Protein AF-A0A3L7Q1Q1-F1 (afdb_monomer)

Solvent-accessible surface area (backbone atoms only — not comparable to full-atom values): 24941 Å² total; per-residue (Å²): 143,81,86,82,85,82,88,80,85,81,85,82,82,83,78,83,79,80,76,73,62,51,64,21,71,55,44,46,87,69,41,47,82,48,50,46,72,39,74,46,51,38,26,38,70,87,41,51,81,38,79,36,55,81,92,52,92,34,47,100,58,86,36,76,40,18,31,36,35,37,31,29,34,34,33,50,22,38,37,40,33,38,38,34,30,62,92,39,50,85,57,56,28,34,39,41,29,36,48,78,35,95,43,60,59,80,53,99,81,56,50,76,69,39,50,21,50,46,66,64,64,50,14,15,48,36,77,33,82,40,49,48,77,41,32,28,30,32,39,42,30,31,49,68,89,52,80,73,51,56,36,36,37,38,34,41,71,74,39,50,65,44,81,70,84,74,86,59,78,72,64,67,84,57,78,72,58,37,35,67,39,58,33,47,66,71,39,100,73,48,52,57,76,68,54,66,45,80,45,63,41,56,84,83,78,35,62,95,93,63,31,50,26,44,35,41,35,47,57,27,68,58,89,74,52,57,61,90,88,69,86,58,80,66,86,61,59,68,50,63,61,88,74,38,17,37,66,37,55,10,28,46,57,12,56,36,32,35,67,72,9,28,40,38,39,20,21,25,24,64,47,90,81,50,44,66,17,59,53,76,49,48,104,87,52,83,38,66,28,28,30,33,36,27,38,21,63,77,63,53,73,41,66,67,49,66,50,69,55,74,89,52,96,70,51,27,39,30,32,28,26,32,29,43,40,61,87,42,41,24,39,36,37,21,24,27,25,50,19,28,38,34,30,28,34,68,86,80,64,50,46,33,37,36,34,74,81,78,46,43,77,50,60,48,83,56,95,62,102,55,73,55,47,72,66,54,68,39,92,83,47,62,99,76,62,75,55,32,58,25,52,68,66,36,17,32,36,51,48,42,78,54,76,55,29,40,34,33,29,32,44,34,48,70,90,83,37,36,45,34,31,34,33,32,34,36,48,84,78,44,46,76,42,70,86,47,66,41,85,74,45,70,44,65,45,90,91,53,88,77,79,86,130

Structure (mmCIF, N/CA/C/O backbone):
data_AF-A0A3L7Q1Q1-F1
#
_entry.id   AF-A0A3L7Q1Q1-F1
#
loop_
_atom_site.group_PDB
_atom_site.id
_atom_site.type_symbol
_atom_site.label_atom_id
_atom_site.label_alt_id
_atom_site.label_comp_id
_atom_site.label_asym_id
_atom_site.label_entity_id
_atom_site.label_seq_id
_atom_site.pdbx_PDB_ins_code
_atom_site.Cartn_x
_atom_site.Cartn_y
_atom_site.Cartn_z
_atom_site.occupancy
_atom_site.B_iso_or_equiv
_atom_site.auth_seq_id
_atom_site.auth_comp_id
_atom_site.auth_asym_id
_atom_site.auth_atom_id
_atom_site.pdbx_PDB_model_num
ATOM 1 N N . MET A 1 1 ? -69.623 38.186 -19.549 1.00 39.56 1 MET A N 1
ATOM 2 C CA . MET A 1 1 ? -68.353 37.533 -19.166 1.00 39.56 1 MET A CA 1
ATOM 3 C C . MET A 1 1 ? -67.718 38.317 -18.015 1.00 39.56 1 MET A C 1
ATOM 5 O O . MET A 1 1 ? -67.060 39.317 -18.254 1.00 39.56 1 MET A O 1
ATOM 9 N N . LYS A 1 2 ? -68.020 37.947 -16.764 1.00 33.16 2 LYS A N 1
ATOM 10 C CA . LYS A 1 2 ? -67.363 38.445 -15.539 1.00 33.16 2 LYS A CA 1
ATOM 11 C C . LYS A 1 2 ? -67.383 37.295 -14.532 1.00 33.16 2 LYS A C 1
ATOM 13 O O . LYS A 1 2 ? -68.422 37.027 -13.938 1.00 33.16 2 LYS A O 1
ATOM 18 N N . ILE A 1 3 ? -66.268 36.582 -14.417 1.00 34.97 3 ILE A N 1
ATOM 19 C CA . ILE A 1 3 ? -66.072 35.515 -13.431 1.00 34.97 3 ILE A CA 1
ATOM 20 C C . ILE A 1 3 ? -65.479 36.179 -12.185 1.00 34.97 3 ILE A C 1
ATOM 22 O O . ILE A 1 3 ? -64.455 36.853 -12.274 1.00 34.97 3 ILE A O 1
ATOM 26 N N . ARG A 1 4 ? -66.164 36.055 -11.043 1.00 38.81 4 ARG A N 1
ATOM 27 C CA . ARG A 1 4 ? -65.667 36.494 -9.732 1.00 38.81 4 ARG A CA 1
ATOM 28 C C . ARG A 1 4 ? -64.785 35.388 -9.155 1.00 38.81 4 ARG A C 1
ATOM 30 O O . ARG A 1 4 ? -65.248 34.264 -9.005 1.00 38.81 4 ARG A O 1
ATOM 37 N N . ALA A 1 5 ? -63.538 35.726 -8.843 1.00 34.50 5 ALA A N 1
ATOM 38 C CA . ALA A 1 5 ? -62.610 34.861 -8.128 1.00 34.50 5 ALA A CA 1
ATOM 39 C C . ALA A 1 5 ? -62.999 34.776 -6.642 1.00 34.50 5 ALA A C 1
ATOM 41 O O . ALA A 1 5 ? -63.241 35.802 -6.006 1.00 34.50 5 ALA A O 1
ATOM 42 N N . ILE A 1 6 ? -63.047 33.558 -6.102 1.00 38.72 6 ILE A N 1
ATOM 43 C CA . ILE A 1 6 ? -63.093 33.285 -4.663 1.00 38.72 6 ILE A CA 1
ATOM 44 C C . ILE A 1 6 ? -61.678 32.860 -4.273 1.00 38.72 6 ILE A C 1
ATOM 46 O O . ILE A 1 6 ? -61.176 31.855 -4.768 1.00 38.72 6 ILE A O 1
ATOM 50 N N . VAL A 1 7 ? -61.031 33.649 -3.418 1.00 36.84 7 VAL A N 1
ATOM 51 C CA . VAL A 1 7 ? -59.750 33.303 -2.795 1.00 36.84 7 VAL A CA 1
ATOM 52 C C . VAL A 1 7 ? -60.065 32.520 -1.524 1.00 36.84 7 VAL A C 1
ATOM 54 O O . VAL A 1 7 ? -60.691 33.057 -0.613 1.00 36.84 7 VAL A O 1
ATOM 57 N N . VAL A 1 8 ? -59.652 31.254 -1.469 1.00 38.53 8 VAL A N 1
ATOM 58 C CA . VAL A 1 8 ? -59.650 30.451 -0.240 1.00 38.53 8 VAL A CA 1
ATOM 59 C C . VAL A 1 8 ? -58.208 30.399 0.254 1.00 38.53 8 VAL A C 1
ATOM 61 O O . VAL A 1 8 ? -57.367 29.748 -0.359 1.00 38.53 8 VAL A O 1
ATOM 64 N N . SER A 1 9 ? -57.912 31.114 1.341 1.00 37.25 9 SER A N 1
ATOM 65 C CA . SER A 1 9 ? -56.642 30.981 2.060 1.00 37.25 9 SER A CA 1
ATOM 66 C C . SER A 1 9 ? -56.656 29.685 2.867 1.00 37.25 9 SER A C 1
ATOM 68 O O . SER A 1 9 ? -57.431 29.557 3.814 1.00 37.25 9 SER A O 1
ATOM 70 N N . ALA A 1 10 ? -55.795 28.734 2.508 1.00 39.19 10 ALA A N 1
ATOM 71 C CA . ALA A 1 10 ? -55.503 27.568 3.332 1.00 39.19 10 ALA A CA 1
ATOM 72 C C . ALA A 1 10 ? -54.377 27.923 4.314 1.00 39.19 10 ALA A C 1
ATOM 74 O O . ALA A 1 10 ? -53.255 28.220 3.908 1.00 39.19 10 ALA A O 1
ATOM 75 N N . LEU A 1 11 ? -54.696 27.929 5.608 1.00 37.31 11 LEU A N 1
ATOM 76 C CA . LEU A 1 11 ? -53.742 28.112 6.696 1.00 37.31 11 LEU A CA 1
ATOM 77 C C . LEU A 1 11 ? -53.143 26.739 7.043 1.00 37.31 11 LEU A C 1
ATOM 79 O O . LEU A 1 11 ? -53.814 25.904 7.645 1.00 37.31 11 LEU A O 1
ATOM 83 N N . SER A 1 12 ? -51.904 26.480 6.626 1.00 40.12 12 SER A N 1
ATOM 84 C CA . SER A 1 12 ? -51.166 25.257 6.957 1.00 40.12 12 SER A CA 1
ATOM 85 C C . SER A 1 12 ? -50.547 25.369 8.354 1.00 40.12 12 SER A C 1
ATOM 87 O O . SER A 1 12 ? -49.629 26.164 8.559 1.00 40.12 12 SER A O 1
ATOM 89 N N . LEU A 1 13 ? -51.032 24.577 9.315 1.00 38.78 13 LEU A N 1
ATOM 90 C CA . LEU A 1 13 ? -50.356 24.379 10.599 1.00 38.78 13 LEU A CA 1
ATOM 91 C C . LEU A 1 13 ? -49.127 23.476 10.400 1.00 38.78 13 LEU A C 1
ATOM 93 O O . LEU A 1 13 ? -49.276 22.313 10.032 1.00 38.78 13 LEU A O 1
ATOM 97 N N . LEU A 1 14 ? -47.925 23.993 10.679 1.00 39.62 14 LEU A N 1
ATOM 98 C CA . LEU A 1 14 ? -46.729 23.174 10.899 1.00 39.62 14 LEU A CA 1
ATOM 99 C C . LEU A 1 14 ? -46.760 22.633 12.335 1.00 39.62 14 LEU A C 1
ATOM 101 O O . LEU A 1 14 ? -46.576 23.384 13.291 1.00 39.62 14 LEU A O 1
ATOM 105 N N . THR A 1 15 ? -46.962 21.330 12.495 1.00 37.28 15 THR A N 1
ATOM 106 C CA . THR A 1 15 ? -46.638 20.612 13.735 1.00 37.28 15 THR A CA 1
ATOM 107 C C . THR A 1 15 ? -45.169 20.201 13.697 1.00 37.28 15 THR A C 1
ATOM 109 O O . THR A 1 15 ? -44.785 19.376 12.870 1.00 37.28 15 THR A O 1
ATOM 112 N N . ALA A 1 16 ? -44.343 20.763 14.582 1.00 40.19 16 ALA A N 1
ATOM 113 C CA . ALA A 1 16 ? -42.993 20.264 14.824 1.00 40.19 16 ALA A CA 1
ATOM 114 C C . ALA A 1 16 ? -43.087 18.905 15.538 1.00 40.19 16 ALA A C 1
ATOM 116 O O . ALA A 1 16 ? -43.579 18.826 16.664 1.00 40.19 16 ALA A O 1
ATOM 117 N N . ALA A 1 17 ? -42.654 17.834 14.873 1.00 41.88 17 ALA A N 1
ATOM 118 C CA . ALA A 1 17 ? -42.507 16.529 15.501 1.00 41.88 17 ALA A CA 1
ATOM 119 C C . ALA A 1 17 ? -41.303 16.576 16.451 1.00 41.88 17 ALA A C 1
ATOM 121 O O . ALA A 1 17 ? -40.157 16.664 16.009 1.00 41.88 17 ALA A O 1
ATOM 122 N N . VAL A 1 18 ? -41.565 16.532 17.757 1.00 39.81 18 VAL A N 1
ATOM 123 C CA . VAL A 1 18 ? -40.531 16.278 18.764 1.00 39.81 18 VAL A CA 1
ATOM 124 C C . VAL A 1 18 ? -40.100 14.823 18.576 1.00 39.81 18 VAL A C 1
ATOM 126 O O . VAL A 1 18 ? -40.835 13.911 18.947 1.00 39.81 18 VAL A O 1
ATOM 129 N N . HIS A 1 19 ? -38.955 14.596 17.929 1.00 46.84 19 HIS A N 1
ATOM 130 C CA . HIS A 1 19 ? -38.360 13.263 17.857 1.00 46.84 19 HIS A CA 1
ATOM 131 C C . HIS A 1 19 ? -37.907 12.875 19.267 1.00 46.84 19 HIS A C 1
ATOM 133 O O . HIS A 1 19 ? -37.036 13.527 19.843 1.00 46.84 19 HIS A O 1
ATOM 139 N N . ALA A 1 20 ? -38.535 11.846 19.838 1.00 58.97 20 ALA A N 1
ATOM 140 C CA . ALA A 1 20 ? -38.068 11.230 21.072 1.00 58.97 20 ALA A CA 1
ATOM 141 C C . ALA A 1 20 ? -36.647 10.680 20.863 1.00 58.97 20 ALA A C 1
ATOM 143 O O . ALA A 1 20 ? -36.316 10.227 19.765 1.00 58.97 20 ALA A O 1
ATOM 144 N N . ALA A 1 21 ? -35.807 10.735 21.900 1.00 62.16 21 ALA A N 1
ATOM 145 C CA . ALA A 1 21 ? -34.488 10.113 21.853 1.00 62.16 21 ALA A CA 1
ATOM 146 C C . ALA A 1 21 ? -34.638 8.609 21.550 1.00 62.16 21 ALA A C 1
ATOM 148 O O . ALA A 1 21 ? -35.543 7.982 22.115 1.00 62.16 21 ALA A O 1
ATOM 149 N N . PRO A 1 22 ? -33.801 8.023 20.673 1.00 68.88 22 PRO A N 1
ATOM 150 C CA . PRO A 1 22 ? -33.803 6.584 20.482 1.00 68.88 22 PRO A CA 1
ATOM 151 C C . PRO A 1 22 ? -33.528 5.901 21.821 1.00 68.88 22 PRO A C 1
ATOM 153 O O . PRO A 1 22 ? -32.642 6.298 22.582 1.00 68.88 22 PRO A O 1
ATOM 156 N N . GLN A 1 23 ? -34.349 4.901 22.114 1.00 75.38 23 GLN A N 1
ATOM 157 C CA . GLN A 1 23 ? -34.153 4.043 23.271 1.00 75.38 23 GLN A CA 1
ATOM 158 C C . GLN A 1 23 ? -33.000 3.093 22.960 1.00 75.38 23 GLN A C 1
ATOM 160 O O . GLN A 1 23 ? -32.920 2.566 21.849 1.00 75.38 23 GLN A O 1
ATOM 165 N N . ALA A 1 24 ? -32.120 2.878 23.929 1.00 79.06 24 ALA A N 1
ATOM 166 C CA . ALA A 1 24 ? -31.167 1.783 23.880 1.00 79.06 24 ALA A CA 1
ATOM 167 C C . ALA A 1 24 ? -31.954 0.462 23.901 1.00 79.06 24 ALA A C 1
ATOM 169 O O . ALA A 1 24 ? -32.628 0.151 24.883 1.00 79.06 24 ALA A O 1
ATOM 170 N N . THR A 1 25 ? -31.954 -0.256 22.776 1.00 77.31 25 THR A N 1
ATOM 171 C CA . THR A 1 25 ? -32.718 -1.502 22.603 1.00 77.31 25 THR A CA 1
ATOM 172 C C . THR A 1 25 ? -31.898 -2.751 22.864 1.00 77.31 25 THR A C 1
ATOM 174 O O . THR A 1 25 ? -32.458 -3.842 22.774 1.00 77.31 25 THR A O 1
ATOM 177 N N . ASP A 1 26 ? -30.598 -2.610 23.141 1.00 83.88 26 ASP A N 1
ATOM 178 C CA . ASP A 1 26 ? -29.710 -3.738 23.429 1.00 83.88 26 ASP A CA 1
ATOM 179 C C . ASP A 1 26 ? -29.617 -4.766 22.287 1.00 83.88 26 ASP A C 1
ATOM 181 O O . ASP A 1 26 ? -29.268 -5.932 22.483 1.00 83.88 26 ASP A O 1
ATOM 185 N N . ASP A 1 27 ? -29.969 -4.332 21.075 1.00 87.69 27 ASP A N 1
ATOM 186 C CA . ASP A 1 27 ? -30.124 -5.176 19.898 1.00 87.69 27 ASP A CA 1
ATOM 187 C C . ASP A 1 27 ? -29.419 -4.540 18.698 1.00 87.69 27 ASP A C 1
ATOM 189 O O . ASP A 1 27 ? -29.894 -3.578 18.089 1.00 87.69 27 ASP A O 1
ATOM 193 N N . CYS A 1 28 ? -28.272 -5.115 18.345 1.00 89.25 28 CYS A N 1
ATOM 194 C CA . CYS A 1 28 ? -27.457 -4.702 17.208 1.00 89.25 28 CYS A CA 1
ATOM 195 C C . CYS A 1 28 ? -28.123 -4.931 15.847 1.00 89.25 28 CYS A C 1
ATOM 197 O O . CYS A 1 28 ? -27.628 -4.408 14.851 1.00 89.25 28 CYS A O 1
ATOM 199 N N . SER A 1 29 ? -29.211 -5.709 15.773 1.00 89.44 29 SER A N 1
ATOM 200 C CA . SER A 1 29 ? -29.920 -5.971 14.515 1.00 89.44 29 SER A CA 1
ATOM 201 C C . SER A 1 29 ? -30.806 -4.802 14.079 1.00 89.44 29 SER A C 1
ATOM 203 O O . SER A 1 29 ? -31.204 -4.723 12.915 1.00 89.44 29 SER A O 1
ATOM 205 N N . VAL A 1 30 ? -31.074 -3.865 14.994 1.00 88.44 30 VAL A N 1
ATOM 206 C CA . VAL A 1 30 ? -31.879 -2.660 14.761 1.00 88.44 30 VAL A CA 1
ATOM 207 C C . VAL A 1 30 ? -31.123 -1.392 15.180 1.00 88.44 30 VAL A C 1
ATOM 209 O O . VAL A 1 30 ? -31.592 -0.632 16.029 1.00 88.44 30 VAL A O 1
ATOM 212 N N . PRO A 1 31 ? -29.942 -1.124 14.592 1.00 92.12 31 PRO A N 1
ATOM 213 C CA . PRO A 1 31 ? -29.118 0.001 14.998 1.00 92.12 31 PRO A CA 1
ATOM 214 C C . PRO A 1 31 ? -29.749 1.335 14.574 1.00 92.12 31 PRO A C 1
ATOM 216 O O . PRO A 1 31 ? -30.338 1.465 13.491 1.00 92.12 31 PRO A O 1
ATOM 219 N N . PHE A 1 32 ? -29.560 2.363 15.398 1.00 93.62 32 PHE A N 1
ATOM 220 C CA . PHE A 1 32 ? -29.915 3.732 15.044 1.00 93.62 32 PHE A CA 1
ATOM 221 C C . PHE A 1 32 ? -29.080 4.208 13.848 1.00 93.62 32 PHE A C 1
ATOM 223 O O . PHE A 1 32 ? -27.886 3.943 13.782 1.00 93.62 32 PHE A O 1
ATOM 230 N N . GLN A 1 33 ? -29.688 4.916 12.899 1.00 93.00 33 GLN A N 1
ATOM 231 C CA . GLN A 1 33 ? -29.003 5.364 11.684 1.00 93.00 33 GLN A CA 1
ATOM 232 C C . GLN A 1 33 ? -28.457 6.783 11.862 1.00 93.00 33 GLN A C 1
ATOM 234 O O . GLN A 1 33 ? -29.213 7.695 12.200 1.00 93.00 33 GLN A O 1
ATOM 239 N N . ALA A 1 34 ? -27.169 6.982 11.595 1.00 93.94 34 ALA A N 1
ATOM 240 C CA . ALA A 1 34 ? -26.519 8.291 11.611 1.00 93.94 34 ALA A CA 1
ATOM 241 C C . ALA A 1 34 ? -25.558 8.442 10.420 1.00 93.94 34 ALA A C 1
ATOM 243 O O . ALA A 1 34 ? -25.060 7.454 9.879 1.00 93.94 34 ALA A O 1
ATOM 244 N N . SER A 1 35 ? -25.285 9.676 10.003 1.00 92.69 35 SER A N 1
ATOM 245 C CA . SER A 1 35 ? -24.278 9.969 8.980 1.00 92.69 35 SER A CA 1
ATOM 246 C C . SER A 1 35 ? -23.615 11.317 9.222 1.00 92.69 35 SER A C 1
ATOM 248 O O . SER A 1 35 ? -24.196 12.179 9.886 1.00 92.69 35 SER A O 1
ATOM 250 N N . GLY A 1 36 ? -22.396 11.469 8.700 1.00 89.44 36 GLY A N 1
ATOM 251 C CA . GLY A 1 36 ? -21.660 12.734 8.702 1.00 89.44 36 GLY A CA 1
ATOM 252 C C . GLY A 1 36 ? -21.560 13.391 10.080 1.00 89.44 36 GLY A C 1
ATOM 253 O O . GLY A 1 36 ? -21.494 12.710 11.110 1.00 89.44 36 GLY A O 1
ATOM 254 N N . ASP A 1 37 ? -21.553 14.721 10.090 1.00 92.12 37 ASP A N 1
ATOM 255 C CA . ASP A 1 37 ? -21.596 15.500 11.325 1.00 92.12 37 ASP A CA 1
ATOM 256 C C . ASP A 1 37 ? -23.001 15.431 11.929 1.00 92.12 37 ASP A C 1
ATOM 258 O O . ASP A 1 37 ? -23.973 15.937 11.362 1.00 92.12 37 ASP A O 1
ATOM 262 N N . SER A 1 38 ? -23.126 14.793 13.090 1.00 94.88 38 SER A N 1
ATOM 263 C CA . SER A 1 38 ? -24.431 14.541 13.703 1.00 94.88 38 SER A CA 1
ATOM 264 C C . SER A 1 38 ? -24.367 14.439 15.223 1.00 94.88 38 SER A C 1
ATOM 266 O O . SER A 1 38 ? -23.321 14.194 15.819 1.00 94.88 38 SER A O 1
ATOM 268 N N . ILE A 1 39 ? -25.517 14.638 15.869 1.00 95.94 39 ILE A N 1
ATOM 269 C CA . ILE A 1 39 ? -25.709 14.376 17.296 1.00 95.94 39 ILE A CA 1
ATOM 270 C C . ILE A 1 39 ? -26.831 13.356 17.432 1.00 95.94 39 ILE A C 1
ATOM 272 O O . ILE A 1 39 ? -27.945 13.579 16.954 1.00 95.94 39 ILE A O 1
ATOM 276 N N . VAL A 1 40 ? -26.541 12.257 18.118 1.00 95.56 40 VAL A N 1
ATOM 277 C CA . VAL A 1 40 ? -27.506 11.209 18.439 1.00 95.56 40 VAL A CA 1
ATOM 278 C C . VAL A 1 40 ? -27.820 11.294 19.925 1.00 95.56 40 VAL A C 1
ATOM 280 O O . VAL A 1 40 ? -26.940 11.150 20.771 1.00 95.56 40 VAL A O 1
ATOM 283 N N . ASN A 1 41 ? -29.084 11.556 20.251 1.00 95.19 41 ASN A N 1
ATOM 284 C CA . ASN A 1 41 ? -29.569 11.426 21.624 1.00 95.19 41 ASN A CA 1
ATOM 285 C C . ASN A 1 41 ? -29.638 9.941 21.983 1.00 95.19 41 ASN A C 1
ATOM 287 O O . ASN A 1 41 ? -29.900 9.131 21.106 1.00 95.19 41 ASN A O 1
ATOM 291 N N . PHE A 1 42 ? -29.475 9.575 23.245 1.00 94.19 42 PHE A N 1
ATOM 292 C CA . PHE A 1 42 ? -29.703 8.209 23.708 1.00 94.19 42 PHE A CA 1
ATOM 293 C C . PHE A 1 42 ? -30.354 8.211 25.086 1.00 94.19 42 PHE A C 1
ATOM 295 O O . PHE A 1 42 ? -30.193 9.159 25.861 1.00 94.19 42 PHE A O 1
ATOM 302 N N . ASP A 1 43 ? -31.075 7.139 25.393 1.00 94.31 43 ASP A N 1
ATOM 303 C CA . ASP A 1 43 ? -31.642 6.886 26.712 1.00 94.31 43 ASP A CA 1
ATOM 304 C C . ASP A 1 43 ? -31.582 5.391 27.031 1.00 94.31 43 ASP A C 1
ATOM 306 O O . ASP A 1 43 ? -32.121 4.570 26.290 1.00 94.31 43 ASP A O 1
ATOM 310 N N . PHE A 1 44 ? -30.910 5.057 28.133 1.00 93.81 44 PHE A N 1
ATOM 311 C CA . PHE A 1 44 ? -30.804 3.696 28.657 1.00 93.81 44 PHE A CA 1
ATOM 312 C C . PHE A 1 44 ? -31.976 3.328 29.580 1.00 93.81 44 PHE A C 1
ATOM 314 O O . PHE A 1 44 ? -31.983 2.270 30.201 1.00 93.81 44 PHE A O 1
ATOM 321 N N . ALA A 1 45 ? -32.993 4.180 29.724 1.00 89.88 45 ALA A N 1
ATOM 322 C CA . ALA A 1 45 ? -34.199 3.804 30.446 1.00 89.88 45 ALA A CA 1
ATOM 323 C C . ALA A 1 45 ? -34.863 2.570 29.803 1.00 89.88 45 ALA A C 1
ATOM 325 O O . ALA A 1 45 ? -35.305 2.599 28.662 1.00 89.88 45 ALA A O 1
ATOM 326 N N . GLY A 1 46 ? -34.964 1.474 30.559 1.00 83.38 46 GLY A N 1
ATOM 327 C CA . GLY A 1 46 ? -35.603 0.238 30.091 1.00 83.38 46 GLY A CA 1
ATOM 328 C C . GLY A 1 46 ? -34.697 -0.710 29.299 1.00 83.38 46 GLY A C 1
ATOM 329 O O . GLY A 1 46 ? -35.160 -1.803 28.958 1.00 83.38 46 GLY A O 1
ATOM 330 N N . SER A 1 47 ? -33.428 -0.345 29.085 1.00 89.38 47 SER A N 1
ATOM 331 C CA . SER A 1 47 ? -32.419 -1.239 28.515 1.00 89.38 47 SER A CA 1
ATOM 332 C C . SER A 1 47 ? -32.208 -2.471 29.407 1.00 89.38 47 SER A C 1
ATOM 334 O O . SER A 1 47 ? -32.311 -2.421 30.637 1.00 89.38 47 SER A O 1
ATOM 336 N N . GLN A 1 48 ? -31.926 -3.608 28.788 1.00 88.38 48 GLN A N 1
ATOM 337 C CA . GLN A 1 48 ? -31.543 -4.867 29.409 1.00 88.38 48 GLN A CA 1
ATOM 338 C C . GLN A 1 48 ? -30.023 -5.040 29.378 1.00 88.38 48 GLN A C 1
ATOM 340 O O . GLN A 1 48 ? -29.308 -4.331 28.684 1.00 88.38 48 GLN A O 1
ATOM 345 N N . ALA A 1 49 ? -29.498 -5.953 30.188 1.00 86.06 49 ALA A N 1
ATOM 346 C CA . ALA A 1 49 ? -28.071 -6.249 30.164 1.00 86.06 49 ALA A CA 1
ATOM 347 C C . ALA A 1 49 ? -27.721 -7.113 28.940 1.00 86.06 49 ALA A C 1
ATOM 349 O O . ALA A 1 49 ? -28.319 -8.174 28.746 1.00 86.06 49 ALA A O 1
ATOM 350 N N . THR A 1 50 ? -26.714 -6.706 28.172 1.00 86.25 50 THR A N 1
ATOM 351 C CA . THR A 1 50 ? -26.109 -7.491 27.086 1.00 86.25 50 THR A CA 1
ATOM 352 C C . THR A 1 50 ? -24.729 -8.004 27.475 1.00 86.25 50 THR A C 1
ATOM 354 O O . THR A 1 50 ? -24.160 -7.619 28.502 1.00 86.25 50 THR A O 1
ATOM 357 N N . GLY A 1 51 ? -24.180 -8.906 26.654 1.00 83.06 51 GLY A N 1
ATOM 358 C CA . GLY A 1 51 ? -22.796 -9.351 26.802 1.00 83.06 51 GLY A CA 1
ATOM 359 C C . GLY A 1 51 ? -21.848 -8.166 26.656 1.00 83.06 51 GLY A C 1
ATOM 360 O O . GLY A 1 51 ? -22.016 -7.354 25.750 1.00 83.06 51 GLY A O 1
ATOM 361 N N . GLY A 1 52 ? -20.884 -8.031 27.561 1.00 77.06 52 GLY A N 1
ATOM 362 C CA . GLY A 1 52 ? -20.015 -6.862 27.577 1.00 77.06 52 GLY A CA 1
ATOM 363 C C . GLY A 1 52 ? -18.967 -6.843 26.460 1.00 77.06 52 GLY A C 1
ATOM 364 O O . GLY A 1 52 ? -19.158 -7.382 25.368 1.00 77.06 52 GLY A O 1
ATOM 365 N N . VAL A 1 53 ? -17.854 -6.168 26.722 1.00 70.94 53 VAL A N 1
ATOM 366 C CA . VAL A 1 53 ? -16.754 -6.027 25.767 1.00 70.94 53 VAL A CA 1
ATOM 367 C C . VAL A 1 53 ? -15.628 -6.956 26.215 1.00 70.94 53 VAL A C 1
ATOM 369 O O . VAL A 1 53 ? -14.837 -6.618 27.095 1.00 70.94 53 VAL A O 1
ATOM 372 N N . LEU A 1 54 ? -15.588 -8.164 25.649 1.00 53.41 54 LEU A N 1
ATOM 373 C CA . LEU A 1 54 ? -14.577 -9.167 25.987 1.00 53.41 54 LEU A CA 1
ATOM 374 C C . LEU A 1 54 ? -13.268 -8.883 25.244 1.00 53.41 54 LEU A C 1
ATOM 376 O O . LEU A 1 54 ? -13.246 -8.834 24.019 1.00 53.41 54 LEU A O 1
ATOM 380 N N . GLY A 1 55 ? -12.171 -8.734 25.991 1.00 51.81 55 GLY A N 1
ATOM 381 C CA . GLY A 1 55 ? -10.813 -8.718 25.434 1.00 51.81 55 GLY A CA 1
ATOM 382 C C . GLY A 1 55 ? -10.442 -7.490 24.598 1.00 51.81 55 GLY A C 1
ATOM 383 O O . GLY A 1 55 ? -9.433 -7.533 23.903 1.00 51.81 55 GLY A O 1
ATOM 384 N N . ALA A 1 56 ? -11.223 -6.410 24.649 1.00 57.03 56 ALA A N 1
ATOM 385 C CA . ALA A 1 56 ? -10.913 -5.204 23.892 1.00 57.03 56 ALA A CA 1
ATOM 386 C C . ALA A 1 56 ? -9.947 -4.274 24.652 1.00 57.03 56 ALA A C 1
ATOM 388 O O . ALA A 1 56 ? -10.089 -4.127 25.869 1.00 57.03 56 ALA A O 1
ATOM 389 N N . PRO A 1 57 ? -9.026 -3.578 23.957 1.00 66.00 57 PRO A N 1
ATOM 390 C CA . PRO A 1 57 ? -8.046 -2.675 24.575 1.00 66.00 57 PRO A CA 1
ATOM 391 C C . PRO A 1 57 ? -8.666 -1.425 25.233 1.00 66.00 57 PRO A C 1
ATOM 393 O O . PRO A 1 57 ? -7.970 -0.674 25.907 1.00 66.00 57 PRO A O 1
ATOM 396 N N . CYS A 1 58 ? -9.972 -1.196 25.060 1.00 69.94 58 CYS A N 1
ATOM 397 C CA . CYS A 1 58 ? -10.694 0.003 25.509 1.00 69.94 58 CYS A CA 1
ATOM 398 C C . CYS A 1 58 ? -10.811 0.145 27.020 1.00 69.94 58 CYS A C 1
ATOM 400 O O . CYS A 1 58 ? -11.017 1.250 27.505 1.00 69.94 58 CYS A O 1
ATOM 402 N N . VAL A 1 59 ? -10.827 -0.978 27.741 1.00 70.75 59 VAL A N 1
ATOM 403 C CA . VAL A 1 59 ? -11.224 -1.034 29.149 1.00 70.75 59 VAL A CA 1
ATOM 404 C C . VAL A 1 59 ? -10.079 -1.603 29.974 1.00 70.75 59 VAL A C 1
ATOM 406 O O . VAL A 1 59 ? -9.552 -2.677 29.697 1.00 70.75 59 VAL A O 1
ATOM 409 N N . THR A 1 60 ? -9.696 -0.898 31.038 1.00 68.06 60 THR A N 1
ATOM 410 C CA . THR A 1 60 ? -8.607 -1.338 31.934 1.00 68.06 60 THR A CA 1
ATOM 411 C C . THR A 1 60 ? -8.987 -2.544 32.793 1.00 68.06 60 THR A C 1
ATOM 413 O O . THR A 1 60 ? -8.124 -3.173 33.406 1.00 68.06 60 THR A O 1
ATOM 416 N N . GLN A 1 61 ? -10.279 -2.864 32.856 1.00 70.06 61 GLN A N 1
ATOM 417 C CA . GLN A 1 61 ? -10.845 -4.029 33.523 1.00 70.06 61 GLN A CA 1
ATOM 418 C C . GLN A 1 61 ? -11.901 -4.650 32.607 1.00 70.06 61 GLN A C 1
ATOM 420 O O . GLN A 1 61 ? -12.701 -3.888 32.053 1.00 70.06 61 GLN A O 1
ATOM 425 N N . PRO A 1 62 ? -11.954 -5.990 32.488 1.00 70.06 62 PRO A N 1
ATOM 426 C CA . PRO A 1 62 ? -12.990 -6.672 31.725 1.00 70.06 62 PRO A CA 1
ATOM 427 C C . PRO A 1 62 ? -14.386 -6.164 32.085 1.00 70.06 62 PRO A C 1
ATOM 429 O O . PRO A 1 62 ? -14.703 -5.937 33.257 1.00 70.06 62 PRO A O 1
ATOM 432 N N . VAL A 1 63 ? -15.213 -5.972 31.061 1.00 77.62 63 VAL A N 1
ATOM 433 C CA . VAL A 1 63 ? -16.617 -5.605 31.226 1.00 77.62 63 VAL A CA 1
ATOM 434 C C . VAL A 1 63 ? -17.444 -6.798 30.792 1.00 77.62 63 VAL A C 1
ATOM 436 O O . VAL A 1 63 ? -17.552 -7.067 29.601 1.00 77.62 63 VAL A O 1
ATOM 439 N N . ASP A 1 64 ? -18.011 -7.514 31.762 1.00 78.62 64 ASP A N 1
ATOM 440 C CA . ASP A 1 64 ? -18.769 -8.744 31.501 1.00 78.62 64 ASP A CA 1
ATOM 441 C C . ASP A 1 64 ? -20.193 -8.462 30.997 1.00 78.62 64 ASP A C 1
ATOM 443 O O . ASP A 1 64 ? -20.768 -9.268 30.267 1.00 78.62 64 ASP A O 1
ATOM 447 N N . SER A 1 65 ? -20.769 -7.310 31.361 1.00 88.06 65 SER A N 1
ATOM 448 C CA . SER A 1 65 ? -22.106 -6.901 30.917 1.00 88.06 65 SER A CA 1
ATOM 449 C C . SER A 1 65 ? -22.262 -5.384 30.821 1.00 88.06 65 SER A C 1
ATOM 451 O O . SER A 1 65 ? -21.698 -4.638 31.629 1.00 88.06 65 SER A O 1
ATOM 453 N N . VAL A 1 66 ? -23.045 -4.939 29.837 1.00 91.94 66 VAL A N 1
ATOM 454 C CA . VAL A 1 66 ? -23.335 -3.521 29.565 1.00 91.94 66 VAL A CA 1
ATOM 455 C C . VAL A 1 66 ? -24.815 -3.303 29.259 1.00 91.94 66 VAL A C 1
ATOM 457 O O . VAL A 1 66 ? -25.549 -4.257 29.023 1.00 91.94 66 VAL A O 1
ATOM 460 N N . HIS A 1 67 ? -25.230 -2.042 29.261 1.00 92.38 67 HIS A N 1
ATOM 461 C CA . HIS A 1 67 ? -26.376 -1.563 28.490 1.00 92.38 67 HIS A CA 1
ATOM 462 C C . HIS A 1 67 ? -25.845 -0.850 27.255 1.00 92.38 67 HIS A C 1
ATOM 464 O O . HIS A 1 67 ? -24.841 -0.136 27.377 1.00 92.38 67 HIS A O 1
ATOM 470 N N . ASP A 1 68 ? -26.473 -1.028 26.093 1.00 92.44 68 ASP A N 1
ATOM 471 C CA . ASP A 1 68 ? -25.926 -0.488 24.852 1.00 92.44 68 ASP A CA 1
ATOM 472 C C . ASP A 1 68 ? -26.936 0.115 23.868 1.00 92.44 68 ASP A C 1
ATOM 474 O O . ASP A 1 68 ? -28.102 -0.259 23.749 1.00 92.44 68 ASP A O 1
ATOM 478 N N . LEU A 1 69 ? -26.435 1.122 23.157 1.00 93.88 69 LEU A N 1
ATOM 479 C CA . LEU A 1 69 ? -27.025 1.656 21.947 1.00 93.88 69 LEU A CA 1
ATOM 480 C C . LEU A 1 69 ? -26.104 1.302 20.784 1.00 93.88 69 LEU A C 1
ATOM 482 O O . LEU A 1 69 ? -24.916 1.638 20.789 1.00 93.88 69 LEU A O 1
ATOM 486 N N . TRP A 1 70 ? -26.687 0.693 19.760 1.00 93.50 70 TRP A N 1
ATOM 487 C CA . TRP A 1 70 ? -26.023 0.435 18.492 1.00 93.50 70 TRP A CA 1
ATOM 488 C C . TRP A 1 70 ? -26.367 1.523 17.484 1.00 93.50 70 TRP A C 1
ATOM 490 O O . TRP A 1 70 ? -27.536 1.862 17.291 1.00 93.50 70 TRP A O 1
ATOM 500 N N . VAL A 1 71 ? -25.343 2.063 16.832 1.00 95.00 71 VAL A N 1
ATOM 501 C CA . VAL A 1 71 ? -25.447 3.081 15.791 1.00 95.00 71 VAL A CA 1
ATOM 502 C C . VAL A 1 71 ? -24.777 2.555 14.529 1.00 95.00 71 VAL A C 1
ATOM 504 O O . VAL A 1 71 ? -23.595 2.220 14.524 1.00 95.00 71 VAL A O 1
ATOM 507 N N . CYS A 1 72 ? -25.542 2.511 13.449 1.00 93.62 72 CYS A N 1
ATOM 508 C CA . CYS A 1 72 ? -25.048 2.336 12.100 1.00 93.62 72 CYS A CA 1
ATOM 509 C C . CYS A 1 72 ? -24.682 3.715 11.564 1.00 93.62 72 CYS A C 1
ATOM 511 O O . CYS A 1 72 ? -25.559 4.543 11.301 1.00 93.62 72 CYS A O 1
ATOM 513 N N . TYR A 1 73 ? -23.385 3.976 11.459 1.00 94.56 73 TYR A N 1
ATOM 514 C CA . TYR A 1 73 ? -22.862 5.275 11.070 1.00 94.56 73 TYR A CA 1
ATOM 515 C C . TYR A 1 73 ? -22.277 5.229 9.662 1.00 94.56 73 TYR A C 1
ATOM 517 O O . TYR A 1 73 ? -21.371 4.441 9.399 1.00 94.56 73 TYR A O 1
ATOM 525 N N . ARG A 1 74 ? -22.758 6.089 8.763 1.00 92.69 74 ARG A N 1
ATOM 526 C CA . ARG A 1 74 ? -22.183 6.284 7.425 1.00 92.69 74 ARG A CA 1
ATOM 527 C C . ARG A 1 74 ? -21.240 7.486 7.430 1.00 92.69 74 ARG A C 1
ATOM 529 O O . ARG A 1 74 ? -21.686 8.612 7.651 1.00 92.69 74 ARG A O 1
ATOM 536 N N . SER A 1 75 ? -19.959 7.262 7.144 1.00 89.06 75 SER A N 1
ATOM 537 C CA . SER A 1 75 ? -18.997 8.364 7.059 1.00 89.06 75 SER A CA 1
ATOM 538 C C . SER A 1 75 ? -19.246 9.217 5.815 1.00 89.06 75 SER A C 1
ATOM 540 O O . SER A 1 75 ? -19.434 8.693 4.717 1.00 89.06 75 SER A O 1
ATOM 542 N N . GLU A 1 76 ? -19.200 10.536 5.983 1.00 88.31 76 GLU A N 1
ATOM 543 C CA . GLU A 1 76 ? -19.255 11.516 4.887 1.00 88.31 76 GLU A CA 1
ATOM 544 C C . GLU A 1 76 ? -17.881 12.157 4.628 1.00 88.31 76 GLU A C 1
ATOM 546 O O . GLU A 1 76 ? -17.778 13.218 4.008 1.00 88.31 76 GLU A O 1
ATOM 551 N N . CYS A 1 77 ? -16.806 11.512 5.091 1.00 81.62 77 CYS A N 1
ATOM 552 C CA . CYS A 1 77 ? -15.442 11.960 4.851 1.00 81.62 77 CYS A CA 1
ATOM 553 C C . CYS A 1 77 ? -14.403 10.835 4.889 1.00 81.62 77 CYS A C 1
ATOM 555 O O . CYS A 1 77 ? -14.652 9.746 5.412 1.00 81.62 77 CYS A O 1
ATOM 557 N N . ASN A 1 78 ? -13.229 11.121 4.322 1.00 81.50 78 ASN A N 1
ATOM 558 C CA . ASN A 1 78 ? -12.021 10.314 4.464 1.00 81.50 78 ASN A CA 1
ATOM 559 C C . ASN A 1 78 ? -11.126 10.925 5.546 1.00 81.50 78 ASN A C 1
ATOM 561 O O . ASN A 1 78 ? -10.690 12.070 5.421 1.00 81.50 78 ASN A O 1
ATOM 565 N N . GLY A 1 79 ? -10.821 10.157 6.588 1.00 78.25 79 GLY A N 1
ATOM 566 C CA . GLY A 1 79 ? -9.925 10.568 7.666 1.00 78.25 79 GLY A CA 1
ATOM 567 C C . GLY A 1 79 ? -10.548 10.367 9.041 1.00 78.25 79 GLY A C 1
ATOM 568 O O . GLY A 1 79 ? -11.332 9.448 9.256 1.00 78.25 79 GLY A O 1
ATOM 569 N N . ILE A 1 80 ? -10.167 11.206 10.002 1.00 84.25 80 ILE A N 1
ATOM 570 C CA . ILE A 1 80 ? -10.569 11.028 11.398 1.00 84.25 80 ILE A CA 1
ATOM 571 C C . ILE A 1 80 ? -11.994 11.537 11.636 1.00 84.25 80 ILE A C 1
ATOM 573 O O . ILE A 1 80 ? -12.286 12.719 11.433 1.00 84.25 80 ILE A O 1
ATOM 577 N N . VAL A 1 81 ? -12.843 10.658 12.166 1.00 91.56 81 VAL A N 1
ATOM 578 C CA . VAL A 1 81 ? -14.119 11.006 12.798 1.00 91.56 81 VAL A CA 1
ATOM 579 C C . VAL A 1 81 ? -13.929 10.979 14.312 1.00 91.56 81 VAL A C 1
ATOM 581 O O . VAL A 1 81 ? -13.494 9.978 14.890 1.00 91.56 81 VAL A O 1
ATOM 584 N N . GLU A 1 82 ? -14.234 12.098 14.961 1.00 94.31 82 GLU A N 1
ATOM 585 C CA . GLU A 1 82 ? -14.296 12.211 16.413 1.00 94.31 82 GLU A CA 1
ATOM 586 C C . GLU A 1 82 ? -15.703 11.851 16.894 1.00 94.31 82 GLU A C 1
ATOM 588 O O . GLU A 1 82 ? -16.687 12.484 16.511 1.00 94.31 82 GLU A O 1
ATOM 593 N N . ILE A 1 83 ? -15.789 10.830 17.742 1.00 97.00 83 ILE A N 1
ATOM 594 C CA . ILE A 1 83 ? -17.025 10.347 18.353 1.00 97.00 83 ILE A CA 1
ATOM 595 C C . ILE A 1 83 ? -16.923 10.619 19.847 1.00 97.00 83 ILE A C 1
ATOM 597 O O . ILE A 1 83 ? -15.990 10.132 20.488 1.00 97.00 83 ILE A O 1
ATOM 601 N N . SER A 1 84 ? -17.845 11.395 20.412 1.00 96.88 84 SER A N 1
ATOM 602 C CA . SER A 1 84 ? -17.687 11.919 21.773 1.00 96.88 84 SER A CA 1
ATOM 603 C C . SER A 1 84 ? -18.992 11.959 22.557 1.00 96.88 84 SER A C 1
ATOM 605 O O . SER A 1 84 ? -20.016 12.417 22.056 1.00 96.88 84 SER A O 1
ATOM 607 N N . THR A 1 85 ? -18.940 11.526 23.816 1.00 97.88 85 THR A N 1
ATOM 608 C CA . THR A 1 85 ? -19.965 11.787 24.844 1.00 97.88 85 THR A CA 1
ATOM 609 C C . THR A 1 85 ? -19.512 12.858 25.848 1.00 97.88 85 THR A C 1
ATOM 611 O O . THR A 1 85 ? -20.243 13.183 26.788 1.00 97.88 85 THR A O 1
ATOM 614 N N . CYS A 1 86 ? -18.317 13.432 25.660 1.00 96.94 86 CYS A N 1
ATOM 615 C CA . CYS A 1 86 ? -17.716 14.406 26.568 1.00 96.94 86 CYS A CA 1
ATOM 616 C C . CYS A 1 86 ? -18.549 15.687 26.675 1.00 96.94 86 CYS A C 1
ATOM 618 O O . CYS A 1 86 ? -18.777 16.378 25.686 1.00 96.94 86 CYS A O 1
ATOM 620 N N . GLY A 1 87 ? -18.974 16.033 27.890 1.00 96.94 87 GLY A N 1
ATOM 621 C CA . GLY A 1 87 ? -19.840 17.182 28.164 1.00 96.94 87 GLY A CA 1
ATOM 622 C C . GLY A 1 87 ? -21.291 17.009 27.697 1.00 96.94 87 GLY A C 1
ATOM 623 O O . GLY A 1 87 ? -22.078 17.941 27.847 1.00 96.94 87 GLY A O 1
ATOM 624 N N . LEU A 1 88 ? -21.654 15.837 27.162 1.00 96.94 88 LEU A N 1
ATOM 625 C CA . LEU A 1 88 ? -22.961 15.558 26.553 1.00 96.94 88 LEU A CA 1
ATOM 626 C C . LEU A 1 88 ? -23.830 14.588 27.369 1.00 96.94 88 LEU A C 1
ATOM 628 O O . LEU A 1 88 ? -24.962 14.277 26.998 1.00 96.94 88 LEU A O 1
ATOM 632 N N . THR A 1 89 ? -23.326 14.101 28.498 1.00 96.25 89 THR A N 1
ATOM 633 C CA . THR A 1 89 ? -24.082 13.276 29.446 1.00 96.25 89 THR A CA 1
ATOM 634 C C . THR A 1 89 ? -23.542 13.476 30.869 1.00 96.25 89 THR A C 1
ATOM 636 O O . THR A 1 89 ? -22.706 14.347 31.105 1.00 96.25 89 THR A O 1
ATOM 639 N N . ALA A 1 90 ? -24.027 12.705 31.838 1.00 94.88 90 ALA A N 1
ATOM 640 C CA . ALA A 1 90 ? -23.406 12.523 33.153 1.00 94.88 90 ALA A CA 1
ATOM 641 C C . ALA A 1 90 ? -23.031 11.051 33.415 1.00 94.88 90 ALA A C 1
ATOM 643 O O . ALA A 1 90 ? -22.495 10.732 34.476 1.00 94.88 90 ALA A O 1
ATOM 644 N N . LEU A 1 91 ? -23.332 10.164 32.460 1.00 95.25 91 LEU A N 1
ATOM 645 C CA . LEU A 1 91 ? -23.093 8.730 32.564 1.00 95.25 91 LEU A CA 1
ATOM 646 C C . LEU A 1 91 ? -21.615 8.377 32.388 1.00 95.25 91 LEU A C 1
ATOM 648 O O . LEU A 1 91 ? -20.855 9.131 31.774 1.00 95.25 91 LEU A O 1
ATOM 652 N N . ASN A 1 92 ? -21.252 7.207 32.916 1.00 93.50 92 ASN A N 1
ATOM 653 C CA . ASN A 1 92 ? -19.960 6.576 32.697 1.00 93.50 92 ASN A CA 1
ATOM 654 C C . ASN A 1 92 ? -20.003 5.734 31.414 1.00 93.50 92 ASN A C 1
ATOM 656 O O . ASN A 1 92 ? -20.604 4.658 31.415 1.00 93.50 92 ASN A O 1
ATOM 660 N N . THR A 1 93 ? -19.475 6.266 30.314 1.00 94.06 93 THR A N 1
ATOM 661 C CA . THR A 1 93 ? -19.711 5.723 28.968 1.00 94.06 93 THR A CA 1
ATOM 662 C C . THR A 1 93 ? -18.478 5.057 28.386 1.00 94.06 93 THR A C 1
ATOM 664 O O . THR A 1 93 ? -17.400 5.636 28.463 1.00 94.06 93 THR A O 1
ATOM 667 N N . ILE A 1 94 ? -18.677 3.973 27.640 1.00 92.88 94 ILE A N 1
ATOM 668 C CA . ILE A 1 94 ? -17.677 3.321 26.784 1.00 92.88 94 ILE A CA 1
ATOM 669 C C . ILE A 1 94 ? -18.118 3.487 25.324 1.00 92.88 94 ILE A C 1
ATOM 671 O O . ILE A 1 94 ? -19.303 3.341 25.017 1.00 92.88 94 ILE A O 1
ATOM 675 N N . ILE A 1 95 ? -17.185 3.758 24.410 1.00 93.44 95 ILE A N 1
ATOM 676 C CA . ILE A 1 95 ? -17.441 3.760 22.959 1.00 93.44 95 ILE A CA 1
ATOM 677 C C . ILE A 1 95 ? -16.575 2.686 22.307 1.00 93.44 95 ILE A C 1
ATOM 679 O O . ILE A 1 95 ? -15.366 2.658 22.527 1.00 93.44 95 ILE A O 1
ATOM 683 N N . ALA A 1 96 ? -17.177 1.843 21.468 1.00 91.25 96 ALA A N 1
ATOM 684 C CA . ALA A 1 96 ? -16.464 0.914 20.595 1.00 91.25 96 ALA A CA 1
ATOM 685 C C . ALA A 1 96 ? -16.927 1.058 19.142 1.00 91.25 96 ALA A C 1
ATOM 687 O O . ALA A 1 96 ? -18.123 1.093 18.858 1.00 91.25 96 ALA A O 1
ATOM 688 N N . VAL A 1 97 ? -15.967 1.131 18.227 1.00 91.31 97 VAL A N 1
ATOM 689 C CA . VAL A 1 97 ? -16.164 1.193 16.778 1.00 91.31 97 VAL A CA 1
ATOM 690 C C . VAL A 1 97 ? -15.670 -0.118 16.193 1.00 91.31 97 VAL A C 1
ATOM 692 O O . VAL A 1 97 ? -14.506 -0.474 16.372 1.00 91.31 97 VAL A O 1
ATOM 695 N N . TYR A 1 98 ? -16.543 -0.829 15.496 1.00 87.12 98 TYR A N 1
ATOM 696 C CA . TYR A 1 98 ? -16.204 -2.056 14.784 1.00 87.12 98 TYR A CA 1
ATOM 697 C C . TYR A 1 98 ? -15.804 -1.731 13.342 1.00 87.12 98 TYR A C 1
ATOM 699 O O . TYR A 1 98 ? -16.164 -0.673 12.817 1.00 87.12 98 TYR A O 1
ATOM 707 N N . GLU A 1 99 ? -15.038 -2.626 12.716 1.00 80.50 99 GLU A N 1
ATOM 708 C CA . GLU A 1 99 ? -14.654 -2.516 11.302 1.00 80.50 99 GLU A CA 1
ATOM 709 C C . GLU A 1 99 ? -15.855 -2.215 10.379 1.00 80.50 99 GLU A C 1
ATOM 711 O O . GLU A 1 99 ? -17.004 -2.527 10.731 1.00 80.50 99 GLU A O 1
ATOM 716 N N . PRO A 1 100 ? -15.616 -1.617 9.190 1.00 72.50 100 PRO A N 1
ATOM 717 C CA . PRO A 1 100 ? -16.667 -1.388 8.222 1.00 72.50 100 PRO A CA 1
ATOM 718 C C . PRO A 1 100 ? -17.454 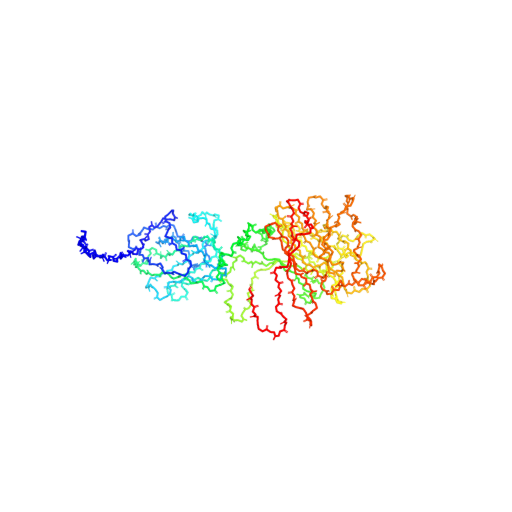-2.665 7.971 1.00 72.50 100 PRO A C 1
ATOM 720 O O . PRO A 1 100 ? -16.911 -3.704 7.600 1.00 72.50 100 PRO A O 1
ATOM 723 N N . SER A 1 101 ? -18.754 -2.567 8.159 1.00 67.19 101 SER A N 1
ATOM 724 C CA . SER A 1 101 ? -19.701 -3.633 7.886 1.00 67.19 101 SER A CA 1
ATOM 725 C C . SER A 1 101 ? -20.922 -2.980 7.273 1.00 67.19 101 SER A C 1
ATOM 727 O O . SER A 1 101 ? -21.154 -1.793 7.480 1.00 67.19 101 SER A O 1
ATOM 729 N N . ALA A 1 102 ? -21.758 -3.742 6.575 1.00 75.06 102 ALA A N 1
ATOM 730 C CA . ALA A 1 102 ? -23.084 -3.273 6.169 1.00 75.06 102 ALA A CA 1
ATOM 731 C C . ALA A 1 102 ? -24.038 -3.109 7.381 1.00 75.06 102 ALA A C 1
ATOM 733 O O . ALA A 1 102 ? -25.218 -3.441 7.299 1.00 75.06 102 ALA A O 1
ATOM 734 N N . CYS A 1 103 ? -23.506 -2.659 8.524 1.00 85.00 103 CYS A N 1
ATOM 735 C CA . CYS A 1 103 ? -24.132 -2.572 9.832 1.00 85.00 103 CYS A CA 1
ATOM 736 C C . CYS A 1 103 ? -24.738 -3.893 10.313 1.00 85.00 103 CYS A C 1
ATOM 738 O O . CYS A 1 103 ? -25.845 -3.928 10.846 1.00 85.00 103 CYS A O 1
ATOM 740 N N . GLY A 1 104 ? -23.986 -4.980 10.136 1.00 83.06 104 GLY A N 1
ATOM 741 C CA . GLY A 1 104 ? -24.301 -6.261 10.760 1.00 83.06 104 GLY A CA 1
ATOM 742 C C . GLY A 1 104 ? -23.922 -6.267 12.241 1.00 83.06 104 GLY A C 1
ATOM 743 O O . GLY A 1 104 ? -22.997 -5.570 12.659 1.00 83.06 104 GLY A O 1
ATOM 744 N N . CYS A 1 105 ? -24.624 -7.080 13.031 1.00 86.75 105 CYS A N 1
ATOM 745 C CA . CYS A 1 105 ? -24.213 -7.392 14.397 1.00 86.75 105 CYS A CA 1
ATOM 746 C C . CYS A 1 105 ? -22.766 -7.911 14.422 1.00 86.75 105 CYS A C 1
ATOM 748 O O . CYS A 1 105 ? -22.464 -8.831 13.657 1.00 86.75 105 CYS A O 1
ATOM 750 N N . PRO A 1 106 ? -21.895 -7.389 15.306 1.00 79.25 106 PRO A N 1
ATOM 751 C CA . PRO A 1 106 ? -20.553 -7.925 15.470 1.00 79.25 106 PRO A CA 1
ATOM 752 C C . PRO A 1 106 ? -20.572 -9.400 15.865 1.00 79.25 106 PRO A C 1
ATOM 754 O O . PRO A 1 106 ? -21.194 -9.773 16.860 1.00 79.25 106 PRO A O 1
ATOM 757 N N . ASP A 1 107 ? -19.884 -10.234 15.093 1.00 72.12 107 ASP A N 1
ATOM 758 C CA . ASP A 1 107 ? -19.544 -11.600 15.474 1.00 72.12 107 ASP A CA 1
ATOM 759 C C . ASP A 1 107 ? -18.085 -11.665 15.955 1.00 72.12 107 ASP A C 1
ATOM 761 O O . ASP A 1 107 ? -17.387 -10.654 16.043 1.00 72.12 107 ASP A O 1
ATOM 765 N N . SER A 1 108 ? -17.596 -12.862 16.278 1.00 61.31 108 SER A N 1
ATOM 766 C CA . SER A 1 108 ? -16.209 -13.054 16.717 1.00 61.31 108 SER A CA 1
ATOM 767 C C . SER A 1 108 ? -15.151 -12.739 15.646 1.00 61.31 108 SER A C 1
ATOM 769 O O . SER A 1 108 ? -13.966 -12.805 15.962 1.00 61.31 108 SER A O 1
ATOM 771 N N . GLN A 1 109 ? -15.538 -12.460 14.394 1.00 55.62 109 GLN A N 1
ATOM 772 C CA . GLN A 1 109 ? -14.626 -12.077 13.310 1.00 55.62 109 GLN A CA 1
ATOM 773 C C . GLN A 1 109 ? -14.537 -10.557 13.119 1.00 55.62 109 GLN A C 1
ATOM 775 O O . GLN A 1 109 ? -13.556 -10.077 12.549 1.00 55.62 109 GLN A O 1
ATOM 780 N N . LEU A 1 110 ? -15.519 -9.787 13.601 1.00 64.56 110 LEU A N 1
ATOM 781 C CA . LEU A 1 110 ? -15.503 -8.328 13.516 1.00 64.56 110 LEU A CA 1
ATOM 782 C C . LEU A 1 110 ? -14.606 -7.723 14.605 1.00 64.56 110 LEU A C 1
ATOM 784 O O . LEU A 1 110 ? -14.978 -7.625 15.775 1.00 64.56 110 LEU A O 1
ATOM 788 N N . ALA A 1 111 ? -13.411 -7.290 14.196 1.00 73.44 111 ALA A N 1
ATOM 789 C CA . ALA A 1 111 ? -12.462 -6.615 15.071 1.00 73.44 111 ALA A CA 1
ATOM 790 C C . ALA A 1 111 ? -12.968 -5.223 15.494 1.00 73.44 111 ALA A C 1
ATOM 792 O O . ALA A 1 111 ? -13.601 -4.494 14.722 1.00 73.44 111 ALA A O 1
ATOM 793 N N . ILE A 1 112 ? -12.665 -4.844 16.736 1.00 81.62 112 ILE A N 1
ATOM 794 C CA . ILE A 1 112 ? -12.836 -3.469 17.209 1.00 81.62 112 ILE A CA 1
ATOM 795 C C . ILE A 1 112 ? -11.696 -2.645 16.618 1.00 81.62 112 ILE A C 1
ATOM 797 O O . ILE A 1 112 ? -10.530 -2.914 16.892 1.00 81.62 112 ILE A O 1
ATOM 801 N N . ARG A 1 113 ? -12.050 -1.642 15.819 1.00 83.31 113 ARG A N 1
ATOM 802 C CA . ARG A 1 113 ? -11.112 -0.738 15.153 1.00 83.31 113 ARG A CA 1
ATOM 803 C C . ARG A 1 113 ? -10.602 0.342 16.103 1.00 83.31 113 ARG A C 1
ATOM 805 O O . ARG A 1 113 ? -9.410 0.614 16.155 1.00 83.31 113 ARG A O 1
ATOM 812 N N . CYS A 1 114 ? -11.510 0.964 16.850 1.00 87.31 114 CYS A N 1
ATOM 813 C CA . CYS A 1 114 ? -11.184 2.014 17.811 1.00 87.31 114 CYS A CA 1
ATOM 814 C C . CYS A 1 114 ? -12.119 1.921 19.009 1.00 87.31 114 CYS A C 1
ATOM 816 O O . CYS A 1 114 ? -13.309 1.655 18.841 1.00 87.31 114 CYS A O 1
ATOM 818 N N . CYS A 1 115 ? -11.632 2.199 20.213 1.00 90.50 115 CYS A N 1
ATOM 819 C CA . CYS A 1 115 ? -12.502 2.270 21.378 1.00 90.50 115 CYS A CA 1
ATOM 820 C C . CYS A 1 115 ? -11.881 3.046 22.541 1.00 90.50 115 CYS A C 1
ATOM 822 O O . CYS A 1 115 ? -10.676 3.291 22.547 1.00 90.50 115 CYS A O 1
ATOM 824 N N . ASN A 1 116 ? -12.713 3.457 23.503 1.00 89.44 116 ASN A N 1
ATOM 825 C CA . ASN A 1 116 ? -12.279 4.135 24.725 1.00 89.44 116 ASN A CA 1
ATOM 826 C C . ASN A 1 116 ? -13.318 4.009 25.863 1.00 89.44 116 ASN A C 1
ATOM 828 O O . ASN A 1 116 ? -14.515 3.917 25.582 1.00 89.44 116 ASN A O 1
ATOM 832 N N . ASP A 1 117 ? -12.841 4.032 27.110 1.00 86.38 117 ASP A N 1
ATOM 833 C CA . ASP A 1 117 ? -13.561 4.094 28.398 1.00 86.38 117 ASP A CA 1
ATOM 834 C C . ASP A 1 117 ? -12.763 5.103 29.248 1.00 86.38 117 ASP A C 1
ATOM 836 O O . ASP A 1 117 ? -11.613 4.818 29.568 1.00 86.38 117 ASP A O 1
ATOM 840 N N . ASP A 1 118 ? -13.306 6.292 29.545 1.00 86.50 118 ASP A N 1
ATOM 841 C CA . ASP A 1 118 ? -12.668 7.369 30.346 1.00 86.50 118 ASP A CA 1
ATOM 842 C C . ASP A 1 118 ? -11.692 8.354 29.642 1.00 86.50 118 ASP A C 1
ATOM 844 O O . ASP A 1 118 ? -10.624 8.699 30.156 1.00 86.50 118 ASP A O 1
ATOM 848 N N . SER A 1 119 ? -12.069 8.930 28.493 1.00 86.25 119 SER A N 1
ATOM 849 C CA . SER A 1 119 ? -11.270 9.998 27.848 1.00 86.25 119 SER A CA 1
ATOM 850 C C . SER A 1 119 ? -11.289 11.341 28.588 1.00 86.25 119 SER A C 1
ATOM 852 O O . SER A 1 119 ? -10.301 12.076 28.600 1.00 86.25 119 SER A O 1
ATOM 854 N N . CYS A 1 120 ? -12.436 11.707 29.161 1.00 90.06 120 CYS A N 1
ATOM 855 C CA . CYS A 1 120 ? -12.707 13.053 29.678 1.00 90.06 120 CYS A CA 1
ATOM 856 C C . CYS A 1 120 ? -13.383 12.990 31.054 1.00 90.06 120 CYS A C 1
ATOM 858 O O . CYS A 1 120 ? -14.441 13.571 31.300 1.00 90.06 120 CYS A O 1
ATOM 860 N N . GLY A 1 121 ? -12.761 12.245 31.969 1.00 90.62 121 GLY A N 1
ATOM 861 C CA . GLY A 1 121 ? -13.369 11.850 33.236 1.00 90.62 121 GLY A CA 1
ATOM 862 C C . GLY A 1 121 ? -14.049 10.503 33.051 1.00 90.62 121 GLY A C 1
ATOM 863 O O . GLY A 1 121 ? -13.376 9.570 32.659 1.00 90.62 121 GLY A O 1
ATOM 864 N N . LYS A 1 122 ? -15.361 10.422 33.291 1.00 91.88 122 LYS A N 1
ATOM 865 C CA . LYS A 1 122 ? -16.145 9.184 33.104 1.00 91.88 122 LYS A CA 1
ATOM 866 C C . LYS A 1 122 ? -16.693 8.998 31.680 1.00 91.88 122 LYS A C 1
ATOM 868 O O . LYS A 1 122 ? -17.481 8.111 31.394 1.00 91.88 122 LYS A O 1
ATOM 873 N N . GLN A 1 123 ? -16.418 9.947 30.796 1.00 95.81 123 GLN A N 1
ATOM 874 C CA . GLN A 1 123 ? -16.998 9.992 29.456 1.00 95.81 123 GLN A CA 1
ATOM 875 C C . GLN A 1 123 ? -15.964 9.620 28.415 1.00 95.81 123 GLN A C 1
ATOM 877 O O . GLN A 1 123 ? -14.760 9.756 28.641 1.00 95.81 123 GLN A O 1
ATOM 882 N N . SER A 1 124 ? -16.449 9.187 27.260 1.00 94.19 124 SER A N 1
ATOM 883 C CA . SER A 1 124 ? -15.617 8.620 26.215 1.00 94.19 124 SER A CA 1
ATOM 884 C C . SER A 1 124 ? -15.533 9.520 24.999 1.00 94.19 124 SER A C 1
ATOM 886 O O . SER A 1 124 ? -16.499 10.152 24.578 1.00 94.19 124 SER A O 1
ATOM 888 N N . LEU A 1 125 ? -14.337 9.539 24.424 1.00 93.44 125 LEU A N 1
ATOM 889 C CA . LEU A 1 125 ? -14.033 10.152 23.145 1.00 93.44 125 LEU A CA 1
ATOM 890 C C . LEU A 1 125 ? -13.121 9.199 22.389 1.00 93.44 125 LEU A C 1
ATOM 892 O O . LEU A 1 125 ? -12.124 8.715 22.929 1.00 93.44 125 LEU A O 1
ATOM 896 N N . VAL A 1 126 ? -13.478 8.939 21.140 1.00 91.12 126 VAL A N 1
ATOM 897 C CA . VAL A 1 126 ? -12.722 8.108 20.211 1.00 91.12 126 VAL A CA 1
ATOM 898 C C . VAL A 1 126 ? -12.446 8.937 18.966 1.00 91.12 126 VAL A C 1
ATOM 900 O O . VAL A 1 126 ? -13.348 9.569 18.423 1.00 91.12 126 VAL A O 1
ATOM 903 N N . ARG A 1 127 ? -11.198 8.926 18.502 1.00 90.50 127 ARG A N 1
ATOM 904 C CA . ARG A 1 127 ? -10.821 9.425 17.177 1.00 90.50 127 ARG A CA 1
ATOM 905 C C . ARG A 1 127 ? -10.524 8.216 16.318 1.00 90.50 127 ARG A C 1
ATOM 907 O O . ARG A 1 127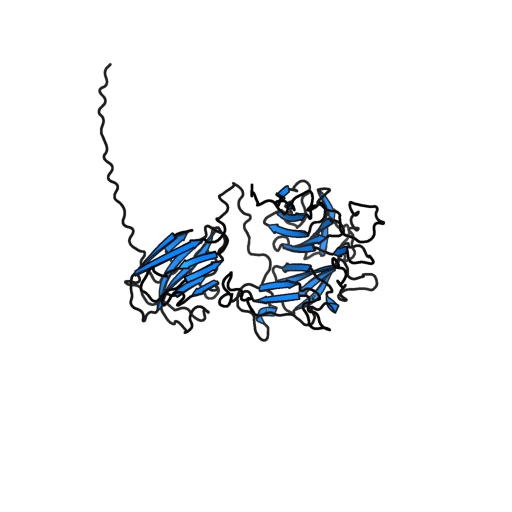 ? -9.567 7.506 16.605 1.00 90.50 127 ARG A O 1
ATOM 914 N N . CYS A 1 128 ? -11.374 7.960 15.332 1.00 86.69 128 CYS A N 1
ATOM 915 C CA . CYS A 1 128 ? -11.277 6.763 14.513 1.00 86.69 128 CYS A CA 1
ATOM 916 C C . CYS A 1 128 ? -11.142 7.120 13.041 1.00 86.69 128 CYS A C 1
ATOM 918 O O . CYS A 1 128 ? -11.878 7.968 12.539 1.00 86.69 128 CYS A O 1
ATOM 920 N N . GLU A 1 129 ? -10.206 6.473 12.352 1.00 86.75 129 GLU A N 1
ATOM 921 C CA . GLU A 1 129 ? -10.064 6.628 10.911 1.00 86.75 129 GLU A CA 1
ATOM 922 C C . GLU A 1 129 ? -11.210 5.917 10.188 1.00 86.75 129 GLU A C 1
ATOM 924 O O . GLU A 1 129 ? -11.430 4.712 10.358 1.00 86.75 129 GLU A O 1
ATOM 929 N N . MET A 1 130 ? -11.938 6.683 9.379 1.00 86.56 130 MET A N 1
ATOM 930 C CA . MET A 1 130 ? -13.071 6.226 8.592 1.00 86.56 130 MET A CA 1
ATOM 931 C C . MET A 1 130 ? -12.910 6.619 7.125 1.00 86.56 130 MET A C 1
ATOM 933 O O . MET A 1 130 ? -12.329 7.651 6.789 1.00 86.56 130 MET A O 1
ATOM 937 N N . SER A 1 131 ? -13.437 5.781 6.238 1.00 85.94 131 SER A N 1
ATOM 938 C CA . SER A 1 131 ? -13.451 6.036 4.801 1.00 85.94 131 SER A CA 1
ATOM 939 C C . SER A 1 131 ? -14.817 6.534 4.361 1.00 85.94 131 SER A C 1
ATOM 941 O O . SER A 1 131 ? -15.848 6.069 4.850 1.00 85.94 131 SER A O 1
ATOM 943 N N . CYS A 1 132 ? -14.803 7.438 3.392 1.00 81.75 132 CYS A N 1
ATOM 944 C CA . CYS A 1 132 ? -15.980 8.005 2.763 1.00 81.75 132 CYS A CA 1
ATOM 945 C C . CYS A 1 132 ? -16.954 6.909 2.311 1.00 81.75 132 CYS A C 1
ATOM 947 O O . CYS A 1 132 ? -16.537 5.878 1.778 1.00 81.75 132 CYS A O 1
ATOM 949 N N . ASP A 1 133 ? -18.247 7.139 2.544 1.00 82.12 133 ASP A N 1
ATOM 950 C CA . ASP A 1 133 ? -19.367 6.285 2.144 1.00 82.12 133 ASP A CA 1
ATOM 951 C C . ASP A 1 133 ? -19.361 4.858 2.716 1.00 82.12 133 ASP A C 1
ATOM 953 O O . ASP A 1 133 ? -20.283 4.080 2.451 1.00 82.12 133 ASP A O 1
ATOM 957 N N . ARG A 1 134 ? -18.390 4.520 3.572 1.00 85.19 134 ARG A N 1
ATOM 958 C CA . ARG A 1 134 ? -18.409 3.281 4.344 1.00 85.19 134 ARG A CA 1
ATOM 959 C C . ARG A 1 134 ? -19.294 3.424 5.572 1.00 85.19 134 ARG A C 1
ATOM 961 O O . ARG A 1 134 ? -19.432 4.497 6.163 1.00 85.19 134 ARG A O 1
ATOM 968 N N . THR A 1 135 ? -19.897 2.303 5.941 1.00 90.31 135 THR A N 1
ATOM 969 C CA . THR A 1 135 ? -20.726 2.174 7.133 1.00 90.31 135 THR A CA 1
ATOM 970 C C . THR A 1 135 ? -19.962 1.443 8.225 1.00 90.31 135 THR A C 1
ATOM 972 O O . THR A 1 135 ? -19.244 0.481 7.961 1.00 90.31 135 THR A O 1
ATOM 975 N N . TYR A 1 136 ? -20.094 1.935 9.450 1.00 91.62 136 TYR A N 1
ATOM 976 C CA . TYR A 1 136 ? -19.434 1.430 10.645 1.00 91.62 136 TYR A CA 1
ATOM 977 C C . TYR A 1 136 ? -20.496 1.098 11.682 1.00 91.62 136 TYR A C 1
ATOM 979 O O . TYR A 1 136 ? -21.452 1.856 11.866 1.00 91.62 136 TYR A O 1
ATOM 987 N N . MET A 1 137 ? -20.307 -0.019 12.379 1.00 92.38 137 MET A N 1
ATOM 988 C CA . MET A 1 137 ? -21.114 -0.333 13.549 1.00 92.38 137 MET A CA 1
ATOM 989 C C . MET A 1 137 ? -20.447 0.281 14.779 1.00 92.38 137 MET A C 1
ATOM 991 O O . MET A 1 137 ? -19.277 0.018 15.057 1.00 92.38 137 MET A O 1
ATOM 995 N N . ILE A 1 138 ? -21.185 1.109 15.510 1.00 93.88 138 ILE A N 1
ATOM 996 C CA . ILE A 1 138 ? -20.689 1.843 16.674 1.00 93.88 138 ILE A CA 1
ATOM 997 C C . ILE A 1 138 ? -21.565 1.492 17.866 1.00 93.88 138 ILE A C 1
ATOM 999 O O . ILE A 1 138 ? -22.788 1.572 17.798 1.00 93.88 138 ILE A O 1
ATOM 1003 N N . ARG A 1 139 ? -20.934 1.103 18.967 1.00 93.31 139 ARG A N 1
ATOM 1004 C CA . ARG A 1 139 ? -21.600 0.710 20.204 1.00 93.31 139 ARG A CA 1
ATOM 1005 C C . ARG A 1 139 ? -21.280 1.726 21.289 1.00 93.31 139 ARG A C 1
ATOM 1007 O O . ARG A 1 139 ? -20.113 1.932 21.626 1.00 93.31 139 ARG A O 1
ATOM 1014 N N . ILE A 1 140 ? -22.318 2.356 21.824 1.00 94.75 140 ILE A N 1
ATOM 1015 C CA . ILE A 1 140 ? -22.244 3.291 22.946 1.00 94.75 140 ILE A CA 1
ATOM 1016 C C . ILE A 1 140 ? -22.797 2.557 24.153 1.00 94.75 140 ILE A C 1
ATOM 1018 O O . ILE A 1 140 ? -23.923 2.069 24.108 1.00 94.75 140 ILE A O 1
ATOM 1022 N N . MET A 1 141 ? -22.007 2.448 25.212 1.00 93.19 141 MET A N 1
ATOM 1023 C CA . MET A 1 141 ? -22.313 1.559 26.326 1.00 93.19 141 MET A CA 1
ATOM 1024 C C . MET A 1 141 ? -22.185 2.261 27.667 1.00 93.19 141 MET A C 1
ATOM 1026 O O . MET A 1 141 ? -21.415 3.209 27.812 1.00 93.19 141 MET A O 1
ATOM 1030 N N . ILE A 1 142 ? -22.869 1.712 28.663 1.00 92.62 142 ILE A N 1
ATOM 1031 C CA . ILE A 1 142 ? -22.597 1.930 30.086 1.00 92.62 142 ILE A CA 1
ATOM 1032 C C . ILE A 1 142 ? -22.501 0.570 30.783 1.00 92.62 142 ILE A C 1
ATOM 1034 O O . ILE A 1 142 ? -23.118 -0.405 30.349 1.00 92.62 142 ILE A O 1
ATOM 1038 N N . ARG A 1 143 ? -21.736 0.472 31.871 1.00 90.31 143 ARG A N 1
ATOM 1039 C CA . ARG A 1 143 ? -21.676 -0.767 32.667 1.00 90.31 143 ARG A CA 1
ATOM 1040 C C . ARG A 1 143 ? -23.019 -1.001 33.371 1.00 90.31 143 ARG A C 1
ATOM 1042 O O . ARG A 1 143 ? -23.672 -0.054 33.794 1.00 90.31 143 ARG A O 1
ATOM 1049 N N . THR A 1 144 ? -23.415 -2.257 33.566 1.00 90.50 144 THR A N 1
ATOM 1050 C CA . THR A 1 144 ? -24.698 -2.606 34.225 1.00 90.50 144 THR A CA 1
ATOM 1051 C C . THR A 1 144 ? -24.787 -2.205 35.700 1.00 90.50 144 THR A C 1
ATOM 1053 O O . THR A 1 144 ? -25.870 -2.196 36.281 1.00 90.50 144 THR A O 1
ATOM 1056 N N . ASN A 1 145 ? -23.658 -1.880 36.334 1.00 88.69 145 ASN A N 1
ATOM 1057 C CA . ASN A 1 145 ? -23.607 -1.354 37.698 1.00 88.69 145 ASN A CA 1
ATOM 1058 C C . ASN A 1 145 ? -23.679 0.182 37.769 1.00 88.69 145 ASN A C 1
ATOM 1060 O O . ASN A 1 145 ? -23.684 0.730 38.873 1.00 88.69 145 ASN A O 1
ATOM 1064 N N . GLU A 1 146 ? -23.718 0.871 36.628 1.00 89.44 146 GLU A N 1
ATOM 1065 C CA . GLU A 1 146 ? -23.870 2.322 36.558 1.00 89.44 146 GLU A CA 1
ATOM 1066 C C . GLU A 1 146 ? -25.358 2.711 36.511 1.00 89.44 146 GLU A C 1
ATOM 1068 O O . GLU A 1 146 ? -26.196 1.939 36.037 1.00 89.44 146 GLU A O 1
ATOM 1073 N N . PRO A 1 147 ? -25.730 3.906 37.002 1.00 90.69 147 PRO A N 1
ATOM 1074 C CA . PRO A 1 147 ? -27.100 4.388 36.889 1.00 90.69 147 PRO A CA 1
ATOM 1075 C C . PRO A 1 147 ? -27.536 4.508 35.424 1.00 90.69 147 PRO A C 1
ATOM 1077 O O . PRO A 1 147 ? -26.822 5.088 34.608 1.00 90.69 147 PRO A O 1
ATOM 1080 N N . LEU A 1 148 ? -28.743 4.032 35.110 1.00 92.81 148 LEU A N 1
ATOM 1081 C CA . LEU A 1 148 ? -29.372 4.284 33.813 1.00 92.81 148 LEU A CA 1
ATOM 1082 C C . LEU A 1 148 ? -29.691 5.774 33.656 1.00 92.81 148 LEU A C 1
ATOM 1084 O O . LEU A 1 148 ? -30.015 6.469 34.625 1.00 92.81 148 LEU A O 1
ATOM 1088 N N . GLY A 1 149 ? -29.662 6.253 32.419 1.00 92.81 149 GLY A N 1
ATOM 1089 C CA . GLY A 1 149 ? -30.066 7.611 32.100 1.00 92.81 149 GLY A CA 1
ATOM 1090 C C . GLY A 1 149 ? -29.883 7.945 30.631 1.00 92.81 149 GLY A C 1
ATOM 1091 O O . GLY A 1 149 ? -29.585 7.084 29.803 1.00 92.81 149 GLY A O 1
ATOM 1092 N N . SER A 1 150 ? -30.036 9.229 30.334 1.00 95.50 150 SER A N 1
ATOM 1093 C CA . SER A 1 150 ? -29.980 9.766 28.982 1.00 95.50 150 SER A CA 1
ATOM 1094 C C . SER A 1 150 ? -28.727 10.602 28.727 1.00 95.50 150 SER A C 1
ATOM 1096 O O . SER A 1 150 ? -28.062 11.093 29.646 1.00 95.50 150 SER A O 1
ATOM 1098 N N . GLY A 1 151 ? -28.432 10.830 27.455 1.00 95.88 151 GLY A N 1
ATOM 1099 C CA . GLY A 1 151 ? -27.326 11.669 27.021 1.00 95.88 151 GLY A CA 1
ATOM 1100 C C . GLY A 1 151 ? -27.337 11.904 25.522 1.00 95.88 151 GLY A C 1
ATOM 1101 O O . GLY A 1 151 ? -28.328 11.634 24.840 1.00 95.88 151 GLY A O 1
ATOM 1102 N N . GLN A 1 152 ? -26.224 12.423 25.018 1.00 97.50 152 GLN A N 1
ATOM 1103 C CA . GLN A 1 152 ? -25.976 12.551 23.590 1.00 97.50 152 GLN A CA 1
ATOM 1104 C C . GLN A 1 152 ? -24.575 12.042 23.249 1.00 97.50 152 GLN A C 1
ATOM 1106 O O . GLN A 1 152 ? -23.666 12.073 24.082 1.00 97.50 152 GLN A O 1
ATOM 1111 N N . VAL A 1 153 ? -24.409 11.599 22.008 1.00 97.81 153 VAL A N 1
ATOM 1112 C CA . VAL A 1 153 ? -23.117 11.332 21.376 1.00 97.81 153 VAL A CA 1
ATOM 1113 C C . VAL A 1 153 ? -23.014 12.182 20.112 1.00 97.81 153 VAL A C 1
ATOM 1115 O O . VAL A 1 153 ? -23.959 12.244 19.324 1.00 97.81 153 VAL A O 1
ATOM 1118 N N . SER A 1 154 ? -21.893 12.875 19.937 1.00 97.81 154 SER A N 1
ATOM 1119 C CA . SER A 1 154 ? -21.595 13.652 18.733 1.00 97.81 154 SER A CA 1
ATOM 1120 C C . SER A 1 154 ? -20.650 12.892 17.814 1.00 97.81 154 SER A C 1
ATOM 1122 O O . SER A 1 154 ? -19.705 12.265 18.294 1.00 97.81 154 SER A O 1
ATOM 1124 N N . PHE A 1 155 ? -20.868 13.032 16.513 1.00 97.06 155 PHE A N 1
ATOM 1125 C CA . PHE A 1 155 ? -19.989 12.605 15.434 1.00 97.06 155 PHE A CA 1
ATOM 1126 C C . PHE A 1 155 ? -19.511 13.860 14.714 1.00 97.06 155 PHE A C 1
ATOM 1128 O O . PHE A 1 155 ? -20.340 14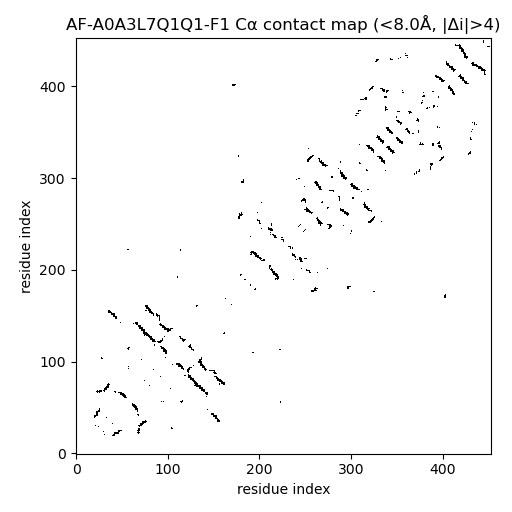.647 14.259 1.00 97.06 15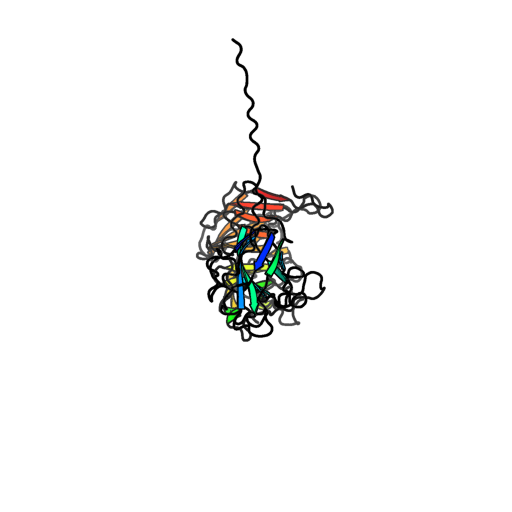5 PHE A O 1
ATOM 1135 N N . THR A 1 156 ? -18.197 14.044 14.629 1.00 94.75 156 THR A N 1
ATOM 1136 C CA . THR A 1 156 ? -17.587 15.194 13.958 1.00 94.75 156 THR A CA 1
ATOM 1137 C C . THR A 1 156 ? -16.491 14.705 13.030 1.00 94.75 156 THR A C 1
ATOM 1139 O O . THR A 1 156 ? -15.485 14.148 13.479 1.00 94.75 156 THR A O 1
ATOM 1142 N N . CYS A 1 157 ? -16.652 14.933 11.736 1.00 86.31 157 CYS A N 1
ATOM 1143 C CA . CYS A 1 157 ? -15.597 14.711 10.777 1.00 86.31 157 CYS A CA 1
ATOM 1144 C C . CYS A 1 157 ? -14.524 15.802 10.891 1.00 86.31 157 CYS A C 1
ATOM 1146 O O . CYS A 1 157 ? -14.794 16.998 10.811 1.00 86.31 157 CYS A O 1
ATOM 1148 N N . THR A 1 158 ? -13.275 15.368 11.025 1.00 82.69 158 THR A N 1
ATOM 1149 C CA . THR A 1 158 ? -12.088 16.239 10.970 1.00 82.69 158 THR A CA 1
ATOM 1150 C C . THR A 1 158 ? -11.188 15.937 9.768 1.00 82.69 158 THR A C 1
ATOM 1152 O O . THR A 1 158 ? -10.152 16.576 9.604 1.00 82.69 158 THR A O 1
ATOM 1155 N N . GLY A 1 159 ? -11.574 14.955 8.946 1.00 73.75 159 GLY A N 1
ATOM 1156 C CA . GLY A 1 159 ? -10.918 14.589 7.693 1.00 73.75 159 GLY A CA 1
ATOM 1157 C C . GLY A 1 159 ? -11.438 15.360 6.477 1.00 73.75 159 GLY A C 1
ATOM 1158 O O . GLY A 1 159 ? -12.214 16.309 6.591 1.00 73.75 159 GLY A O 1
ATOM 1159 N N . GLU A 1 160 ? -11.013 14.924 5.294 1.00 77.56 160 GLU A N 1
ATOM 1160 C CA . GLU A 1 160 ? -11.418 15.526 4.025 1.00 77.56 160 GLU A CA 1
ATOM 1161 C C . GLU A 1 160 ? -12.845 15.095 3.664 1.00 77.56 160 GLU A C 1
ATOM 1163 O O . GLU A 1 160 ? -13.107 13.886 3.603 1.00 77.56 160 GLU A O 1
ATOM 1168 N N . PRO A 1 161 ? -13.773 16.037 3.399 1.00 80.31 161 PRO A N 1
ATOM 1169 C CA . PRO A 1 161 ? -15.129 15.705 2.982 1.00 80.31 161 PRO A CA 1
ATOM 1170 C C . PRO A 1 161 ? -15.128 14.727 1.809 1.00 80.31 161 PRO A C 1
ATOM 1172 O O . PRO A 1 161 ? -14.275 14.808 0.920 1.00 80.31 161 PRO A O 1
ATOM 1175 N N . CYS A 1 162 ? -16.111 13.829 1.780 1.00 73.31 162 CYS A N 1
ATOM 1176 C CA . CYS A 1 162 ? -16.351 12.977 0.625 1.00 73.31 162 CYS A CA 1
ATOM 1177 C C . CYS A 1 162 ? -16.329 13.825 -0.655 1.00 73.31 162 CYS A C 1
ATOM 1179 O O . CYS A 1 162 ? -16.951 14.899 -0.671 1.00 73.31 162 CYS A O 1
ATOM 1181 N N . PRO A 1 163 ? -15.650 13.373 -1.728 1.00 66.75 163 PRO A N 1
ATOM 1182 C CA . PRO A 1 163 ? -15.752 14.029 -3.019 1.00 66.75 163 PRO A CA 1
ATOM 1183 C C . PRO A 1 163 ? -17.234 14.208 -3.350 1.00 66.75 163 PRO A C 1
ATOM 1185 O O . PRO A 1 163 ? -17.973 13.230 -3.460 1.00 66.75 163 PRO A O 1
ATOM 1188 N N . LYS A 1 164 ? -17.697 15.461 -3.446 1.00 56.44 164 LYS A N 1
ATOM 1189 C CA . LYS A 1 164 ? -19.062 15.733 -3.902 1.00 56.44 164 LYS A CA 1
ATOM 1190 C C . LYS A 1 164 ? -19.177 15.132 -5.286 1.00 56.44 164 LYS A C 1
ATOM 1192 O O . LYS A 1 164 ? -18.322 15.419 -6.113 1.00 56.44 164 LYS A O 1
ATOM 1197 N N . ASP A 1 165 ? -20.203 14.320 -5.489 1.00 48.34 165 ASP A N 1
ATOM 1198 C CA . ASP A 1 165 ? -20.478 13.572 -6.710 1.00 48.34 165 ASP A CA 1
ATOM 1199 C C . ASP A 1 165 ? -20.144 14.405 -7.966 1.00 48.34 165 ASP A C 1
ATOM 1201 O O . ASP A 1 165 ? -20.900 15.283 -8.387 1.00 48.34 165 ASP A O 1
ATOM 1205 N N . THR A 1 166 ? -18.942 14.206 -8.518 1.00 47.00 166 THR A N 1
ATOM 1206 C CA . THR A 1 166 ? -18.446 14.944 -9.695 1.00 47.00 166 THR A CA 1
ATOM 1207 C C . THR A 1 166 ? -18.932 14.288 -10.990 1.00 47.00 166 THR A C 1
ATOM 1209 O O . THR A 1 166 ? -18.497 14.660 -12.078 1.00 47.00 166 THR A O 1
ATOM 1212 N N . GLY A 1 167 ? -19.803 13.273 -10.894 1.00 41.34 167 GLY A N 1
ATOM 1213 C CA . GLY A 1 167 ? -20.081 12.341 -11.987 1.00 41.34 167 GLY A CA 1
ATOM 1214 C C . GLY A 1 167 ? -18.921 11.375 -12.261 1.00 41.34 167 GLY A C 1
ATOM 1215 O O . GLY A 1 167 ? -19.010 10.562 -13.178 1.00 41.34 167 GLY A O 1
ATOM 1216 N N . LEU A 1 168 ? -17.845 11.447 -11.472 1.00 41.81 168 LEU A N 1
ATOM 1217 C CA . LEU A 1 168 ? -16.830 10.413 -11.364 1.00 41.81 168 LEU A CA 1
ATOM 1218 C C . LEU A 1 168 ? -17.186 9.603 -10.120 1.00 41.81 168 LEU A C 1
ATOM 1220 O O . LEU A 1 168 ? -17.013 10.082 -9.000 1.00 41.81 168 LEU A O 1
ATOM 1224 N N . THR A 1 169 ? -17.701 8.388 -10.302 1.00 44.72 169 THR A N 1
ATOM 1225 C CA . THR A 1 169 ? -17.697 7.404 -9.218 1.00 44.72 169 THR A CA 1
ATOM 1226 C C . THR A 1 169 ? -16.258 7.295 -8.737 1.00 44.72 169 THR A C 1
ATOM 1228 O O . THR A 1 169 ? -15.382 6.960 -9.541 1.00 44.72 169 THR A O 1
ATOM 1231 N N . ALA A 1 170 ? -16.002 7.624 -7.465 1.00 43.38 170 ALA A N 1
ATOM 1232 C CA . ALA A 1 170 ? -14.728 7.291 -6.843 1.00 43.38 170 ALA A CA 1
ATOM 1233 C C . ALA A 1 170 ? -14.455 5.819 -7.183 1.00 43.38 170 ALA A C 1
ATOM 1235 O O . ALA A 1 170 ? -15.386 5.016 -7.044 1.00 43.38 170 ALA A O 1
ATOM 1236 N N . PRO A 1 171 ? -13.263 5.462 -7.701 1.00 47.19 171 PRO A N 1
ATOM 1237 C CA . PRO A 1 171 ? -12.954 4.061 -7.899 1.00 47.19 171 PRO A CA 1
ATOM 1238 C C . PRO A 1 171 ? -13.225 3.401 -6.556 1.00 47.19 171 PRO A C 1
ATOM 1240 O O . PRO A 1 171 ? -12.700 3.862 -5.540 1.00 47.19 171 PRO A O 1
ATOM 1243 N N . GLU A 1 172 ? -14.120 2.411 -6.525 1.00 45.47 172 GLU A N 1
ATOM 1244 C CA . GLU A 1 172 ? -14.279 1.613 -5.324 1.00 45.47 172 GLU A CA 1
ATOM 1245 C C . GLU A 1 172 ? -12.860 1.174 -4.960 1.00 45.47 172 GLU A C 1
ATOM 1247 O O . GLU A 1 172 ? -12.201 0.489 -5.748 1.00 45.47 172 GLU A O 1
ATOM 1252 N N . CYS A 1 173 ? -12.350 1.615 -3.805 1.00 46.38 173 CYS A N 1
ATOM 1253 C CA . CYS A 1 173 ? -11.220 0.957 -3.167 1.00 46.38 173 CYS A CA 1
ATOM 1254 C C . CYS A 1 173 ? -11.748 -0.414 -2.746 1.00 46.38 173 CYS A C 1
ATOM 1256 O O . CYS A 1 173 ? -12.113 -0.640 -1.586 1.00 46.38 173 CYS A O 1
ATOM 1258 N N . ARG A 1 174 ? -11.899 -1.274 -3.758 1.00 53.41 174 ARG A N 1
ATOM 1259 C CA . ARG A 1 174 ? -12.178 -2.694 -3.679 1.00 53.41 174 ARG A CA 1
ATOM 1260 C C . ARG A 1 174 ? -11.151 -3.271 -2.719 1.00 53.41 174 ARG A C 1
ATOM 1262 O O . ARG A 1 174 ? -10.036 -2.754 -2.651 1.00 53.41 174 ARG A O 1
ATOM 1269 N N . GLU A 1 175 ? -11.601 -4.238 -1.923 1.00 55.50 175 GLU A N 1
ATOM 1270 C CA . GLU A 1 175 ? -10.864 -4.898 -0.840 1.00 55.50 175 GLU A CA 1
ATOM 1271 C C . GLU A 1 175 ? -9.347 -4.786 -1.037 1.00 55.50 175 GLU A C 1
ATOM 1273 O O . GLU A 1 175 ? -8.838 -5.244 -2.059 1.00 55.50 175 GLU A O 1
ATOM 1278 N N . CYS A 1 176 ? -8.669 -4.056 -0.138 1.00 64.75 176 CYS A N 1
ATOM 1279 C CA . CYS A 1 176 ? -7.285 -3.637 -0.339 1.00 64.75 176 CYS A CA 1
ATOM 1280 C C . CYS A 1 176 ? -6.439 -4.833 -0.783 1.00 64.75 176 CYS A C 1
ATOM 1282 O O . CYS A 1 176 ? -6.212 -5.750 0.004 1.00 64.75 176 CYS A O 1
ATOM 1284 N N . CYS A 1 177 ? -5.980 -4.824 -2.037 1.00 77.50 177 CYS A N 1
ATOM 1285 C CA . CYS A 1 177 ? -4.987 -5.790 -2.472 1.00 77.50 177 CYS A CA 1
ATOM 1286 C C . CYS A 1 177 ? -3.732 -5.596 -1.611 1.00 77.50 177 CYS A C 1
ATOM 1288 O O . CYS A 1 177 ? -3.265 -4.466 -1.439 1.00 77.50 177 CYS A O 1
ATOM 1290 N N . GLY A 1 178 ? -3.256 -6.690 -1.018 1.00 85.12 178 GLY A N 1
ATOM 1291 C CA . GLY A 1 178 ? -2.217 -6.682 0.007 1.00 85.12 178 GLY A CA 1
ATOM 1292 C C . GLY A 1 178 ? -2.704 -7.316 1.305 1.00 85.12 178 GLY A C 1
ATOM 1293 O O . GLY A 1 178 ? -3.143 -6.627 2.226 1.00 85.12 178 GLY A O 1
ATOM 1294 N N . ALA A 1 179 ? -2.633 -8.644 1.376 1.00 86.38 179 ALA A N 1
ATOM 1295 C CA . ALA A 1 179 ? -2.981 -9.367 2.588 1.00 86.38 179 ALA A CA 1
ATOM 1296 C C . ALA A 1 179 ? -1.884 -9.225 3.653 1.00 86.38 179 ALA A C 1
ATOM 1298 O O . ALA A 1 179 ? -0.709 -8.992 3.371 1.00 86.38 179 ALA A O 1
ATOM 1299 N N . ARG A 1 180 ? -2.282 -9.392 4.913 1.00 87.38 180 ARG A N 1
ATOM 1300 C CA . ARG A 1 180 ? -1.359 -9.454 6.046 1.00 87.38 180 ARG A CA 1
ATOM 1301 C C . ARG A 1 180 ? -0.444 -10.686 5.909 1.00 87.38 180 ARG A C 1
ATOM 1303 O O . ARG A 1 180 ? -0.976 -11.781 5.738 1.00 87.38 180 ARG A O 1
ATOM 1310 N N . PRO A 1 181 ? 0.891 -10.553 6.036 1.00 94.88 181 PRO A N 1
ATOM 1311 C CA . PRO A 1 181 ? 1.801 -11.700 6.009 1.00 94.88 181 PRO A CA 1
ATOM 1312 C C . PRO A 1 181 ? 1.517 -12.693 7.151 1.00 94.88 181 PRO A C 1
ATOM 1314 O O . PRO A 1 181 ? 1.624 -12.300 8.313 1.00 94.88 181 PRO A O 1
ATOM 1317 N N . PRO A 1 182 ? 1.227 -13.979 6.879 1.00 90.56 182 PRO A N 1
ATOM 1318 C CA . PRO A 1 182 ? 0.960 -14.962 7.935 1.00 90.56 182 PRO A CA 1
ATOM 1319 C C . PRO A 1 182 ? 2.084 -15.123 8.970 1.00 90.56 182 PRO A C 1
ATOM 1321 O O . PRO A 1 182 ? 1.823 -15.472 10.122 1.00 90.56 182 PRO A O 1
ATOM 1324 N N . LEU A 1 183 ? 3.339 -14.851 8.590 1.00 96.25 183 LEU A N 1
ATOM 1325 C CA . LEU A 1 183 ? 4.491 -14.984 9.483 1.00 96.25 183 LEU A CA 1
ATOM 1326 C C . LEU A 1 183 ? 4.361 -14.131 10.750 1.00 96.25 183 LEU A C 1
ATOM 1328 O O . LEU A 1 183 ? 4.869 -14.537 11.795 1.00 96.25 183 LEU A O 1
ATOM 1332 N N . VAL A 1 184 ? 3.688 -12.970 10.684 1.00 93.75 184 VAL A N 1
ATOM 1333 C CA . VAL A 1 184 ? 3.638 -12.037 11.824 1.00 93.75 184 VAL A CA 1
ATOM 1334 C C . VAL A 1 184 ? 2.792 -12.558 12.983 1.00 93.75 184 VAL A C 1
ATOM 1336 O O . VAL A 1 184 ? 3.006 -12.157 14.127 1.00 93.75 184 VAL A O 1
ATOM 1339 N N . ASP A 1 185 ? 1.887 -13.496 12.706 1.00 90.38 185 ASP A N 1
ATOM 1340 C CA . ASP A 1 185 ? 1.039 -14.130 13.714 1.00 90.38 185 ASP A CA 1
ATOM 1341 C C . ASP A 1 185 ? 1.758 -15.317 14.389 1.00 90.38 185 ASP A C 1
ATOM 1343 O O . ASP A 1 185 ? 1.400 -15.729 15.492 1.00 90.38 185 ASP A O 1
ATOM 1347 N N . GLY A 1 186 ? 2.808 -15.849 13.748 1.00 88.12 186 GLY A N 1
ATOM 1348 C CA . GLY A 1 186 ? 3.642 -16.949 14.248 1.00 88.12 186 GLY A CA 1
ATOM 1349 C C . GLY A 1 186 ? 4.916 -16.514 14.982 1.00 88.12 186 GLY A C 1
ATOM 1350 O O . GLY A 1 186 ? 5.713 -17.366 15.380 1.00 88.12 186 GLY A O 1
ATOM 1351 N N . LEU A 1 187 ? 5.144 -15.208 15.148 1.00 91.38 187 LEU A N 1
ATOM 1352 C CA . LEU A 1 187 ? 6.325 -14.678 15.832 1.00 91.38 187 LEU A CA 1
ATOM 1353 C C . LEU A 1 187 ? 6.330 -15.033 17.331 1.00 91.38 187 LEU A C 1
ATOM 1355 O O . LEU A 1 187 ? 5.270 -15.200 17.932 1.00 91.38 187 LEU A O 1
ATOM 1359 N N . PRO A 1 188 ? 7.507 -15.058 17.997 1.00 91.50 188 PRO A N 1
ATOM 1360 C CA . PRO A 1 188 ? 7.579 -15.234 19.453 1.00 91.50 188 PRO A CA 1
ATOM 1361 C C . PRO A 1 188 ? 6.758 -14.200 20.236 1.00 91.50 188 PRO A C 1
ATOM 1363 O O . PRO A 1 188 ? 6.285 -14.483 21.335 1.00 91.50 188 PRO A O 1
ATOM 1366 N N . GLN A 1 189 ? 6.622 -12.999 19.675 1.00 88.75 189 GLN A N 1
ATOM 1367 C CA . GLN A 1 189 ? 5.627 -12.002 20.052 1.00 88.75 189 GLN A CA 1
ATOM 1368 C C . GLN A 1 189 ? 4.806 -11.718 18.791 1.00 88.75 189 GLN A C 1
ATOM 1370 O O . GLN A 1 189 ? 5.323 -11.043 17.901 1.00 88.75 189 GLN A O 1
ATOM 1375 N N . PRO A 1 190 ? 3.598 -12.280 18.648 1.00 89.69 190 PRO A N 1
ATOM 1376 C CA . PRO A 1 190 ? 2.751 -12.012 17.492 1.00 89.69 190 PRO A CA 1
ATOM 1377 C C . PRO A 1 190 ? 2.375 -10.534 17.397 1.00 89.69 190 PRO A C 1
ATOM 1379 O O . PRO A 1 190 ? 2.225 -9.868 18.420 1.00 89.69 190 PRO A O 1
ATOM 1382 N N . PHE A 1 191 ? 2.213 -10.030 16.176 1.00 89.38 191 PHE A N 1
ATOM 1383 C CA . PHE A 1 191 ? 1.639 -8.699 15.962 1.00 89.38 191 PHE A CA 1
ATOM 1384 C C . PHE A 1 191 ? 0.162 -8.698 16.372 1.00 89.38 191 PHE A C 1
ATOM 1386 O O . PHE A 1 191 ? -0.529 -9.712 16.237 1.00 89.38 191 PHE A O 1
ATOM 1393 N N . ALA A 1 192 ? -0.348 -7.550 16.810 1.00 83.62 192 ALA A N 1
ATOM 1394 C CA . ALA A 1 192 ? -1.766 -7.362 17.073 1.00 83.62 192 ALA A CA 1
ATOM 1395 C C . ALA A 1 192 ? -2.600 -7.642 15.814 1.00 83.62 192 ALA A C 1
ATOM 1397 O O . ALA A 1 192 ? -2.135 -7.484 14.678 1.00 83.62 192 ALA A O 1
ATOM 1398 N N . SER A 1 193 ? -3.851 -8.064 16.010 1.00 78.75 193 SER A N 1
ATOM 1399 C CA . SER A 1 193 ? -4.806 -8.206 14.909 1.00 78.75 193 SER A CA 1
ATOM 1400 C C . SER A 1 193 ? -4.973 -6.872 14.185 1.00 78.75 193 SER A C 1
ATOM 1402 O O . SER A 1 193 ? -5.090 -5.838 14.836 1.00 78.75 193 SER A O 1
ATOM 1404 N N . GLY A 1 194 ? -5.039 -6.899 12.856 1.00 76.75 194 GLY A N 1
ATOM 1405 C CA . GLY A 1 194 ? -5.240 -5.701 12.045 1.00 76.75 194 GLY A CA 1
ATOM 1406 C C . GLY A 1 194 ? -4.184 -5.551 10.957 1.00 76.75 194 GLY A C 1
ATOM 1407 O O . GLY A 1 194 ? -3.642 -6.538 10.450 1.00 76.75 194 GLY A O 1
ATOM 1408 N N . GLN A 1 195 ? -3.925 -4.308 10.566 1.00 83.62 195 GLN A N 1
ATOM 1409 C CA . GLN A 1 195 ? -3.036 -3.993 9.453 1.00 83.62 195 GLN A CA 1
ATOM 1410 C C . GLN A 1 195 ? -1.556 -4.173 9.816 1.00 83.62 195 GLN A C 1
ATOM 1412 O O . GLN A 1 195 ? -1.164 -4.191 10.983 1.00 83.62 195 GLN A O 1
ATOM 1417 N N . VAL A 1 196 ? -0.742 -4.342 8.776 1.00 89.88 196 VAL A N 1
ATOM 1418 C CA . VAL A 1 196 ? 0.719 -4.396 8.853 1.00 89.88 196 VAL A CA 1
ATOM 1419 C C . VAL A 1 196 ? 1.265 -3.500 7.761 1.00 89.88 196 VAL A C 1
ATOM 1421 O O . VAL A 1 196 ? 0.789 -3.544 6.627 1.00 89.88 196 VAL A O 1
ATOM 1424 N N . SER A 1 197 ? 2.293 -2.728 8.088 1.00 92.94 197 SER A N 1
ATOM 1425 C CA . SER A 1 197 ? 3.039 -1.950 7.101 1.00 92.94 197 SER A CA 1
ATOM 1426 C C . SER A 1 197 ? 4.386 -2.607 6.824 1.00 92.94 197 SER A C 1
ATOM 1428 O O . SER A 1 197 ? 5.059 -3.060 7.749 1.00 92.94 197 SER A O 1
ATOM 1430 N N . ALA A 1 198 ? 4.808 -2.625 5.562 1.00 95.25 198 ALA A N 1
ATOM 1431 C CA . ALA A 1 198 ? 6.179 -2.939 5.176 1.00 95.25 198 ALA A CA 1
ATOM 1432 C C . ALA A 1 198 ? 6.924 -1.642 4.859 1.00 95.25 198 ALA A C 1
ATOM 1434 O O . ALA A 1 198 ? 6.400 -0.774 4.163 1.00 95.25 198 ALA A O 1
ATOM 1435 N N . VAL A 1 199 ? 8.142 -1.508 5.378 1.00 93.75 199 VAL A N 1
ATOM 1436 C CA . VAL A 1 199 ? 8.984 -0.328 5.173 1.00 93.75 199 VAL A CA 1
ATOM 1437 C C . VAL A 1 199 ? 10.383 -0.746 4.743 1.00 93.75 199 VAL A C 1
ATOM 1439 O O . VAL A 1 199 ? 10.989 -1.645 5.331 1.00 93.75 199 VAL A O 1
ATOM 1442 N N . THR A 1 200 ? 10.901 -0.086 3.713 1.00 92.69 200 THR A N 1
ATOM 1443 C CA . THR A 1 200 ? 12.298 -0.213 3.295 1.00 92.69 200 THR A CA 1
ATOM 1444 C C . THR A 1 200 ? 13.163 0.754 4.093 1.00 92.69 200 THR A C 1
ATOM 1446 O O . THR A 1 200 ? 12.790 1.911 4.289 1.00 92.69 200 THR A O 1
ATOM 1449 N N . MET A 1 201 ? 14.319 0.285 4.543 1.00 86.94 201 MET A N 1
ATOM 1450 C CA . MET A 1 201 ? 15.234 1.025 5.408 1.00 86.94 201 MET A CA 1
ATOM 1451 C C . MET A 1 201 ? 16.481 1.443 4.632 1.00 86.94 201 MET A C 1
ATOM 1453 O O . MET A 1 201 ? 16.980 0.706 3.778 1.00 86.94 201 MET A O 1
ATOM 1457 N N . GLY A 1 202 ? 17.010 2.620 4.956 1.00 75.94 202 GLY A N 1
ATOM 1458 C CA . GLY A 1 202 ? 18.251 3.101 4.378 1.00 75.94 202 GLY A CA 1
ATOM 1459 C C . GLY A 1 202 ? 19.467 2.405 4.985 1.00 75.94 202 GLY A C 1
ATOM 1460 O O . GLY A 1 202 ? 19.451 1.875 6.097 1.00 75.94 202 GLY A O 1
ATOM 1461 N N . ARG A 1 203 ? 20.597 2.484 4.277 1.00 67.81 203 ARG A N 1
ATOM 1462 C CA . ARG A 1 203 ? 21.876 1.909 4.724 1.00 67.81 203 ARG A CA 1
ATOM 1463 C C . ARG A 1 203 ? 22.329 2.393 6.119 1.00 67.81 203 ARG A C 1
ATOM 1465 O O . ARG A 1 203 ? 23.119 1.725 6.780 1.00 67.81 203 ARG A O 1
ATOM 1472 N N . GLN A 1 204 ? 21.909 3.582 6.545 1.00 62.00 204 GLN A N 1
ATOM 1473 C CA . GLN A 1 204 ? 22.381 4.213 7.785 1.00 62.00 204 GLN A CA 1
ATOM 1474 C C . GLN A 1 204 ? 21.617 3.753 9.034 1.00 62.00 204 GLN A C 1
ATOM 1476 O O . GLN A 1 204 ? 22.037 4.068 10.146 1.00 62.00 204 GLN A O 1
ATOM 1481 N N . ASP A 1 205 ? 20.546 2.977 8.864 1.00 61.75 205 ASP A N 1
ATOM 1482 C CA . ASP A 1 205 ? 19.576 2.715 9.930 1.00 61.75 205 ASP A CA 1
ATOM 1483 C C . ASP A 1 205 ? 19.881 1.441 10.748 1.00 61.75 205 ASP A C 1
ATOM 1485 O O . ASP A 1 205 ? 19.114 1.071 11.638 1.00 61.75 205 ASP A O 1
ATOM 1489 N N . GLY A 1 206 ? 21.006 0.761 10.475 1.00 57.44 206 GLY A N 1
ATOM 1490 C CA . GLY A 1 206 ? 21.399 -0.498 11.123 1.00 57.44 206 GLY A CA 1
ATOM 1491 C C . GLY A 1 206 ? 22.789 -0.478 11.782 1.00 57.44 206 GLY A C 1
ATOM 1492 O O . GLY A 1 206 ? 23.665 0.288 11.371 1.00 57.44 206 GLY A O 1
ATOM 1493 N N . PRO A 1 207 ? 23.037 -1.329 12.800 1.00 55.91 207 PRO A N 1
ATOM 1494 C CA . PRO A 1 207 ? 24.365 -1.490 13.388 1.00 55.91 207 PRO A CA 1
ATOM 1495 C C . PRO A 1 207 ? 25.378 -1.975 12.339 1.00 55.91 207 PRO A C 1
ATOM 1497 O O . PRO A 1 207 ? 25.062 -2.779 11.460 1.00 55.91 207 PRO A O 1
ATOM 1500 N N . ALA A 1 208 ? 26.620 -1.492 12.432 1.00 56.12 208 ALA A N 1
ATOM 1501 C CA . ALA A 1 208 ? 27.676 -1.843 11.485 1.00 56.12 208 ALA A CA 1
ATOM 1502 C C . ALA A 1 208 ? 27.872 -3.373 11.412 1.00 56.12 208 ALA A C 1
ATOM 1504 O O . ALA A 1 208 ? 28.265 -3.995 12.396 1.00 56.12 208 ALA A O 1
ATOM 1505 N N . GLY A 1 209 ? 27.609 -3.967 10.241 1.00 56.69 209 GLY A N 1
ATOM 1506 C CA . GLY A 1 209 ? 27.846 -5.390 9.952 1.00 56.69 209 GLY A CA 1
ATOM 1507 C C . GLY A 1 209 ? 26.603 -6.222 9.617 1.00 56.69 209 GLY A C 1
ATOM 1508 O O . GLY A 1 209 ? 26.759 -7.255 8.976 1.00 56.69 209 GLY A O 1
ATOM 1509 N N . ASN A 1 210 ? 25.394 -5.772 9.974 1.00 66.69 210 ASN A N 1
ATOM 1510 C CA . ASN A 1 210 ? 24.134 -6.351 9.490 1.00 66.69 210 ASN A CA 1
ATOM 1511 C C . ASN A 1 210 ? 23.061 -5.254 9.419 1.00 66.69 210 ASN A C 1
ATOM 1513 O O . ASN A 1 210 ? 22.366 -4.962 10.395 1.00 66.69 210 ASN A O 1
ATOM 1517 N N . ILE A 1 211 ? 23.002 -4.589 8.267 1.00 78.38 211 ILE A N 1
ATOM 1518 C CA . ILE A 1 211 ? 22.051 -3.511 8.015 1.00 78.38 211 ILE A CA 1
ATOM 1519 C C . ILE A 1 211 ? 20.804 -4.147 7.404 1.00 78.38 211 ILE A C 1
ATOM 1521 O O . ILE A 1 211 ? 20.823 -4.530 6.234 1.00 78.38 211 ILE A O 1
ATOM 1525 N N . GLY A 1 212 ? 19.749 -4.274 8.209 1.00 88.00 212 GLY A N 1
ATOM 1526 C CA . GLY A 1 212 ? 18.437 -4.711 7.738 1.00 88.00 212 GLY A CA 1
ATOM 1527 C C . GLY A 1 212 ? 17.816 -3.652 6.829 1.00 88.00 212 GLY A C 1
ATOM 1528 O O . GLY A 1 212 ? 17.785 -2.478 7.197 1.00 88.00 212 GLY A O 1
ATOM 1529 N N . VAL A 1 213 ? 17.338 -4.066 5.657 1.00 92.31 213 VAL A N 1
ATOM 1530 C CA . VAL A 1 213 ? 16.809 -3.170 4.611 1.00 92.31 213 VAL A CA 1
ATOM 1531 C C . VAL A 1 213 ? 15.290 -3.246 4.456 1.00 92.31 213 VAL A C 1
ATOM 1533 O O . VAL A 1 213 ? 14.710 -2.396 3.793 1.00 92.31 213 VAL A O 1
ATOM 1536 N N . LEU A 1 214 ? 14.630 -4.214 5.096 1.00 95.12 214 LEU A N 1
ATOM 1537 C CA . LEU A 1 214 ? 13.173 -4.355 5.139 1.00 95.12 214 LEU A CA 1
ATOM 1538 C C . LEU A 1 214 ? 12.718 -4.579 6.581 1.00 95.12 214 LEU A C 1
ATOM 1540 O O . LEU A 1 214 ? 13.377 -5.275 7.357 1.00 95.12 214 LEU A O 1
ATOM 1544 N N . ARG A 1 215 ? 11.571 -4.003 6.936 1.00 94.50 215 ARG A N 1
ATOM 1545 C CA . ARG A 1 215 ? 10.940 -4.179 8.241 1.00 94.50 215 ARG A CA 1
ATOM 1546 C C . ARG A 1 215 ? 9.424 -4.225 8.103 1.00 94.50 215 ARG A C 1
ATOM 1548 O O . ARG A 1 215 ? 8.842 -3.448 7.352 1.00 94.50 215 ARG A O 1
ATOM 1555 N N . LEU A 1 216 ? 8.798 -5.110 8.867 1.00 96.19 216 LEU A N 1
ATOM 1556 C CA . LEU A 1 216 ? 7.363 -5.096 9.117 1.00 96.19 216 LEU A CA 1
ATOM 1557 C C . LEU A 1 216 ? 7.079 -4.302 10.388 1.00 96.19 216 LEU A C 1
ATOM 1559 O O . LEU A 1 216 ? 7.811 -4.410 11.376 1.00 96.19 216 LEU A O 1
ATOM 1563 N N . VAL A 1 217 ? 6.022 -3.505 10.351 1.00 94.00 217 VAL A N 1
ATOM 1564 C CA . VAL A 1 217 ? 5.580 -2.623 11.430 1.00 94.00 217 VAL A CA 1
ATOM 1565 C C . VAL A 1 217 ? 4.150 -2.997 11.786 1.00 94.00 217 VAL A C 1
ATOM 1567 O O . VAL A 1 217 ? 3.287 -3.048 10.908 1.00 94.00 217 VAL A O 1
ATOM 1570 N N . ASP A 1 218 ? 3.917 -3.276 13.063 1.00 91.50 218 ASP A N 1
ATOM 1571 C CA . ASP A 1 218 ? 2.588 -3.564 13.586 1.00 91.50 218 ASP A CA 1
ATOM 1572 C C . ASP A 1 218 ? 1.770 -2.275 13.637 1.00 91.50 218 ASP A C 1
ATOM 1574 O O . ASP A 1 218 ? 2.131 -1.327 14.339 1.00 91.50 218 ASP A O 1
ATOM 1578 N N . THR A 1 219 ? 0.678 -2.228 12.878 1.00 86.88 219 THR A N 1
ATOM 1579 C CA . THR A 1 219 ? -0.254 -1.097 12.880 1.00 86.88 219 THR A CA 1
ATOM 1580 C C . THR A 1 219 ? -1.654 -1.488 13.352 1.00 86.88 219 THR A C 1
ATOM 1582 O O . THR A 1 219 ? -2.583 -0.684 13.239 1.00 86.88 219 THR A O 1
ATOM 1585 N N . GLY A 1 220 ? -1.802 -2.703 13.895 1.00 78.00 220 GLY A N 1
ATOM 1586 C CA . GLY A 1 220 ? -3.073 -3.260 14.347 1.00 78.00 220 GLY A CA 1
ATOM 1587 C C . GLY A 1 220 ? -3.573 -2.645 15.652 1.00 78.00 220 GLY A C 1
ATOM 1588 O O . GLY A 1 220 ? -4.734 -2.253 15.734 1.00 78.00 220 GLY A O 1
ATOM 1589 N N . ASP A 1 221 ? -2.700 -2.495 16.654 1.00 73.88 221 ASP A N 1
ATOM 1590 C CA . ASP A 1 221 ? -3.062 -1.869 17.932 1.00 73.88 221 ASP A CA 1
ATOM 1591 C C . ASP A 1 221 ? -2.673 -0.387 17.979 1.00 73.88 221 ASP A C 1
ATOM 1593 O O . ASP A 1 221 ? -1.585 -0.003 18.413 1.00 73.88 221 ASP A O 1
ATOM 1597 N N . GLN A 1 222 ? -3.603 0.467 17.558 1.00 75.38 222 GLN A N 1
ATOM 1598 C CA . GLN A 1 222 ? -3.424 1.919 17.571 1.00 75.38 222 GLN A CA 1
ATOM 1599 C C . GLN A 1 222 ? -3.746 2.565 18.928 1.00 75.38 222 GLN A C 1
ATOM 1601 O O . GLN A 1 222 ? -3.646 3.785 19.052 1.00 75.38 222 GLN A O 1
ATOM 1606 N N . SER A 1 223 ? -4.099 1.797 19.968 1.00 69.69 223 SER A N 1
ATOM 1607 C CA . SER A 1 223 ? -4.435 2.366 21.287 1.00 69.69 223 SER A CA 1
ATOM 1608 C C . SER A 1 223 ? -3.250 3.087 21.943 1.00 69.69 223 SER A C 1
ATOM 1610 O O . SER A 1 223 ? -3.432 4.023 22.723 1.00 69.69 223 SER A O 1
ATOM 1612 N N . LEU A 1 224 ? -2.028 2.688 21.579 1.00 69.56 224 LEU A N 1
ATOM 1613 C CA . LEU A 1 224 ? -0.776 3.304 22.016 1.00 69.56 224 LEU A CA 1
ATOM 1614 C C . LEU A 1 224 ? -0.239 4.347 21.026 1.00 69.56 224 LEU A C 1
ATOM 1616 O O . LEU A 1 224 ? 0.848 4.894 21.246 1.00 69.56 224 LEU A O 1
ATOM 1620 N N . ALA A 1 225 ? -0.953 4.612 19.927 1.00 77.56 225 ALA A N 1
ATOM 1621 C CA . ALA A 1 225 ? -0.534 5.612 18.961 1.00 77.56 225 ALA A CA 1
ATOM 1622 C C . ALA A 1 225 ? -0.593 7.012 19.608 1.00 77.56 225 ALA A C 1
ATOM 1624 O O . ALA A 1 225 ? -1.627 7.415 20.150 1.00 77.56 225 ALA A O 1
ATOM 1625 N N . PRO A 1 226 ? 0.509 7.779 19.584 1.00 73.88 226 PRO A N 1
ATOM 1626 C CA . PRO A 1 226 ? 0.536 9.119 20.134 1.00 73.88 226 PRO A CA 1
ATOM 1627 C C . PRO A 1 226 ? -0.390 10.034 19.331 1.00 73.88 226 PRO A C 1
ATOM 1629 O O . PRO A 1 226 ? -0.495 9.939 18.108 1.00 73.88 226 PRO A O 1
ATOM 1632 N N . THR A 1 227 ? -1.027 10.981 20.014 1.00 75.81 227 THR A N 1
ATOM 1633 C CA . THR A 1 227 ? -1.833 11.998 19.339 1.00 75.81 227 THR A CA 1
ATOM 1634 C C . THR A 1 227 ? -0.959 12.867 18.437 1.00 75.81 227 THR A C 1
ATOM 1636 O O . THR A 1 227 ? 0.188 13.201 18.769 1.00 75.81 227 THR A O 1
ATOM 1639 N N . VAL A 1 228 ? -1.513 13.254 17.284 1.00 66.12 228 VAL A N 1
ATOM 1640 C CA . VAL A 1 228 ? -0.858 14.167 16.341 1.00 66.12 228 VAL A CA 1
ATOM 1641 C C . VAL A 1 228 ? -0.441 15.444 17.079 1.00 66.12 228 VAL A C 1
ATOM 1643 O O . VAL A 1 228 ? -1.242 16.059 17.781 1.00 66.12 228 VAL A O 1
ATOM 1646 N N . GLY A 1 229 ? 0.830 15.829 16.946 1.00 61.47 229 GLY A N 1
ATOM 1647 C CA . GLY A 1 229 ? 1.388 17.024 17.592 1.00 61.47 229 GLY A CA 1
ATOM 1648 C C . GLY A 1 229 ? 1.916 16.826 19.019 1.00 61.47 229 GLY A C 1
ATOM 1649 O O . GLY A 1 229 ? 2.477 17.763 19.579 1.00 61.47 229 GLY A O 1
ATOM 1650 N N . SER A 1 230 ? 1.824 15.622 19.595 1.00 71.75 230 SER A N 1
ATOM 1651 C CA . SER A 1 230 ? 2.407 15.310 20.916 1.00 71.75 230 SER A CA 1
ATOM 1652 C C . SER A 1 230 ? 3.943 15.321 20.946 1.00 71.75 230 SER A C 1
ATOM 1654 O O . SER A 1 230 ? 4.542 15.280 22.019 1.00 71.75 230 SER A O 1
ATOM 1656 N N . GLY A 1 231 ? 4.594 15.324 19.777 1.00 73.81 231 GLY A N 1
ATOM 1657 C CA . GLY A 1 231 ? 6.051 15.224 19.648 1.00 73.81 231 GLY A CA 1
ATOM 1658 C C . GLY A 1 231 ? 6.626 13.855 20.034 1.00 73.81 231 GLY A C 1
ATOM 1659 O O . GLY A 1 231 ? 7.841 13.681 19.990 1.00 73.81 231 GLY A O 1
ATOM 1660 N N . SER A 1 232 ? 5.777 12.889 20.398 1.00 81.69 232 SER A N 1
ATOM 1661 C CA . SER A 1 232 ? 6.181 11.523 20.732 1.00 81.69 232 SER A CA 1
ATOM 1662 C C . SER A 1 232 ? 6.085 10.630 19.498 1.00 81.69 232 SER A C 1
ATOM 1664 O O . SER A 1 232 ? 5.112 10.705 18.750 1.00 81.69 232 SER A O 1
ATOM 1666 N N . LEU A 1 233 ? 7.096 9.787 19.279 1.00 81.00 233 LEU A N 1
ATOM 1667 C CA . LEU A 1 233 ? 7.084 8.790 18.207 1.00 81.00 233 LEU A CA 1
ATOM 1668 C C . LEU A 1 233 ? 6.290 7.561 18.652 1.00 81.00 233 LEU A C 1
ATOM 1670 O O . LEU A 1 233 ? 6.395 7.135 19.804 1.00 81.00 233 LEU A O 1
ATOM 1674 N N . TRP A 1 234 ? 5.519 6.976 17.737 1.00 83.19 234 TRP A N 1
ATOM 1675 C CA . TRP A 1 234 ? 4.820 5.725 18.005 1.00 83.19 234 TRP A CA 1
ATOM 1676 C C . TRP A 1 234 ? 5.819 4.570 18.024 1.00 83.19 234 TRP A C 1
ATOM 1678 O O . TRP A 1 234 ? 6.335 4.164 16.984 1.00 83.19 234 TRP A O 1
ATOM 1688 N N . ASN A 1 235 ? 6.115 4.051 19.214 1.00 83.44 235 ASN A N 1
ATOM 1689 C CA . ASN A 1 235 ? 7.015 2.914 19.377 1.00 83.44 235 ASN A CA 1
ATOM 1690 C C . ASN A 1 235 ? 6.229 1.597 19.334 1.00 83.44 235 ASN A C 1
ATOM 1692 O O . ASN A 1 235 ? 6.089 0.921 20.353 1.00 83.44 235 ASN A O 1
ATOM 1696 N N . THR A 1 236 ? 5.674 1.283 18.165 1.00 88.06 236 THR A N 1
ATOM 1697 C CA . THR A 1 236 ? 4.966 0.020 17.924 1.00 88.06 236 THR A CA 1
ATOM 1698 C C . THR A 1 236 ? 5.935 -1.139 17.680 1.00 88.06 236 THR A C 1
ATOM 1700 O O . THR A 1 236 ? 7.135 -0.945 17.448 1.00 88.06 236 THR A O 1
ATOM 1703 N N . GLN A 1 237 ? 5.420 -2.364 17.741 1.00 90.31 237 GLN A N 1
ATOM 1704 C CA . GLN A 1 237 ? 6.206 -3.556 17.480 1.00 90.31 237 GLN A CA 1
ATOM 1705 C C . GLN A 1 237 ? 6.683 -3.592 16.022 1.00 90.31 237 GLN A C 1
ATOM 1707 O O . GLN A 1 237 ? 5.983 -3.199 15.090 1.00 90.31 237 GLN A O 1
ATOM 1712 N N . THR A 1 238 ? 7.905 -4.085 15.817 1.00 92.12 238 THR A N 1
ATOM 1713 C CA . THR A 1 238 ? 8.457 -4.292 14.477 1.00 92.12 238 THR A CA 1
ATOM 1714 C C . THR A 1 238 ? 9.151 -5.640 14.371 1.00 92.12 238 THR A C 1
ATOM 1716 O O . THR A 1 238 ? 9.590 -6.202 15.375 1.00 92.12 238 THR A O 1
ATOM 1719 N N . TYR A 1 239 ? 9.263 -6.151 13.149 1.00 93.62 239 TYR A N 1
ATOM 1720 C CA . TYR A 1 239 ? 9.930 -7.409 12.842 1.00 93.62 239 TYR A CA 1
ATOM 1721 C C . TYR A 1 239 ? 10.793 -7.262 11.588 1.00 93.62 239 TYR A C 1
ATOM 1723 O O . TYR A 1 239 ? 10.382 -6.639 10.610 1.00 93.62 239 TYR A O 1
ATOM 1731 N N . ALA A 1 240 ? 11.990 -7.838 11.622 1.00 92.62 240 ALA A N 1
ATOM 1732 C CA . ALA A 1 240 ? 12.861 -7.974 10.465 1.00 92.62 240 ALA A CA 1
ATOM 1733 C C . ALA A 1 240 ? 13.570 -9.325 10.551 1.00 92.62 240 ALA A C 1
ATOM 1735 O O . ALA A 1 240 ? 14.174 -9.640 11.581 1.00 92.62 240 ALA A O 1
ATOM 1736 N N . ASP A 1 241 ? 13.486 -10.113 9.484 1.00 93.69 241 ASP A N 1
ATOM 1737 C CA . ASP A 1 241 ? 14.230 -11.361 9.398 1.00 93.69 241 ASP A CA 1
ATOM 1738 C C . ASP A 1 241 ? 15.730 -11.075 9.170 1.00 93.69 241 ASP A C 1
ATOM 1740 O O . ASP A 1 241 ? 16.066 -10.153 8.419 1.00 93.69 241 ASP A O 1
ATOM 1744 N N . PRO A 1 242 ? 16.659 -11.839 9.775 1.00 91.62 242 PRO A N 1
ATOM 1745 C CA . PRO A 1 242 ? 18.093 -11.683 9.529 1.00 91.62 242 PRO A CA 1
ATOM 1746 C C . PRO A 1 242 ? 18.518 -11.809 8.060 1.00 91.62 242 PRO A C 1
ATOM 1748 O O . PRO A 1 242 ? 19.591 -11.321 7.721 1.00 91.62 242 PRO A O 1
ATOM 1751 N N . GLN A 1 243 ? 17.720 -12.457 7.205 1.00 92.44 243 GLN A N 1
ATOM 1752 C CA . GLN A 1 243 ? 17.969 -12.565 5.764 1.00 92.44 243 GLN A CA 1
ATOM 1753 C C . GLN A 1 243 ? 17.550 -11.311 4.980 1.00 92.44 243 GLN A C 1
ATOM 1755 O O . GLN A 1 243 ? 17.878 -11.185 3.800 1.00 92.44 243 GLN A O 1
ATOM 1760 N N . TRP A 1 244 ? 16.814 -10.381 5.596 1.00 94.06 244 TRP A N 1
ATOM 1761 C CA . TRP A 1 244 ? 16.374 -9.131 4.969 1.00 94.06 244 TRP A CA 1
ATOM 1762 C C . TRP A 1 244 ? 17.438 -8.042 5.095 1.00 94.06 244 TRP A C 1
ATOM 1764 O O . TRP A 1 244 ? 17.178 -6.929 5.561 1.00 94.06 244 TRP A O 1
ATOM 1774 N N . ASP A 1 245 ? 18.662 -8.386 4.709 1.00 90.88 245 ASP A N 1
ATOM 1775 C CA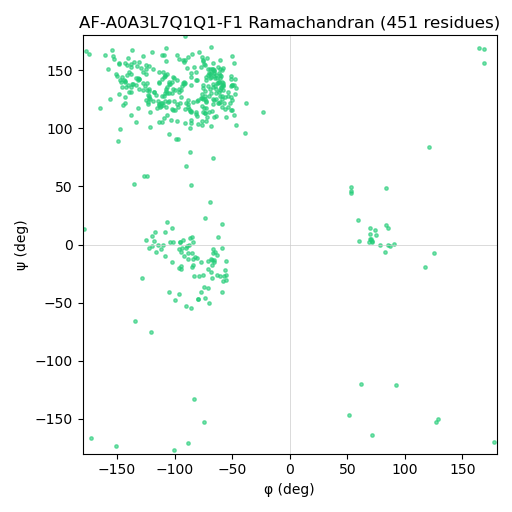 . ASP A 1 245 ? 19.844 -7.561 4.900 1.00 90.88 245 ASP A CA 1
ATOM 1776 C C . ASP A 1 245 ? 20.401 -7.002 3.586 1.00 90.88 245 ASP A C 1
ATOM 1778 O O . ASP A 1 245 ? 20.104 -7.454 2.475 1.00 90.88 245 ASP A O 1
ATOM 1782 N N . LEU A 1 246 ? 21.245 -5.982 3.731 1.00 87.62 246 LEU A N 1
ATOM 1783 C CA . LEU A 1 246 ? 21.918 -5.311 2.624 1.00 87.62 246 LEU A CA 1
ATOM 1784 C C . LEU A 1 246 ? 22.825 -6.258 1.818 1.00 87.62 246 LEU A C 1
ATOM 1786 O O . LEU A 1 246 ? 23.064 -6.015 0.639 1.00 87.62 246 LEU A O 1
ATOM 1790 N N . ALA A 1 247 ? 23.347 -7.328 2.427 1.00 87.44 247 ALA A N 1
ATOM 1791 C CA . ALA A 1 247 ? 24.211 -8.288 1.738 1.00 87.44 247 ALA A CA 1
ATOM 1792 C C . ALA A 1 247 ? 23.414 -9.196 0.787 1.00 87.44 247 ALA A C 1
ATOM 1794 O O . ALA A 1 247 ? 23.894 -9.553 -0.294 1.00 87.44 247 ALA A O 1
ATOM 1795 N N . SER A 1 248 ? 22.198 -9.562 1.178 1.00 89.31 248 SER A N 1
ATOM 1796 C CA . SER A 1 248 ? 21.317 -10.450 0.427 1.00 89.31 248 SER A CA 1
ATOM 1797 C C . SER A 1 248 ? 20.515 -9.668 -0.606 1.00 89.31 248 SER A C 1
ATOM 1799 O O . SER A 1 248 ? 20.586 -9.983 -1.791 1.00 89.31 248 SER A O 1
ATOM 1801 N N . LEU A 1 249 ? 19.802 -8.622 -0.180 1.00 91.44 249 LEU A N 1
ATOM 1802 C CA . LEU A 1 249 ? 18.856 -7.877 -1.019 1.00 91.44 249 LEU A CA 1
ATOM 1803 C C . LEU A 1 249 ? 19.470 -6.633 -1.680 1.00 91.44 249 LEU A C 1
ATOM 1805 O O . LEU A 1 249 ? 18.974 -6.166 -2.705 1.00 91.44 249 LEU A O 1
ATOM 1809 N N . GLY A 1 250 ? 20.572 -6.108 -1.139 1.00 89.88 250 GLY A N 1
ATOM 1810 C CA . GLY A 1 250 ? 21.114 -4.820 -1.568 1.00 89.88 250 GLY A CA 1
ATOM 1811 C C . GLY A 1 250 ? 20.242 -3.653 -1.112 1.00 89.88 250 GLY A C 1
ATOM 1812 O O . GLY A 1 250 ? 19.413 -3.786 -0.212 1.00 89.88 250 GLY A O 1
ATOM 1813 N N . SER A 1 251 ? 20.457 -2.490 -1.718 1.00 88.50 251 SER A N 1
ATOM 1814 C CA . SER A 1 251 ? 19.572 -1.341 -1.542 1.00 88.50 251 SER A CA 1
ATOM 1815 C C . SER A 1 251 ? 18.240 -1.608 -2.242 1.00 88.50 251 SER A C 1
ATOM 1817 O O . SER A 1 251 ? 18.205 -1.961 -3.423 1.00 88.50 251 SER A O 1
ATOM 1819 N N . ILE A 1 252 ? 17.146 -1.441 -1.504 1.00 92.00 252 ILE A N 1
ATOM 1820 C CA . ILE A 1 252 ? 15.780 -1.637 -1.994 1.00 92.00 252 ILE A CA 1
ATOM 1821 C C . ILE A 1 252 ? 14.945 -0.379 -1.759 1.00 92.00 252 ILE A C 1
ATOM 1823 O O . ILE A 1 252 ? 15.205 0.371 -0.817 1.00 92.00 252 ILE A O 1
ATOM 1827 N N . PHE A 1 253 ? 13.950 -0.153 -2.616 1.00 91.06 253 PHE A N 1
ATOM 1828 C CA . PHE A 1 253 ? 13.069 1.014 -2.525 1.00 91.06 253 PHE A CA 1
ATOM 1829 C C . PHE A 1 253 ? 11.591 0.659 -2.696 1.00 91.06 253 PHE A C 1
ATOM 1831 O O . PHE A 1 253 ? 10.815 0.803 -1.755 1.00 91.06 253 PHE A O 1
ATOM 1838 N N . GLY A 1 254 ? 11.185 0.199 -3.882 1.00 94.25 254 GLY A N 1
ATOM 1839 C CA . GLY A 1 254 ? 9.789 -0.153 -4.121 1.00 94.25 254 GLY A CA 1
ATOM 1840 C C . GLY A 1 254 ? 9.351 -1.300 -3.217 1.00 94.25 254 GLY A C 1
ATOM 1841 O O . GLY A 1 254 ? 10.120 -2.240 -3.018 1.00 94.25 254 GLY A O 1
ATOM 1842 N N . VAL A 1 255 ? 8.137 -1.223 -2.670 1.00 96.88 255 VAL A N 1
ATOM 1843 C CA . VAL A 1 255 ? 7.588 -2.233 -1.757 1.00 96.88 255 VAL A CA 1
ATOM 1844 C C . VAL A 1 255 ? 6.082 -2.377 -1.945 1.00 96.88 255 VAL A C 1
ATOM 1846 O O . VAL A 1 255 ? 5.367 -1.383 -2.039 1.00 96.88 255 VAL A O 1
ATOM 1849 N N . THR A 1 256 ? 5.590 -3.613 -1.987 1.00 96.50 256 THR A N 1
ATOM 1850 C CA . THR A 1 256 ? 4.151 -3.906 -2.008 1.00 96.50 256 THR A CA 1
ATOM 1851 C C . THR A 1 256 ? 3.85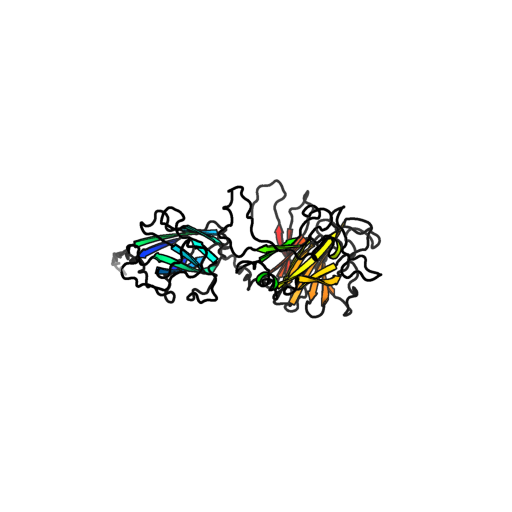4 -5.294 -1.433 1.00 96.50 256 THR A C 1
ATOM 1853 O O . THR A 1 256 ? 4.768 -6.102 -1.245 1.00 96.50 256 THR A O 1
ATOM 1856 N N . PHE A 1 257 ? 2.582 -5.567 -1.153 1.00 95.25 257 PHE A N 1
ATOM 1857 C CA . PHE A 1 257 ? 2.081 -6.882 -0.757 1.00 95.25 257 PHE A CA 1
ATOM 1858 C C . PHE A 1 257 ? 1.223 -7.473 -1.877 1.00 95.25 257 PHE A C 1
ATOM 1860 O O . PHE A 1 257 ? 0.518 -6.732 -2.558 1.00 95.25 257 PHE A O 1
ATOM 1867 N N . ASP A 1 258 ? 1.215 -8.797 -2.023 1.00 93.69 258 ASP A N 1
ATOM 1868 C CA . ASP A 1 258 ? 0.196 -9.480 -2.830 1.00 93.69 258 ASP A CA 1
ATOM 1869 C C . ASP A 1 258 ? -1.030 -9.896 -1.998 1.00 93.69 258 ASP A C 1
ATOM 1871 O O . ASP A 1 258 ? -1.097 -9.705 -0.781 1.00 93.69 258 ASP A O 1
ATOM 1875 N N . GLY A 1 259 ? -2.012 -10.518 -2.654 1.00 89.25 259 GLY A N 1
ATOM 1876 C CA . GLY A 1 259 ? -3.227 -11.026 -2.008 1.00 89.25 259 GLY A CA 1
ATOM 1877 C C . GLY A 1 259 ? -3.017 -12.194 -1.035 1.00 89.25 259 GLY A C 1
ATOM 1878 O O . GLY A 1 259 ? -3.978 -12.625 -0.406 1.00 89.25 259 GLY A O 1
ATOM 1879 N N . GLN A 1 260 ? -1.796 -12.718 -0.898 1.00 89.12 260 GLN A N 1
ATOM 1880 C CA . GLN A 1 260 ? -1.445 -13.816 0.014 1.00 89.12 260 GLN A CA 1
ATOM 1881 C C . GLN A 1 260 ? -0.536 -13.355 1.167 1.00 89.12 260 GLN A C 1
ATOM 1883 O O . GLN A 1 260 ? -0.217 -14.144 2.056 1.00 89.12 260 GLN A O 1
ATOM 1888 N N . GLY A 1 261 ? -0.118 -12.088 1.160 1.00 91.81 261 GLY A N 1
ATOM 1889 C CA . GLY A 1 261 ? 0.763 -11.500 2.161 1.00 91.81 261 GLY A CA 1
ATOM 1890 C C . GLY A 1 261 ? 2.242 -11.766 1.908 1.00 91.81 261 GLY A C 1
ATOM 1891 O O . GLY A 1 261 ? 3.058 -11.587 2.811 1.00 91.81 261 GLY A O 1
ATOM 1892 N N . ASN A 1 262 ? 2.614 -12.168 0.691 1.00 97.25 262 ASN A N 1
ATOM 1893 C CA . ASN A 1 262 ? 4.006 -12.090 0.264 1.00 97.25 262 ASN A CA 1
ATOM 1894 C C . ASN A 1 262 ? 4.396 -10.626 0.071 1.00 97.25 262 ASN A C 1
ATOM 1896 O O . ASN A 1 262 ? 3.577 -9.808 -0.350 1.00 97.25 262 ASN A O 1
ATOM 1900 N N . ILE A 1 263 ? 5.659 -10.311 0.344 1.00 98.12 263 ILE A N 1
ATOM 1901 C CA . ILE A 1 263 ? 6.190 -8.957 0.185 1.00 98.12 263 ILE A CA 1
ATOM 1902 C C . ILE A 1 263 ? 7.056 -8.938 -1.066 1.00 98.12 263 ILE A C 1
ATOM 1904 O O . ILE A 1 263 ? 7.938 -9.783 -1.229 1.00 98.12 263 ILE A O 1
ATOM 1908 N N . PHE A 1 264 ? 6.835 -7.961 -1.933 1.00 97.81 264 PHE A N 1
ATOM 1909 C CA . PHE A 1 264 ? 7.679 -7.713 -3.092 1.00 97.81 264 PHE A CA 1
ATOM 1910 C C . PHE A 1 264 ? 8.492 -6.456 -2.855 1.00 97.81 264 PHE A C 1
ATOM 1912 O O . PHE A 1 264 ? 7.936 -5.439 -2.443 1.00 97.81 264 PHE A O 1
ATOM 1919 N N . VAL A 1 265 ? 9.797 -6.526 -3.120 1.00 97.06 265 VAL A N 1
ATOM 1920 C CA . VAL A 1 265 ? 10.694 -5.371 -3.016 1.00 97.06 265 VAL A CA 1
ATOM 1921 C C . VAL A 1 265 ? 11.570 -5.224 -4.249 1.00 97.06 265 VAL A C 1
ATOM 1923 O O . VAL A 1 265 ? 12.040 -6.215 -4.813 1.00 97.06 265 VAL A O 1
ATOM 1926 N N . ALA A 1 266 ? 11.788 -3.980 -4.664 1.00 93.56 266 ALA A N 1
ATOM 1927 C CA . ALA A 1 266 ? 12.542 -3.646 -5.864 1.00 93.56 266 ALA A CA 1
ATOM 1928 C C . ALA A 1 266 ? 13.957 -3.186 -5.507 1.00 93.56 266 ALA A C 1
ATOM 1930 O O . ALA A 1 266 ? 14.129 -2.291 -4.674 1.00 93.56 266 ALA A O 1
ATOM 1931 N N . HIS A 1 267 ? 14.961 -3.766 -6.163 1.00 90.12 267 HIS A N 1
ATOM 1932 C CA . HIS A 1 267 ? 16.340 -3.292 -6.092 1.00 90.12 267 HIS A CA 1
ATOM 1933 C C . HIS A 1 267 ? 16.478 -1.911 -6.746 1.00 90.12 267 HIS A C 1
ATOM 1935 O O . HIS A 1 267 ? 15.952 -1.665 -7.837 1.00 90.12 267 HIS A O 1
ATOM 1941 N N . SER A 1 268 ? 17.203 -1.010 -6.081 1.00 87.38 268 SER A N 1
ATOM 1942 C CA . SER A 1 268 ? 17.430 0.351 -6.565 1.00 87.38 268 SER A CA 1
ATOM 1943 C C . SER A 1 268 ? 18.802 0.870 -6.123 1.00 87.38 268 SER A C 1
ATOM 1945 O O . SER A 1 268 ? 19.152 0.774 -4.949 1.00 87.38 268 SER A O 1
ATOM 1947 N N . VAL A 1 269 ? 19.594 1.404 -7.061 1.00 80.94 269 VAL A N 1
ATOM 1948 C CA . VAL A 1 269 ? 20.932 1.990 -6.825 1.00 80.94 269 VAL A CA 1
ATOM 1949 C C . VAL A 1 269 ? 20.980 3.427 -7.343 1.00 80.94 269 VAL A C 1
ATOM 1951 O O . VAL A 1 269 ? 21.753 3.801 -8.233 1.00 80.94 269 VAL A O 1
ATOM 1954 N N . VAL A 1 270 ? 20.087 4.232 -6.776 1.00 77.38 270 VAL A N 1
ATOM 1955 C CA . VAL A 1 270 ? 19.872 5.642 -7.113 1.00 77.38 270 VAL A CA 1
ATOM 1956 C C . VAL A 1 270 ? 20.860 6.556 -6.382 1.00 77.38 270 VAL A C 1
ATOM 1958 O O . VAL A 1 270 ? 21.215 7.619 -6.892 1.00 77.38 270 VAL A O 1
ATOM 1961 N N . TYR A 1 271 ? 21.354 6.143 -5.215 1.00 74.50 271 TYR A N 1
ATOM 1962 C CA . TYR A 1 271 ? 22.280 6.914 -4.394 1.00 74.50 271 TYR A CA 1
ATOM 1963 C C . TYR A 1 271 ? 23.706 6.352 -4.450 1.00 74.50 271 TYR A C 1
ATOM 1965 O O . TYR A 1 271 ? 23.935 5.148 -4.532 1.00 74.50 271 TYR A O 1
ATOM 1973 N N . ASN A 1 272 ? 24.701 7.245 -4.360 1.00 66.38 272 ASN A N 1
ATOM 1974 C CA . ASN A 1 272 ? 26.138 6.955 -4.544 1.00 66.38 272 ASN A CA 1
ATOM 1975 C C . ASN A 1 272 ? 26.730 5.847 -3.654 1.00 66.38 272 ASN A C 1
ATOM 1977 O O . ASN A 1 272 ? 27.859 5.414 -3.877 1.00 66.38 272 ASN A O 1
ATOM 1981 N N . ASN A 1 273 ? 26.023 5.430 -2.612 1.00 74.50 273 ASN A N 1
ATOM 1982 C CA . ASN A 1 273 ? 26.469 4.465 -1.616 1.00 74.50 273 ASN A CA 1
ATOM 1983 C C . ASN A 1 273 ? 25.577 3.216 -1.543 1.00 74.50 273 ASN A C 1
ATOM 1985 O O . ASN A 1 273 ? 25.776 2.414 -0.619 1.00 74.50 273 ASN A O 1
ATOM 1989 N N . ASP A 1 274 ? 24.625 3.095 -2.471 1.00 79.88 274 ASP A N 1
ATOM 1990 C CA . ASP A 1 274 ? 23.754 1.940 -2.614 1.00 79.88 274 ASP A CA 1
ATOM 1991 C C . ASP A 1 274 ? 24.528 0.720 -3.101 1.00 79.88 274 ASP A C 1
ATOM 1993 O O . ASP A 1 274 ? 25.546 0.829 -3.792 1.00 79.88 274 ASP A O 1
ATOM 1997 N N . LEU A 1 275 ? 24.049 -0.457 -2.708 1.00 82.56 275 LEU A N 1
ATOM 1998 C CA . LEU A 1 275 ? 24.709 -1.725 -2.992 1.00 82.56 275 LEU A CA 1
ATOM 1999 C C . LEU A 1 275 ? 23.787 -2.663 -3.757 1.00 82.56 275 LEU A C 1
ATOM 2001 O O . LEU A 1 275 ? 22.562 -2.606 -3.644 1.00 82.56 275 LEU A O 1
ATOM 2005 N N . VAL A 1 276 ? 24.400 -3.562 -4.518 1.00 83.50 276 VAL A N 1
ATOM 2006 C CA . VAL A 1 276 ? 23.685 -4.675 -5.129 1.00 83.50 276 VAL A CA 1
ATOM 2007 C C . VAL A 1 276 ? 23.792 -5.898 -4.230 1.00 83.50 276 VAL A C 1
ATOM 2009 O O . VAL A 1 276 ? 24.869 -6.202 -3.713 1.00 83.50 276 VAL A O 1
ATOM 2012 N N . GLY A 1 277 ? 22.652 -6.549 -4.009 1.00 85.12 277 GLY A N 1
ATOM 2013 C CA . GLY A 1 277 ? 22.552 -7.758 -3.204 1.00 85.12 277 GLY A CA 1
ATOM 2014 C C . GLY A 1 277 ? 23.151 -8.971 -3.908 1.00 85.12 277 GLY A C 1
ATOM 2015 O O . GLY A 1 277 ? 23.314 -8.996 -5.126 1.00 85.12 277 GLY A O 1
ATOM 2016 N N . SER A 1 278 ? 23.474 -9.996 -3.126 1.00 86.19 278 SER A N 1
ATOM 2017 C CA . SER A 1 278 ? 23.994 -11.274 -3.627 1.00 86.19 278 SER A CA 1
ATOM 2018 C C . SER A 1 278 ? 22.903 -12.295 -3.972 1.00 86.19 278 SER A C 1
ATOM 2020 O O . SER A 1 278 ? 23.203 -13.356 -4.522 1.00 86.19 278 SER A O 1
ATOM 2022 N N . LEU A 1 279 ? 21.634 -12.023 -3.658 1.00 88.56 279 LEU A N 1
ATOM 2023 C CA . LEU A 1 279 ? 20.549 -12.972 -3.884 1.00 88.56 279 LEU A CA 1
ATOM 2024 C C . LEU A 1 279 ? 20.193 -13.078 -5.373 1.00 88.56 279 LEU A C 1
ATOM 2026 O O . LEU A 1 279 ? 19.848 -12.098 -6.022 1.00 88.56 279 LEU A O 1
ATOM 2030 N N . GLY A 1 280 ? 20.225 -14.301 -5.911 1.00 72.56 280 GLY A N 1
ATOM 2031 C CA . GLY A 1 280 ? 19.812 -14.578 -7.292 1.00 72.56 280 GLY A CA 1
ATOM 2032 C C . GLY A 1 280 ? 20.801 -14.133 -8.374 1.00 72.56 280 GLY A C 1
ATOM 2033 O O . GLY A 1 280 ? 20.488 -14.253 -9.558 1.00 72.56 280 GLY A O 1
ATOM 2034 N N . VAL A 1 281 ? 22.006 -13.685 -8.005 1.00 68.19 281 VAL A N 1
ATOM 2035 C CA . VAL A 1 281 ? 23.065 -13.356 -8.971 1.00 68.19 281 VAL A CA 1
ATOM 2036 C C . VAL A 1 281 ? 23.713 -14.645 -9.512 1.00 68.19 281 VAL A C 1
ATOM 2038 O O . VAL A 1 281 ? 24.436 -15.361 -8.823 1.00 68.19 281 VAL A O 1
ATOM 2041 N N . SER A 1 282 ? 23.394 -14.988 -10.762 1.00 51.09 282 SER A N 1
ATOM 2042 C CA . SER A 1 282 ? 24.040 -16.044 -11.569 1.00 51.09 282 SER A CA 1
ATOM 2043 C C . SER A 1 282 ? 25.172 -15.411 -12.406 1.00 51.09 282 SER A C 1
ATOM 2045 O O . SER A 1 282 ? 25.102 -14.205 -12.628 1.00 51.09 282 SER A O 1
ATOM 2047 N N . PRO A 1 283 ? 26.202 -16.138 -12.905 1.00 41.34 283 PRO A N 1
ATOM 2048 C CA . PRO A 1 283 ? 27.518 -15.583 -13.284 1.00 41.34 283 PRO A CA 1
ATOM 2049 C C . PRO A 1 283 ? 27.568 -14.482 -14.364 1.00 41.34 283 PRO A C 1
ATOM 2051 O O . PRO A 1 283 ? 28.655 -14.002 -14.671 1.00 41.34 283 PRO A O 1
ATOM 2054 N N . ALA A 1 284 ? 26.432 -14.116 -14.964 1.00 39.06 284 ALA A N 1
ATOM 2055 C CA . ALA A 1 284 ? 26.288 -13.081 -15.986 1.00 39.06 284 ALA A CA 1
ATOM 2056 C C . ALA A 1 284 ? 25.411 -11.880 -15.560 1.00 39.06 284 ALA A C 1
ATOM 2058 O O . ALA A 1 284 ? 25.322 -10.923 -16.322 1.00 39.06 284 ALA A O 1
ATOM 2059 N N . GLY A 1 285 ? 24.759 -11.916 -14.390 1.00 54.34 285 GLY A N 1
ATOM 2060 C CA . GLY A 1 285 ? 23.922 -10.822 -13.881 1.00 54.34 285 GLY A CA 1
ATOM 2061 C C . GLY A 1 285 ? 24.606 -10.083 -12.734 1.00 54.34 285 GLY A C 1
ATOM 2062 O O . GLY A 1 285 ? 25.159 -10.720 -11.840 1.00 54.34 285 GLY A O 1
ATOM 2063 N N . ASP A 1 286 ? 24.565 -8.751 -12.743 1.00 66.81 286 ASP A N 1
ATOM 2064 C CA . ASP A 1 286 ? 25.148 -7.920 -11.682 1.00 66.81 286 ASP A CA 1
ATOM 2065 C C . ASP A 1 286 ? 24.173 -7.627 -10.526 1.00 66.81 286 ASP A C 1
ATOM 2067 O O . ASP A 1 286 ? 24.583 -6.996 -9.559 1.00 66.81 286 ASP A O 1
ATOM 2071 N N . GLY A 1 287 ? 22.927 -8.127 -10.614 1.00 74.38 287 GLY A N 1
ATOM 2072 C CA . GLY A 1 287 ? 21.857 -8.025 -9.610 1.00 74.38 287 GLY A CA 1
ATOM 2073 C C . GLY A 1 287 ? 20.939 -6.804 -9.758 1.00 74.38 287 GLY A C 1
ATOM 2074 O O . GLY A 1 287 ? 20.006 -6.645 -8.972 1.00 74.38 287 GLY A O 1
ATOM 2075 N N . ARG A 1 288 ? 21.166 -5.952 -10.764 1.00 80.44 288 ARG A N 1
ATOM 2076 C CA . ARG A 1 288 ? 20.306 -4.797 -11.064 1.00 80.44 288 ARG A CA 1
ATOM 2077 C C . ARG A 1 288 ? 18.979 -5.218 -11.691 1.00 80.44 288 ARG A C 1
ATOM 2079 O O . ARG A 1 288 ? 18.871 -6.280 -12.296 1.00 80.44 288 ARG A O 1
ATOM 2086 N N . GLY A 1 289 ? 17.955 -4.380 -11.516 1.00 83.00 289 GLY A N 1
ATOM 2087 C CA . GLY A 1 289 ? 16.603 -4.647 -12.023 1.00 83.00 289 GLY A CA 1
ATOM 2088 C C . GLY A 1 289 ? 15.891 -5.792 -11.294 1.00 83.00 289 GLY A C 1
ATOM 2089 O O . GLY A 1 289 ? 14.834 -6.237 -11.736 1.00 83.00 289 GLY A O 1
ATOM 2090 N N . ALA A 1 290 ? 16.466 -6.295 -10.198 1.00 89.56 290 ALA A N 1
ATOM 2091 C CA . ALA A 1 290 ? 15.892 -7.380 -9.423 1.00 89.56 290 ALA A CA 1
ATOM 2092 C C . ALA A 1 290 ? 14.624 -6.934 -8.683 1.00 89.56 290 ALA A C 1
ATOM 2094 O O . ALA A 1 290 ? 14.595 -5.906 -8.006 1.00 89.56 290 ALA A O 1
ATOM 2095 N N . ILE A 1 291 ? 13.595 -7.768 -8.766 1.00 93.88 291 ILE A N 1
ATOM 2096 C CA . ILE A 1 291 ? 12.432 -7.765 -7.888 1.00 93.88 291 ILE A CA 1
ATOM 2097 C C . ILE A 1 291 ? 12.512 -9.046 -7.067 1.00 93.88 291 ILE A C 1
ATOM 2099 O O . ILE A 1 291 ? 12.552 -10.155 -7.613 1.00 93.88 291 ILE A O 1
ATOM 2103 N N . TYR A 1 292 ? 12.548 -8.892 -5.751 1.00 95.69 292 TYR A N 1
ATOM 2104 C CA . TYR A 1 292 ? 12.579 -10.001 -4.811 1.00 95.69 292 TYR A CA 1
ATOM 2105 C C . TYR A 1 292 ? 11.176 -10.274 -4.276 1.00 95.69 292 TYR A C 1
ATOM 2107 O O . TYR A 1 292 ? 10.437 -9.337 -3.979 1.00 95.69 292 TYR A O 1
ATOM 2115 N N . ARG A 1 293 ? 10.839 -11.555 -4.107 1.00 96.56 293 ARG A N 1
ATOM 2116 C CA . ARG A 1 293 ? 9.666 -12.010 -3.352 1.00 96.56 293 ARG A CA 1
ATOM 2117 C C . ARG A 1 293 ? 10.136 -12.551 -2.010 1.00 96.56 293 ARG A C 1
ATOM 2119 O O . ARG A 1 293 ? 10.943 -13.482 -1.965 1.00 96.56 293 ARG A O 1
ATOM 2126 N N . ILE A 1 294 ? 9.607 -11.991 -0.936 1.00 98.38 294 ILE A N 1
ATOM 2127 C CA . ILE A 1 294 ? 9.707 -12.515 0.419 1.00 98.38 294 ILE A CA 1
ATOM 2128 C C . ILE A 1 294 ? 8.440 -13.321 0.674 1.00 98.38 294 ILE A C 1
ATOM 2130 O O . ILE A 1 294 ? 7.330 -12.796 0.563 1.00 98.38 294 ILE A O 1
ATOM 2134 N N . ASP A 1 295 ? 8.607 -14.601 0.994 1.00 97.88 295 ASP A N 1
ATOM 2135 C CA . ASP A 1 295 ? 7.476 -15.469 1.303 1.00 97.88 295 ASP A CA 1
ATOM 2136 C C . ASP A 1 295 ? 6.755 -14.992 2.573 1.00 97.88 295 ASP A C 1
ATOM 2138 O O . ASP A 1 295 ? 7.369 -14.832 3.628 1.00 97.88 295 ASP A O 1
ATOM 2142 N N . GLY A 1 296 ? 5.446 -14.765 2.474 1.00 95.75 296 GLY A N 1
ATOM 2143 C CA . GLY A 1 296 ? 4.637 -14.219 3.562 1.00 95.75 296 GLY A CA 1
ATOM 2144 C C . GLY A 1 296 ? 4.491 -15.154 4.761 1.00 95.75 296 GLY A C 1
ATOM 2145 O O . GLY A 1 296 ? 4.140 -14.694 5.846 1.00 95.75 296 GLY A O 1
ATOM 2146 N N . THR A 1 297 ? 4.765 -16.451 4.592 1.00 95.94 297 THR A N 1
ATOM 2147 C CA . THR A 1 297 ? 4.675 -17.458 5.660 1.00 95.94 297 THR A CA 1
ATOM 2148 C C . THR A 1 297 ? 6.028 -17.708 6.310 1.00 95.94 297 THR A C 1
ATOM 2150 O O . THR A 1 297 ? 6.106 -17.825 7.532 1.00 95.94 297 THR A O 1
ATOM 2153 N N . THR A 1 298 ? 7.097 -17.810 5.517 1.00 96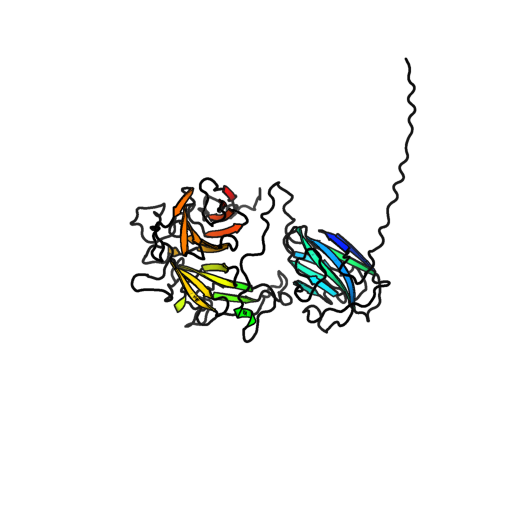.81 298 THR A N 1
ATOM 2154 C CA . THR A 1 298 ? 8.427 -18.181 6.033 1.00 96.81 298 THR A CA 1
ATOM 2155 C C . THR A 1 298 ? 9.386 -17.008 6.191 1.00 96.81 298 THR A C 1
ATOM 2157 O O . THR A 1 298 ? 10.433 -17.174 6.809 1.00 96.81 298 THR A O 1
ATOM 2160 N N . GLY A 1 299 ? 9.088 -15.854 5.593 1.00 97.19 299 GLY A N 1
ATOM 2161 C CA . GLY A 1 299 ? 10.007 -14.721 5.508 1.00 97.19 299 GLY A CA 1
ATOM 2162 C C . GLY A 1 299 ? 11.200 -14.954 4.576 1.00 97.19 299 GLY A C 1
ATOM 2163 O O . GLY A 1 299 ? 12.078 -14.102 4.487 1.00 97.19 299 GLY A O 1
ATOM 2164 N N . THR A 1 300 ? 11.270 -16.076 3.855 1.00 97.69 300 THR A N 1
ATOM 2165 C CA . THR A 1 300 ? 12.427 -16.389 3.004 1.00 97.69 300 THR A CA 1
ATOM 2166 C C . THR A 1 300 ? 12.442 -15.505 1.750 1.00 97.69 300 THR A C 1
ATOM 2168 O O . THR A 1 300 ? 11.478 -15.546 0.979 1.00 97.69 300 THR A O 1
ATOM 2171 N N . PRO A 1 301 ? 13.520 -14.740 1.490 1.00 96.75 301 PRO A N 1
ATOM 2172 C CA . PRO A 1 301 ? 13.643 -13.958 0.268 1.00 96.75 301 PRO A CA 1
ATOM 2173 C C . PRO A 1 301 ? 14.098 -14.826 -0.914 1.00 96.75 301 PRO A C 1
ATOM 2175 O O . PRO A 1 301 ? 14.977 -15.681 -0.792 1.00 96.75 301 PRO A O 1
ATOM 2178 N N . THR A 1 302 ? 13.538 -14.564 -2.093 1.00 94.38 302 THR A N 1
ATOM 2179 C CA . THR A 1 302 ? 13.923 -15.182 -3.369 1.00 94.38 302 THR A CA 1
ATOM 2180 C C . THR A 1 302 ? 13.962 -14.133 -4.477 1.00 94.38 302 THR A C 1
ATOM 2182 O O . THR A 1 302 ? 13.166 -13.195 -4.472 1.00 94.38 302 THR A O 1
ATOM 2185 N N . LEU A 1 303 ? 14.874 -14.277 -5.444 1.00 92.25 303 LEU A N 1
ATOM 2186 C CA . LEU A 1 303 ? 14.781 -13.510 -6.689 1.00 92.25 303 LEU A CA 1
ATOM 2187 C C . LEU A 1 303 ? 13.537 -13.976 -7.447 1.00 92.25 303 LEU A C 1
ATOM 2189 O O . LEU A 1 303 ? 13.426 -15.157 -7.775 1.00 92.25 303 LEU A O 1
ATOM 2193 N N . TRP A 1 304 ? 12.623 -13.049 -7.718 1.00 91.62 304 TRP A N 1
ATOM 2194 C CA . TRP A 1 304 ? 11.366 -13.348 -8.392 1.00 91.62 304 TRP A CA 1
ATOM 2195 C C . TRP A 1 304 ? 11.418 -12.998 -9.876 1.00 91.62 304 TRP A C 1
ATOM 2197 O O . TRP A 1 304 ? 11.086 -13.829 -10.722 1.00 91.62 304 TRP A O 1
ATOM 2207 N N . ARG A 1 305 ? 11.901 -11.795 -10.203 1.00 88.56 305 ARG A N 1
ATOM 2208 C CA . ARG A 1 305 ? 12.078 -11.348 -11.587 1.00 88.56 305 ARG A CA 1
ATOM 2209 C C . ARG A 1 305 ? 13.265 -10.402 -11.705 1.00 88.56 305 ARG A C 1
ATOM 2211 O O . ARG A 1 305 ? 13.627 -9.732 -10.744 1.00 88.56 305 ARG A O 1
ATOM 2218 N N . THR A 1 306 ? 13.840 -10.332 -12.897 1.00 86.88 306 THR A N 1
ATOM 2219 C CA . THR A 1 306 ? 14.804 -9.298 -13.280 1.00 86.88 306 THR A CA 1
ATOM 2220 C C . THR A 1 306 ? 14.216 -8.535 -14.456 1.00 86.88 306 THR A C 1
ATOM 2222 O O . THR A 1 306 ? 13.838 -9.157 -15.448 1.00 86.88 306 THR A O 1
ATOM 2225 N N . LEU A 1 307 ? 14.090 -7.218 -14.320 1.00 85.44 307 LEU A N 1
ATOM 2226 C CA . LEU A 1 307 ? 13.646 -6.318 -15.383 1.00 85.44 307 LEU A CA 1
ATOM 2227 C C . LEU A 1 307 ? 14.842 -5.792 -16.195 1.00 85.44 307 LEU A C 1
ATOM 2229 O O . LEU A 1 307 ? 15.968 -5.826 -15.689 1.00 85.44 307 LEU A O 1
ATOM 2233 N N . PRO A 1 308 ? 14.633 -5.325 -17.442 1.00 80.31 308 PRO A N 1
ATOM 2234 C CA . PRO A 1 308 ? 15.658 -4.623 -18.221 1.00 80.31 308 PRO A CA 1
ATOM 2235 C C . PRO A 1 308 ? 16.275 -3.478 -17.422 1.00 80.31 308 PRO A C 1
ATOM 2237 O O . PRO A 1 308 ? 15.550 -2.673 -16.840 1.00 80.31 308 PRO A O 1
ATOM 2240 N N . GLN A 1 309 ? 17.606 -3.467 -17.323 1.00 76.94 309 GLN A N 1
ATOM 2241 C CA . GLN A 1 309 ? 18.328 -2.503 -16.506 1.00 76.94 309 GLN A CA 1
ATOM 2242 C C . GLN A 1 309 ? 19.814 -2.481 -16.872 1.00 76.94 309 GLN A C 1
ATOM 2244 O O . GLN A 1 309 ? 20.519 -3.477 -16.663 1.00 76.94 309 GLN A O 1
ATOM 2249 N N . ALA A 1 310 ? 20.296 -1.331 -17.350 1.00 68.62 310 ALA A N 1
ATOM 2250 C CA . ALA A 1 310 ? 21.640 -1.226 -17.897 1.00 68.62 310 ALA A CA 1
ATOM 2251 C C . ALA A 1 310 ? 22.716 -1.549 -16.847 1.00 68.62 310 ALA A C 1
ATOM 2253 O O . ALA A 1 310 ? 22.749 -0.996 -15.739 1.00 68.62 310 ALA A O 1
ATOM 2254 N N . ALA A 1 311 ? 23.666 -2.409 -17.221 1.00 61.50 311 ALA A N 1
ATOM 2255 C CA . ALA A 1 311 ? 24.863 -2.652 -16.425 1.00 61.50 311 ALA A CA 1
ATOM 2256 C C . ALA A 1 311 ? 25.811 -1.446 -16.549 1.00 61.50 311 ALA A C 1
ATOM 2258 O O . ALA A 1 311 ? 26.367 -1.183 -17.616 1.00 61.50 311 ALA A O 1
ATOM 2259 N N . GLY A 1 312 ? 26.026 -0.707 -15.457 1.00 57.03 312 GLY A N 1
ATOM 2260 C CA . GLY A 1 312 ? 26.887 0.478 -15.467 1.00 57.03 312 GLY A CA 1
ATOM 2261 C C . GLY A 1 312 ? 27.720 0.680 -14.208 1.00 57.03 312 GLY A C 1
ATOM 2262 O O . GLY A 1 312 ? 27.397 0.209 -13.119 1.00 57.03 312 GLY A O 1
ATOM 2263 N N . SER A 1 313 ? 28.823 1.415 -14.356 1.00 47.62 313 SER A N 1
ATOM 2264 C CA . SER A 1 313 ? 29.718 1.790 -13.259 1.00 47.62 313 SER A CA 1
ATOM 2265 C C . SER A 1 313 ? 29.243 3.084 -12.584 1.00 47.62 313 SER A C 1
ATOM 2267 O O . SER A 1 313 ? 29.767 4.158 -12.872 1.00 47.62 313 SER A O 1
ATOM 2269 N N . GLY A 1 314 ? 28.246 3.009 -11.701 1.00 50.97 314 GLY A N 1
ATOM 2270 C CA . GLY A 1 314 ? 27.802 4.172 -10.924 1.00 50.97 314 GLY A CA 1
ATOM 2271 C C . GLY A 1 314 ? 26.433 4.016 -10.261 1.00 50.97 314 GLY A C 1
ATOM 2272 O O . GLY A 1 314 ? 25.704 3.060 -10.539 1.00 50.97 314 GLY A O 1
ATOM 2273 N N . ALA A 1 315 ? 26.116 4.965 -9.375 1.00 56.12 315 ALA A N 1
ATOM 2274 C CA . ALA A 1 315 ? 24.765 5.195 -8.880 1.00 56.12 315 ALA A CA 1
ATOM 2275 C C . ALA A 1 315 ? 24.041 6.114 -9.854 1.00 56.12 315 ALA A C 1
ATOM 2277 O O . ALA A 1 315 ? 24.476 7.250 -10.035 1.00 56.12 315 ALA A O 1
ATOM 2278 N N . ALA A 1 316 ? 23.003 5.587 -10.498 1.00 56.28 316 ALA A N 1
ATOM 2279 C CA . ALA A 1 316 ? 22.084 6.335 -11.355 1.00 56.28 316 ALA A CA 1
ATOM 2280 C C . ALA A 1 316 ? 20.966 5.446 -11.946 1.00 56.28 316 ALA A C 1
ATOM 2282 O O . ALA A 1 316 ? 20.309 5.877 -12.886 1.00 56.28 316 ALA A O 1
ATOM 2283 N N . VAL A 1 317 ? 20.752 4.216 -11.454 1.00 68.12 317 VAL A N 1
ATOM 2284 C CA . VAL A 1 317 ? 19.782 3.278 -12.050 1.00 68.12 317 VAL A CA 1
ATOM 2285 C C . VAL A 1 317 ? 19.039 2.506 -10.974 1.00 68.12 317 VAL A C 1
ATOM 2287 O O . VAL A 1 317 ? 19.596 2.186 -9.925 1.00 68.12 317 VAL A O 1
ATOM 2290 N N . GLY A 1 318 ? 17.775 2.192 -11.210 1.00 78.31 318 GLY A N 1
ATOM 2291 C CA . GLY A 1 318 ? 16.989 1.469 -10.228 1.00 78.31 318 GLY A CA 1
ATOM 2292 C C . GLY A 1 318 ? 15.516 1.450 -10.564 1.00 78.31 318 GLY A C 1
ATOM 2293 O O . GLY A 1 318 ? 14.999 2.316 -11.272 1.00 78.31 318 GLY A O 1
ATOM 2294 N N . LEU A 1 319 ? 14.840 0.445 -10.026 1.00 89.12 319 LEU A N 1
ATOM 2295 C CA . LEU A 1 319 ? 13.391 0.413 -10.050 1.00 89.12 319 LEU A CA 1
ATOM 2296 C C . LEU A 1 319 ? 12.856 1.453 -9.058 1.00 89.12 319 LEU A C 1
ATOM 2298 O O . LEU A 1 319 ? 13.464 1.706 -8.008 1.00 89.12 319 LEU A O 1
ATOM 2302 N N . GLY A 1 320 ? 11.744 2.083 -9.424 1.00 90.88 320 GLY A N 1
ATOM 2303 C CA . GLY A 1 320 ? 10.991 2.971 -8.553 1.00 90.88 320 GLY A CA 1
ATOM 2304 C C . GLY A 1 320 ? 10.052 2.168 -7.657 1.00 90.88 320 GLY A C 1
ATOM 2305 O O . GLY A 1 320 ? 10.467 1.196 -7.022 1.00 90.88 320 GLY A O 1
ATOM 2306 N N . ASN A 1 321 ? 8.793 2.593 -7.554 1.00 94.50 321 ASN A N 1
ATOM 2307 C CA . ASN A 1 321 ? 7.829 1.927 -6.685 1.00 94.50 321 ASN A CA 1
ATOM 2308 C C . ASN A 1 321 ? 7.148 0.722 -7.356 1.00 94.50 321 ASN A C 1
ATOM 2310 O O . ASN A 1 321 ? 7.184 0.570 -8.581 1.00 94.50 321 ASN A O 1
ATOM 2314 N N . LEU A 1 322 ? 6.521 -0.117 -6.531 1.00 97.19 322 LEU A N 1
ATOM 2315 C CA . LEU A 1 322 ? 5.785 -1.309 -6.942 1.00 97.19 322 LEU A CA 1
ATOM 2316 C C . LEU A 1 322 ? 4.311 -1.202 -6.548 1.00 97.19 322 LEU A C 1
ATOM 2318 O O . LEU A 1 322 ? 3.985 -0.619 -5.516 1.00 97.19 322 LEU A O 1
ATOM 2322 N N . ASP A 1 323 ? 3.434 -1.844 -7.312 1.00 96.56 323 ASP A N 1
ATOM 2323 C CA . ASP A 1 323 ? 2.060 -2.120 -6.887 1.00 96.56 323 ASP A CA 1
ATOM 2324 C C . ASP A 1 323 ? 1.614 -3.489 -7.397 1.00 96.56 323 ASP A C 1
ATOM 2326 O O . ASP A 1 323 ? 1.957 -3.870 -8.513 1.00 96.56 323 ASP A O 1
ATOM 2330 N N . PHE A 1 324 ? 0.872 -4.238 -6.587 1.00 95.50 324 PHE A N 1
ATOM 2331 C CA . PHE A 1 324 ? 0.312 -5.523 -6.993 1.00 95.50 324 PHE A CA 1
ATOM 2332 C C . PHE A 1 324 ? -1.194 -5.371 -7.190 1.00 95.50 324 PHE A C 1
ATOM 2334 O O . PHE A 1 324 ? -1.881 -4.805 -6.341 1.00 95.50 324 PHE A O 1
ATOM 2341 N N . ASP A 1 325 ? -1.711 -5.905 -8.292 1.00 93.56 325 ASP A N 1
ATOM 2342 C CA . ASP A 1 325 ? -3.141 -5.997 -8.553 1.00 93.56 325 ASP A CA 1
ATOM 2343 C C . ASP A 1 325 ? -3.606 -7.450 -8.456 1.00 93.56 325 ASP A C 1
ATOM 2345 O O . ASP A 1 325 ? -3.320 -8.285 -9.314 1.00 93.56 325 ASP A O 1
ATOM 2349 N N . CYS A 1 326 ? -4.357 -7.731 -7.397 1.00 88.88 326 CYS A N 1
ATOM 2350 C CA . CYS A 1 326 ? -4.895 -9.045 -7.080 1.00 88.88 326 CYS A CA 1
ATOM 2351 C C . CYS A 1 326 ? -5.978 -9.493 -8.071 1.00 88.88 326 CYS A C 1
ATOM 2353 O O . CYS A 1 326 ? -6.221 -10.690 -8.195 1.00 88.88 326 CYS A O 1
ATOM 2355 N N . GLU A 1 327 ? -6.652 -8.561 -8.756 1.00 87.56 327 GLU A N 1
ATOM 2356 C CA . GLU A 1 327 ? -7.700 -8.904 -9.724 1.00 87.56 327 GLU A CA 1
ATOM 2357 C C . GLU A 1 327 ? -7.104 -9.408 -11.039 1.00 87.56 327 GLU A C 1
ATOM 2359 O O . GLU A 1 327 ? -7.594 -10.379 -11.616 1.00 87.56 327 GLU A O 1
ATOM 2364 N N . ARG A 1 328 ? -6.029 -8.760 -11.493 1.00 89.44 328 ARG A N 1
ATOM 2365 C CA . ARG A 1 328 ? -5.325 -9.103 -12.737 1.00 89.44 328 ARG A CA 1
ATOM 2366 C C . ARG A 1 328 ? -4.184 -10.095 -12.530 1.00 89.44 328 ARG A C 1
ATOM 2368 O O . ARG A 1 328 ? -3.652 -10.604 -13.511 1.00 89.44 328 ARG A O 1
ATOM 2375 N N . ASP A 1 329 ? -3.829 -10.362 -11.273 1.00 91.31 329 ASP A N 1
ATOM 2376 C CA . ASP A 1 329 ? -2.668 -11.158 -10.873 1.00 91.31 329 ASP A CA 1
ATOM 2377 C C . ASP A 1 329 ? -1.377 -10.631 -11.520 1.00 91.31 329 ASP A C 1
ATOM 2379 O O . ASP A 1 329 ? -0.615 -11.368 -12.148 1.00 91.31 329 ASP A O 1
ATOM 2383 N N . CYS A 1 330 ? -1.158 -9.318 -11.408 1.00 93.88 330 CYS A N 1
ATOM 2384 C CA . CYS A 1 330 ? -0.008 -8.635 -11.994 1.00 93.88 330 CYS A CA 1
ATOM 2385 C C . CYS A 1 330 ? 0.691 -7.730 -10.982 1.00 93.88 330 CYS A C 1
ATOM 2387 O O . CYS A 1 330 ? 0.050 -7.026 -10.204 1.00 93.88 330 CYS A O 1
ATOM 2389 N N . LEU A 1 331 ? 2.019 -7.693 -11.060 1.00 97.00 331 LEU A N 1
ATOM 2390 C CA . LEU A 1 331 ? 2.846 -6.705 -10.383 1.00 97.00 331 LEU A CA 1
ATOM 2391 C C . LEU A 1 331 ? 3.237 -5.609 -11.375 1.00 97.00 331 LEU A C 1
ATOM 2393 O O . LEU A 1 331 ? 3.702 -5.902 -12.473 1.00 97.00 331 LEU A O 1
ATOM 2397 N N . PHE A 1 332 ? 3.089 -4.354 -10.972 1.00 97.62 332 PHE A N 1
ATOM 2398 C CA . PHE A 1 332 ? 3.534 -3.187 -11.716 1.00 97.62 332 PHE A CA 1
ATOM 2399 C C . PHE A 1 332 ? 4.792 -2.602 -11.085 1.00 97.62 332 PHE A C 1
ATOM 2401 O O . PHE A 1 332 ? 4.883 -2.499 -9.862 1.00 97.62 332 PHE A O 1
ATOM 2408 N N . ALA A 1 333 ? 5.755 -2.206 -11.912 1.00 96.75 333 ALA A N 1
ATOM 2409 C CA . ALA A 1 333 ? 7.022 -1.635 -11.470 1.00 96.75 333 ALA A CA 1
ATOM 2410 C C . ALA A 1 333 ? 7.425 -0.466 -12.368 1.00 96.75 333 ALA A C 1
ATOM 2412 O O . ALA A 1 333 ? 7.432 -0.595 -13.591 1.00 96.75 333 ALA A O 1
ATOM 2413 N N . THR A 1 334 ? 7.792 0.669 -11.782 1.00 95.25 334 THR A N 1
ATOM 2414 C CA . THR A 1 334 ? 8.398 1.771 -12.541 1.00 95.25 334 THR A CA 1
ATOM 2415 C C . THR A 1 334 ? 9.903 1.563 -12.665 1.00 95.25 334 THR A C 1
ATOM 2417 O O . THR A 1 334 ? 10.543 1.019 -11.761 1.00 95.25 334 THR A O 1
ATOM 2420 N N . ASN A 1 335 ? 10.487 2.000 -13.776 1.00 89.94 335 ASN A N 1
ATOM 2421 C CA . ASN A 1 335 ? 11.928 1.979 -13.982 1.00 89.94 335 ASN A CA 1
ATOM 2422 C C . ASN A 1 335 ? 12.430 3.394 -14.281 1.00 89.94 335 ASN A C 1
ATOM 2424 O O . ASN A 1 335 ? 11.988 4.054 -15.221 1.00 89.94 335 ASN A O 1
ATOM 2428 N N . LEU A 1 336 ? 13.343 3.869 -13.435 1.00 85.25 336 LEU A N 1
ATOM 2429 C CA . LEU A 1 336 ? 13.865 5.231 -13.498 1.00 85.25 336 LEU A CA 1
ATOM 2430 C C . LEU A 1 336 ? 14.979 5.387 -14.537 1.00 85.25 336 LEU A C 1
ATOM 2432 O O . LEU A 1 336 ? 15.377 6.513 -14.817 1.00 85.25 336 LEU A O 1
ATOM 2436 N N . GLU A 1 337 ? 15.490 4.286 -15.083 1.00 81.50 337 GLU A N 1
ATOM 2437 C CA . GLU A 1 337 ? 16.572 4.281 -16.071 1.00 81.50 337 GLU A CA 1
ATOM 2438 C C . GLU A 1 337 ? 16.037 4.358 -17.505 1.00 81.50 337 GLU A C 1
ATOM 2440 O O . GLU A 1 337 ? 16.397 5.276 -18.237 1.00 81.50 337 GLU A O 1
ATOM 2445 N N . ASP A 1 338 ? 15.112 3.469 -17.877 1.00 81.00 338 ASP A N 1
ATOM 2446 C CA . ASP A 1 338 ? 14.538 3.424 -19.229 1.00 81.00 338 ASP A CA 1
ATOM 2447 C C . ASP A 1 338 ? 13.215 4.201 -19.370 1.00 81.00 338 ASP A C 1
ATOM 2449 O O . ASP A 1 338 ? 12.685 4.335 -20.473 1.00 81.00 338 ASP A O 1
ATOM 2453 N N . GLY A 1 339 ? 12.669 4.714 -18.262 1.00 85.88 339 GLY A N 1
ATOM 2454 C CA . GLY A 1 339 ? 11.435 5.501 -18.237 1.00 85.88 339 GLY A CA 1
ATOM 2455 C C . GLY A 1 339 ? 10.146 4.714 -18.441 1.00 85.88 339 GLY A C 1
ATOM 2456 O O . GLY A 1 339 ? 9.087 5.309 -18.666 1.00 85.88 339 GLY A O 1
ATOM 2457 N N . ARG A 1 340 ? 10.204 3.383 -18.368 1.00 90.44 340 ARG A N 1
ATOM 2458 C CA . ARG A 1 340 ? 9.052 2.515 -18.613 1.00 90.44 340 ARG A CA 1
ATOM 2459 C C . ARG A 1 340 ? 8.348 2.109 -17.327 1.00 90.44 340 ARG A C 1
ATOM 2461 O O . ARG A 1 340 ? 8.898 2.129 -16.223 1.00 90.44 340 ARG A O 1
ATOM 2468 N N . ILE A 1 341 ? 7.099 1.696 -17.496 1.00 96.00 341 ILE A N 1
ATOM 2469 C CA . ILE A 1 341 ? 6.308 1.029 -16.468 1.00 96.00 341 ILE A CA 1
ATOM 2470 C C . ILE A 1 341 ? 6.092 -0.409 -16.913 1.00 96.00 341 ILE A C 1
ATOM 2472 O O . ILE A 1 341 ? 5.508 -0.664 -17.963 1.00 96.00 341 ILE A O 1
ATOM 2476 N N . TYR A 1 342 ? 6.566 -1.351 -16.116 1.00 94.75 342 TYR A N 1
ATOM 2477 C CA . TYR A 1 342 ? 6.443 -2.773 -16.376 1.00 94.75 342 TYR A CA 1
ATOM 2478 C C . TYR A 1 342 ? 5.180 -3.321 -15.723 1.00 94.75 342 TYR A C 1
ATOM 2480 O O . TYR A 1 342 ? 4.878 -2.975 -14.587 1.00 94.75 342 TYR A O 1
ATOM 2488 N N . SER A 1 343 ? 4.472 -4.189 -16.437 1.00 95.44 343 SER A N 1
ATOM 2489 C CA . SER A 1 343 ? 3.461 -5.109 -15.918 1.00 95.44 343 SER A CA 1
ATOM 2490 C C . SER A 1 343 ? 4.045 -6.514 -15.992 1.00 95.44 343 SER A C 1
ATOM 2492 O O . SER A 1 343 ? 4.545 -6.913 -17.045 1.00 95.44 343 SER A O 1
ATOM 2494 N N . ILE A 1 344 ? 4.024 -7.243 -14.881 1.00 94.25 344 ILE A N 1
ATOM 2495 C CA . ILE A 1 344 ? 4.539 -8.606 -14.759 1.00 94.25 344 ILE A CA 1
ATOM 2496 C C . ILE A 1 344 ? 3.395 -9.502 -14.306 1.00 94.25 344 ILE A C 1
ATOM 2498 O O . ILE A 1 344 ? 2.925 -9.372 -13.177 1.00 94.25 344 ILE A O 1
ATOM 2502 N N . ASN A 1 345 ? 2.972 -10.438 -15.154 1.00 91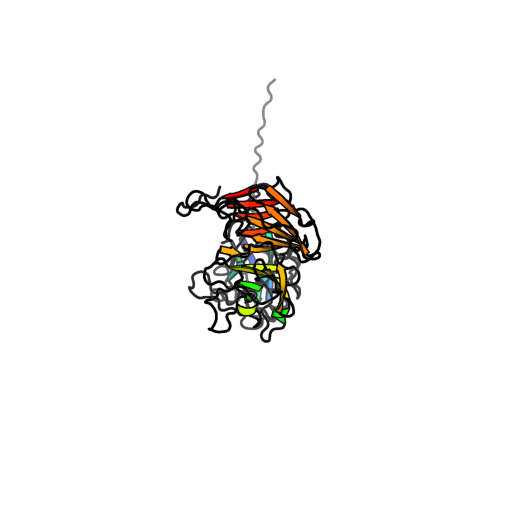.94 345 ASN A N 1
ATOM 2503 C CA . ASN A 1 345 ? 1.980 -11.435 -14.762 1.00 91.94 345 ASN A CA 1
ATOM 2504 C C . ASN A 1 345 ? 2.570 -12.354 -13.686 1.00 91.94 345 ASN A C 1
ATOM 2506 O O . ASN A 1 345 ? 3.626 -12.958 -13.894 1.00 91.94 345 ASN A O 1
ATOM 2510 N N . ALA A 1 346 ? 1.904 -12.469 -12.543 1.00 90.06 346 ALA A N 1
ATOM 2511 C CA . ALA A 1 346 ? 2.475 -13.133 -11.386 1.00 90.06 346 ALA A CA 1
ATOM 2512 C C . ALA A 1 346 ? 2.489 -14.662 -11.508 1.00 90.06 346 ALA A C 1
ATOM 2514 O O . ALA A 1 346 ? 3.376 -15.319 -10.957 1.00 90.06 346 ALA A O 1
ATOM 2515 N N . THR A 1 347 ? 1.565 -15.220 -12.291 1.00 85.31 347 THR A N 1
ATOM 2516 C CA . THR A 1 347 ? 1.499 -16.654 -12.586 1.00 85.31 347 THR A CA 1
ATOM 2517 C C . THR A 1 347 ? 2.502 -17.074 -13.665 1.00 85.31 347 THR A C 1
ATOM 2519 O O . THR A 1 347 ? 3.195 -18.081 -13.514 1.00 85.31 347 THR A O 1
ATOM 2522 N N . THR A 1 348 ? 2.582 -16.342 -14.780 1.00 85.12 348 THR A N 1
ATOM 2523 C CA . THR A 1 348 ? 3.400 -16.742 -15.941 1.00 85.12 348 THR A CA 1
ATOM 2524 C C . THR A 1 348 ? 4.793 -16.120 -15.945 1.00 85.12 348 THR A C 1
ATOM 2526 O O . THR A 1 348 ? 5.671 -16.595 -16.668 1.00 85.12 348 THR A O 1
ATOM 2529 N N . GLY A 1 349 ? 5.000 -15.046 -15.181 1.00 84.00 349 GLY A N 1
ATOM 2530 C CA . GLY A 1 349 ? 6.207 -14.223 -15.209 1.00 84.00 349 GLY A CA 1
ATOM 2531 C C . GLY A 1 349 ? 6.360 -13.380 -16.478 1.00 84.00 349 GLY A C 1
ATOM 2532 O O . GLY A 1 349 ? 7.395 -12.745 -16.647 1.00 84.00 349 GLY A O 1
ATOM 2533 N N . SER A 1 350 ? 5.380 -13.380 -17.388 1.00 84.56 350 SER A N 1
ATOM 2534 C CA . SER A 1 350 ? 5.440 -12.599 -18.630 1.00 84.56 350 SER A CA 1
ATOM 2535 C C . SER A 1 350 ? 5.462 -11.105 -18.326 1.00 84.56 350 SER A C 1
ATOM 2537 O O . SER A 1 350 ? 4.646 -10.643 -17.529 1.00 84.56 350 SER A O 1
ATOM 2539 N N . ILE A 1 351 ? 6.353 -10.356 -18.983 1.00 86.75 351 ILE A N 1
ATOM 2540 C CA . ILE A 1 351 ? 6.432 -8.898 -18.822 1.00 86.75 351 ILE A CA 1
ATOM 2541 C C . ILE A 1 351 ? 5.930 -8.151 -20.066 1.00 86.75 351 ILE A C 1
ATOM 2543 O O . ILE A 1 351 ? 6.116 -8.578 -21.211 1.00 86.75 351 ILE A O 1
ATOM 2547 N N . SER A 1 352 ? 5.318 -6.998 -19.823 1.00 89.50 352 SER A N 1
ATOM 2548 C CA . SER A 1 352 ? 4.995 -5.970 -20.808 1.00 89.50 352 SER A CA 1
ATOM 2549 C C . SER A 1 352 ? 5.476 -4.626 -20.268 1.00 89.50 352 SER A C 1
ATOM 2551 O O . SER A 1 352 ? 5.389 -4.385 -19.068 1.00 89.50 352 SER A O 1
ATOM 2553 N N . ALA A 1 353 ? 5.995 -3.760 -21.130 1.00 91.12 353 ALA A N 1
ATOM 2554 C CA . ALA A 1 353 ? 6.501 -2.446 -20.775 1.00 91.12 353 ALA A CA 1
ATOM 2555 C C . ALA A 1 353 ? 5.680 -1.369 -21.481 1.00 91.12 353 ALA A C 1
ATOM 2557 O O . ALA A 1 353 ? 5.462 -1.446 -22.688 1.00 91.12 353 ALA A O 1
ATOM 2558 N N . TYR A 1 354 ? 5.245 -0.368 -20.729 1.00 94.56 354 TYR A N 1
ATOM 2559 C CA . TYR A 1 354 ? 4.562 0.813 -21.230 1.00 94.56 354 TYR A CA 1
ATOM 2560 C C . TYR A 1 354 ? 5.494 2.020 -21.171 1.00 94.56 354 TYR A C 1
ATOM 2562 O O . TYR A 1 354 ? 6.097 2.303 -20.133 1.00 94.56 354 TYR A O 1
ATOM 2570 N N . ASP A 1 355 ? 5.593 2.738 -22.284 1.00 92.06 355 ASP A N 1
ATOM 2571 C CA . ASP A 1 355 ? 6.345 3.982 -22.395 1.00 92.06 355 ASP A CA 1
ATOM 2572 C C . ASP A 1 355 ? 5.385 5.173 -22.301 1.00 92.06 355 ASP A C 1
ATOM 2574 O O . ASP A 1 355 ? 4.531 5.396 -23.167 1.00 92.06 355 ASP A O 1
ATOM 2578 N N . HIS A 1 356 ? 5.556 5.963 -21.238 1.00 91.81 356 HIS A N 1
ATOM 2579 C CA . HIS A 1 356 ? 4.763 7.159 -20.992 1.00 91.81 356 HIS A CA 1
ATOM 2580 C C . HIS A 1 356 ? 4.869 8.181 -22.127 1.00 91.81 356 HIS A C 1
ATOM 2582 O O . HIS A 1 356 ? 3.854 8.782 -22.480 1.00 91.81 356 HIS A O 1
ATOM 2588 N N . GLN A 1 357 ? 6.060 8.391 -22.688 1.00 87.19 357 GLN A N 1
ATOM 2589 C CA . GLN A 1 357 ? 6.330 9.439 -23.666 1.00 87.19 357 GLN A CA 1
ATOM 2590 C C . GLN A 1 357 ? 5.655 9.122 -24.999 1.00 87.19 357 GLN A C 1
ATOM 2592 O O . GLN A 1 357 ? 4.921 9.954 -25.552 1.00 87.19 357 GLN A O 1
ATOM 2597 N N . SER A 1 358 ? 5.875 7.905 -25.494 1.00 89.00 358 SER A N 1
ATOM 2598 C CA . SER A 1 358 ? 5.344 7.461 -26.782 1.00 89.00 358 SER A CA 1
ATOM 2599 C C . SER A 1 358 ? 3.909 6.930 -26.715 1.00 89.00 358 SER A C 1
ATOM 2601 O O . SER A 1 358 ? 3.289 6.804 -27.769 1.00 89.00 358 SER A O 1
ATOM 2603 N N . ASP A 1 359 ? 3.369 6.679 -25.512 1.00 90.69 359 ASP A N 1
ATOM 2604 C CA . ASP A 1 359 ? 2.070 6.013 -25.307 1.00 90.69 359 ASP A CA 1
ATOM 2605 C C . ASP A 1 359 ? 2.020 4.675 -26.060 1.00 90.69 359 ASP A C 1
ATOM 2607 O O . ASP A 1 359 ? 1.094 4.377 -26.817 1.00 90.69 359 ASP A O 1
ATOM 2611 N N . SER A 1 360 ? 3.096 3.898 -25.920 1.00 90.50 360 SER A N 1
ATOM 2612 C CA . SER A 1 360 ? 3.293 2.640 -26.633 1.00 90.50 360 SER A CA 1
ATOM 2613 C C . SER A 1 360 ? 3.616 1.496 -25.681 1.00 90.50 360 SER A C 1
ATOM 2615 O O . SER A 1 360 ? 3.962 1.705 -24.516 1.00 90.50 360 SER A O 1
ATOM 2617 N N . ILE A 1 361 ? 3.441 0.273 -26.181 1.00 89.75 361 ILE A N 1
ATOM 2618 C CA . ILE A 1 361 ? 3.643 -0.954 -25.419 1.00 89.75 361 ILE A CA 1
ATOM 2619 C C . ILE A 1 361 ? 4.619 -1.853 -26.153 1.00 89.75 361 ILE A C 1
ATOM 2621 O O . ILE A 1 361 ? 4.482 -2.098 -27.354 1.00 89.75 361 ILE A O 1
ATOM 2625 N N . GLU A 1 362 ? 5.531 -2.424 -25.384 1.00 86.31 362 GLU A N 1
ATOM 2626 C CA . GLU A 1 362 ? 6.367 -3.544 -25.778 1.00 86.31 362 GLU A CA 1
ATOM 2627 C C . GLU A 1 362 ? 5.988 -4.761 -24.925 1.00 86.31 362 GLU A C 1
ATOM 2629 O O . GLU A 1 362 ? 5.717 -4.650 -23.731 1.00 86.31 362 GLU A O 1
ATOM 2634 N N . ALA A 1 363 ? 5.919 -5.939 -25.533 1.00 77.81 363 ALA A N 1
ATOM 2635 C CA . ALA A 1 363 ? 5.620 -7.187 -24.835 1.00 77.81 363 ALA A CA 1
ATOM 2636 C C . ALA A 1 363 ? 6.733 -8.197 -25.103 1.00 77.81 363 ALA A C 1
ATOM 2638 O O . ALA A 1 363 ? 7.307 -8.209 -26.198 1.00 77.81 363 ALA A O 1
ATOM 2639 N N . GLU A 1 364 ? 7.036 -9.057 -24.127 1.00 70.56 364 GLU A N 1
ATOM 2640 C CA . GLU A 1 364 ? 7.982 -10.148 -24.358 1.00 70.56 364 GLU A CA 1
ATOM 2641 C C . GLU A 1 364 ? 7.523 -11.047 -25.506 1.00 70.56 364 GLU A C 1
ATOM 2643 O O . GLU A 1 364 ? 6.371 -11.472 -25.589 1.00 70.56 364 GLU A O 1
ATOM 2648 N N . THR A 1 365 ? 8.471 -11.400 -26.371 1.00 56.56 365 THR A N 1
ATOM 2649 C CA . THR A 1 365 ? 8.247 -12.352 -27.466 1.00 56.56 365 THR A CA 1
ATOM 2650 C C . THR A 1 365 ? 8.616 -13.794 -27.091 1.00 56.56 365 THR A C 1
ATOM 2652 O O . THR A 1 365 ? 8.387 -14.704 -27.888 1.00 56.56 365 THR A O 1
ATOM 2655 N N . SER A 1 366 ? 9.148 -14.042 -25.883 1.00 49.34 366 SER A N 1
ATOM 2656 C CA . SER A 1 366 ? 9.496 -15.388 -25.403 1.00 49.34 366 SER A CA 1
ATOM 2657 C C . SER A 1 366 ? 9.318 -15.564 -23.894 1.00 49.34 366 SER A C 1
ATOM 2659 O O . SER A 1 366 ? 9.685 -14.691 -23.120 1.00 49.34 366 SER A O 1
ATOM 2661 N N . THR A 1 367 ? 8.830 -16.735 -23.480 1.00 45.84 367 THR A N 1
ATOM 2662 C CA . THR A 1 367 ? 8.639 -17.132 -22.078 1.00 45.84 367 THR A CA 1
ATOM 2663 C C . THR A 1 367 ? 9.950 -17.622 -21.445 1.00 45.84 367 THR A C 1
ATOM 2665 O O . THR A 1 367 ? 10.465 -18.671 -21.838 1.00 45.84 367 THR A O 1
ATOM 2668 N N . GLY A 1 368 ? 10.483 -16.906 -20.452 1.00 48.81 368 GLY A N 1
ATOM 2669 C CA . GLY A 1 368 ? 11.644 -17.318 -19.646 1.00 48.81 368 GLY A CA 1
ATOM 2670 C C . GLY A 1 368 ? 12.188 -16.177 -18.778 1.00 48.81 368 GLY A C 1
ATOM 2671 O O . GLY A 1 368 ? 11.811 -15.030 -18.976 1.00 48.81 368 GLY A O 1
ATOM 2672 N N . ASN A 1 369 ? 13.085 -16.463 -17.825 1.00 46.69 369 ASN A N 1
ATOM 2673 C CA . ASN A 1 369 ? 13.794 -15.446 -17.014 1.00 46.69 369 ASN A CA 1
ATOM 2674 C C . ASN A 1 369 ? 14.894 -14.696 -17.805 1.00 46.69 369 ASN A C 1
ATOM 2676 O O . ASN A 1 369 ? 15.861 -14.211 -17.223 1.00 46.69 369 ASN A O 1
ATOM 2680 N N . GLY A 1 370 ? 14.795 -14.658 -19.134 1.00 49.31 370 GLY A N 1
ATOM 2681 C CA . GLY A 1 370 ? 15.695 -13.908 -20.002 1.00 49.31 370 GLY A CA 1
ATOM 2682 C C . GLY A 1 370 ? 14.912 -12.778 -20.645 1.00 49.31 370 GLY A C 1
ATOM 2683 O O . GLY A 1 370 ? 13.957 -13.063 -21.360 1.00 49.31 370 GLY A O 1
ATOM 2684 N N . ASN A 1 371 ? 15.318 -11.534 -20.376 1.00 51.88 371 ASN A N 1
ATOM 2685 C CA . ASN A 1 371 ? 14.726 -10.314 -20.929 1.00 51.88 371 ASN A CA 1
ATOM 2686 C C . ASN A 1 371 ? 14.513 -10.432 -22.443 1.00 51.88 371 ASN A C 1
ATOM 2688 O O . ASN A 1 371 ? 15.465 -10.300 -23.214 1.00 51.88 371 ASN A O 1
ATOM 2692 N N . ALA A 1 372 ? 13.271 -10.669 -22.873 1.00 52.28 372 ALA A N 1
ATOM 2693 C CA . ALA A 1 372 ? 12.919 -10.600 -24.293 1.00 52.28 372 ALA A CA 1
ATOM 2694 C C . ALA A 1 372 ? 12.508 -9.177 -24.712 1.00 52.28 372 ALA A C 1
ATOM 2696 O O . ALA A 1 372 ? 12.428 -8.893 -25.907 1.00 52.28 372 ALA A O 1
ATOM 2697 N N . ILE A 1 373 ? 12.276 -8.287 -23.739 1.00 59.69 373 ILE A N 1
ATOM 2698 C CA . ILE A 1 373 ? 12.212 -6.840 -23.950 1.00 59.69 373 ILE A CA 1
ATOM 2699 C C . ILE A 1 373 ? 13.636 -6.301 -23.801 1.00 59.69 373 ILE A C 1
ATOM 2701 O O . ILE A 1 373 ? 14.265 -6.466 -22.756 1.00 59.69 373 ILE A O 1
ATOM 2705 N N . ALA A 1 374 ? 14.161 -5.705 -24.871 1.00 58.44 374 ALA A N 1
ATOM 2706 C CA . ALA A 1 374 ? 15.425 -4.986 -24.807 1.00 58.44 374 ALA A CA 1
ATOM 2707 C C . ALA A 1 374 ? 15.261 -3.738 -23.931 1.00 58.44 374 ALA A C 1
ATOM 2709 O O . ALA A 1 374 ? 14.171 -3.161 -23.864 1.00 58.44 374 ALA A O 1
ATOM 2710 N N . GLU A 1 375 ? 16.346 -3.308 -23.293 1.00 60.53 375 GLU A N 1
ATOM 2711 C CA . GLU A 1 375 ? 16.381 -2.006 -22.625 1.00 60.53 375 GLU A CA 1
ATOM 2712 C C . GLU A 1 375 ? 15.892 -0.912 -23.570 1.00 60.53 375 GLU A C 1
ATOM 2714 O O . GLU A 1 375 ? 16.193 -0.920 -24.771 1.00 60.53 375 GLU A O 1
ATOM 2719 N N . GLY A 1 376 ? 15.073 -0.013 -23.029 1.00 53.16 376 GLY A N 1
ATOM 2720 C CA . GLY A 1 376 ? 14.535 1.082 -23.813 1.00 53.16 376 GLY A CA 1
ATOM 2721 C C . GLY A 1 376 ? 15.638 2.032 -24.258 1.00 53.16 376 GLY A C 1
ATOM 2722 O O . GLY A 1 376 ? 16.644 2.181 -23.566 1.00 53.16 376 GLY A O 1
ATOM 2723 N N . PRO A 1 377 ? 15.486 2.697 -25.413 1.00 50.94 377 PRO A N 1
ATOM 2724 C CA . PRO A 1 377 ? 16.376 3.792 -25.750 1.00 50.94 377 PRO A CA 1
ATOM 2725 C C . PRO A 1 377 ? 16.207 4.880 -24.687 1.00 50.94 377 PRO A C 1
ATOM 2727 O O . PRO A 1 377 ? 15.106 5.397 -24.510 1.00 50.94 377 PRO A O 1
ATOM 2730 N N . ASN A 1 378 ? 17.287 5.247 -23.996 1.00 50.69 378 ASN A N 1
ATOM 2731 C CA . ASN A 1 378 ? 17.253 6.387 -23.091 1.00 50.69 378 ASN A CA 1
ATOM 2732 C C . ASN A 1 378 ? 16.818 7.629 -23.913 1.00 50.69 378 ASN A C 1
ATOM 2734 O O . ASN A 1 378 ? 17.494 7.956 -24.897 1.00 50.69 378 ASN A O 1
ATOM 2738 N N . PRO A 1 379 ? 15.716 8.336 -23.580 1.00 42.19 379 PRO A N 1
ATOM 2739 C CA . PRO A 1 379 ? 15.155 9.437 -24.378 1.00 42.19 379 PRO A CA 1
ATOM 2740 C C . PRO A 1 379 ? 16.073 10.663 -24.563 1.00 42.19 379 PRO A C 1
ATOM 2742 O O . PRO A 1 379 ? 15.644 11.679 -25.110 1.00 42.19 379 PRO A O 1
ATOM 2745 N N . GLY A 1 380 ? 17.330 10.594 -24.114 1.00 42.22 380 GLY A N 1
ATOM 2746 C CA . GLY A 1 380 ? 18.346 11.639 -24.231 1.00 42.22 380 GLY A CA 1
ATOM 2747 C C . GLY A 1 380 ? 19.638 11.253 -24.960 1.00 42.22 380 GLY A C 1
ATOM 2748 O O . GLY A 1 380 ? 20.469 12.138 -25.159 1.00 42.22 380 GLY A O 1
ATOM 2749 N N . GLY A 1 381 ? 19.837 10.011 -25.407 1.00 32.94 381 GLY A N 1
ATOM 2750 C CA . GLY A 1 381 ? 21.045 9.683 -26.163 1.00 32.94 381 GLY A CA 1
ATOM 2751 C C . GLY A 1 381 ? 21.068 8.269 -26.718 1.00 32.94 381 GLY A C 1
ATOM 2752 O O . GLY A 1 381 ? 20.257 7.417 -26.375 1.00 32.94 381 GLY A O 1
ATOM 2753 N N . ALA A 1 382 ? 21.973 8.055 -27.668 1.00 32.88 382 ALA A N 1
ATOM 2754 C CA . ALA A 1 382 ? 22.155 6.792 -28.366 1.00 32.88 382 ALA A CA 1
ATOM 2755 C C . ALA A 1 382 ? 22.266 5.608 -27.386 1.00 32.88 382 ALA A C 1
ATOM 2757 O O . ALA A 1 382 ? 22.632 5.788 -26.231 1.00 32.88 382 ALA A O 1
ATOM 2758 N N . SER A 1 383 ? 22.067 4.379 -27.866 1.00 43.69 383 SER A N 1
ATOM 2759 C CA . SER A 1 383 ? 22.268 3.113 -27.130 1.00 43.69 383 SER A CA 1
ATOM 2760 C C . SER A 1 383 ? 23.703 2.883 -26.589 1.00 43.69 383 SER A C 1
ATOM 2762 O O . SER A 1 383 ? 24.108 1.751 -26.344 1.00 43.69 383 SER A O 1
ATOM 2764 N N . SER A 1 384 ? 24.508 3.943 -26.502 1.00 39.16 384 SER A N 1
ATOM 2765 C CA . SER A 1 384 ? 25.840 4.049 -25.924 1.00 39.16 384 SER A CA 1
ATOM 2766 C C . SER A 1 384 ? 25.909 5.032 -24.744 1.00 39.16 384 SER A C 1
ATOM 2768 O O . SER A 1 384 ? 27.014 5.279 -24.262 1.00 39.16 384 SER A O 1
ATOM 2770 N N . GLU A 1 385 ? 24.798 5.645 -24.315 1.00 38.06 385 GLU A N 1
ATOM 2771 C CA . GLU A 1 385 ? 24.799 6.461 -23.096 1.00 38.06 385 GLU A CA 1
ATOM 2772 C C . GLU A 1 385 ? 25.090 5.577 -21.870 1.00 38.06 385 GLU A C 1
ATOM 2774 O O . GLU A 1 385 ? 24.579 4.459 -21.777 1.00 38.06 385 GLU A O 1
ATOM 2779 N N . PRO A 1 386 ? 25.945 6.030 -20.937 1.00 44.25 386 PRO A N 1
ATOM 2780 C CA . PRO A 1 386 ? 26.208 5.292 -19.712 1.00 44.25 386 PRO A CA 1
ATOM 2781 C C . PRO A 1 386 ? 24.936 5.196 -18.859 1.00 44.25 386 PRO A C 1
ATOM 2783 O O . PRO A 1 386 ? 24.154 6.140 -18.816 1.00 44.25 386 PRO A O 1
ATOM 2786 N N . ALA A 1 387 ? 24.776 4.072 -18.153 1.00 57.44 387 ALA A N 1
ATOM 2787 C CA . ALA A 1 387 ? 23.684 3.805 -17.213 1.00 57.44 387 ALA A CA 1
ATOM 2788 C C . ALA A 1 387 ? 23.296 5.051 -16.393 1.00 57.44 387 ALA A C 1
ATOM 2790 O O . ALA A 1 387 ? 24.144 5.619 -15.692 1.00 57.44 387 ALA A O 1
ATOM 2791 N N . GLY A 1 388 ? 22.030 5.470 -16.474 1.00 64.62 388 GLY A N 1
ATOM 2792 C CA . GLY A 1 388 ? 21.563 6.653 -15.767 1.00 64.62 388 GLY A CA 1
ATOM 2793 C C . GLY A 1 388 ? 20.077 6.950 -15.904 1.00 64.62 388 GLY A C 1
ATOM 2794 O O . GLY A 1 388 ? 19.405 6.410 -16.772 1.00 64.62 388 GLY A O 1
ATOM 2795 N N . PHE A 1 389 ? 19.580 7.844 -15.048 1.00 75.12 389 PHE A N 1
ATOM 2796 C CA . PHE A 1 389 ? 18.184 8.270 -15.047 1.00 75.12 389 PHE A CA 1
ATOM 2797 C C . PHE A 1 389 ? 17.700 8.708 -16.429 1.00 75.12 389 PHE A C 1
ATOM 2799 O O . PHE A 1 389 ? 18.345 9.521 -17.099 1.00 75.12 389 PHE A O 1
ATOM 2806 N N . VAL A 1 390 ? 16.500 8.264 -16.780 1.00 78.94 390 VAL A N 1
ATOM 2807 C CA . VAL A 1 390 ? 15.714 8.853 -17.856 1.00 78.94 390 VAL A CA 1
ATOM 2808 C C . VAL A 1 390 ? 15.467 10.339 -17.538 1.00 78.94 390 VAL A C 1
ATOM 2810 O O . VAL A 1 390 ? 15.239 10.730 -16.388 1.00 78.94 390 VAL A O 1
ATOM 2813 N N . GLY A 1 391 ? 15.550 11.205 -18.549 1.00 77.31 391 GLY A N 1
ATOM 2814 C CA . GLY A 1 391 ? 15.400 12.651 -18.359 1.00 77.31 391 GLY A CA 1
ATOM 2815 C C . GLY A 1 391 ? 14.031 13.068 -17.793 1.00 77.31 391 GLY A C 1
ATOM 2816 O O . GLY A 1 391 ? 13.035 12.357 -17.947 1.00 77.31 391 GLY A O 1
ATOM 2817 N N . PHE A 1 392 ? 13.971 14.263 -17.187 1.00 84.00 392 PHE A N 1
ATOM 2818 C CA . PHE A 1 392 ? 12.728 14.855 -16.669 1.00 84.00 392 PHE A CA 1
ATOM 2819 C C . PHE A 1 392 ? 11.571 14.785 -17.678 1.00 84.00 392 PHE A C 1
ATOM 2821 O O . PHE A 1 392 ? 11.772 14.986 -18.877 1.00 84.00 392 PHE A O 1
ATOM 2828 N N . GLY A 1 393 ? 10.363 14.538 -17.172 1.00 85.00 393 GLY A N 1
ATOM 2829 C CA . GLY A 1 393 ? 9.151 14.336 -17.973 1.00 85.00 393 GLY A CA 1
ATOM 2830 C C . GLY A 1 393 ? 8.993 12.911 -18.514 1.00 85.00 393 GLY A C 1
ATOM 2831 O O . GLY A 1 393 ? 7.948 12.588 -19.066 1.00 85.00 393 GLY A O 1
ATOM 2832 N N . ASN A 1 394 ? 9.996 12.044 -18.330 1.00 85.38 394 ASN A N 1
ATOM 2833 C CA . ASN A 1 394 ? 9.952 10.643 -18.765 1.00 85.38 394 ASN A CA 1
ATOM 2834 C C . ASN A 1 394 ? 10.236 9.651 -17.627 1.00 85.38 394 ASN A C 1
ATOM 2836 O O . ASN A 1 394 ? 10.317 8.459 -17.879 1.00 85.38 394 ASN A O 1
ATOM 2840 N N . ALA A 1 395 ? 10.414 10.126 -16.390 1.00 87.50 395 ALA A N 1
ATOM 2841 C CA . ALA A 1 395 ? 10.788 9.312 -15.234 1.00 87.50 395 ALA A CA 1
ATOM 2842 C C . ALA A 1 395 ? 9.560 8.962 -14.378 1.00 87.50 395 ALA A C 1
ATOM 2844 O O . ALA A 1 395 ? 9.216 9.739 -13.480 1.00 87.50 395 ALA A O 1
ATOM 2845 N N . PRO A 1 396 ? 8.869 7.832 -14.624 1.00 92.50 396 PRO A N 1
ATOM 2846 C CA . PRO A 1 396 ? 7.814 7.374 -13.738 1.00 92.50 396 PRO A CA 1
ATOM 2847 C C . PRO A 1 396 ? 8.411 6.968 -12.385 1.00 92.50 396 PRO A C 1
ATOM 2849 O O . PRO A 1 396 ? 9.452 6.320 -12.326 1.00 92.50 396 PRO A O 1
ATOM 2852 N N . TYR A 1 397 ? 7.748 7.337 -11.290 1.00 88.75 397 TYR A N 1
ATOM 2853 C CA . TYR A 1 397 ? 8.253 7.098 -9.934 1.00 88.75 397 TYR A CA 1
ATOM 2854 C C . TYR A 1 397 ? 7.297 6.244 -9.096 1.00 88.75 397 TYR A C 1
ATOM 2856 O O . TYR A 1 397 ? 7.555 5.060 -8.883 1.00 88.75 397 TYR A O 1
ATOM 2864 N N . ALA A 1 398 ? 6.185 6.816 -8.627 1.00 92.56 398 ALA A N 1
ATOM 2865 C CA . ALA A 1 398 ? 5.140 6.083 -7.921 1.00 92.56 398 ALA A CA 1
ATOM 2866 C C . ALA A 1 398 ? 4.180 5.416 -8.911 1.00 92.56 398 ALA A C 1
ATOM 2868 O O . ALA A 1 398 ? 3.980 5.924 -10.014 1.00 92.56 398 ALA A O 1
ATOM 2869 N N . VAL A 1 399 ? 3.561 4.315 -8.488 1.00 95.94 399 VAL A N 1
ATOM 2870 C CA . VAL A 1 399 ? 2.575 3.563 -9.264 1.00 95.94 399 VAL A CA 1
ATOM 2871 C C . VAL A 1 399 ? 1.488 3.012 -8.340 1.00 95.94 399 VAL A C 1
ATOM 2873 O O . VAL A 1 399 ? 1.786 2.633 -7.208 1.00 95.94 399 VAL A O 1
ATOM 2876 N N . LYS A 1 400 ? 0.232 3.015 -8.797 1.00 94.44 400 LYS A N 1
ATOM 2877 C CA . LYS A 1 400 ? -0.921 2.448 -8.088 1.00 94.44 400 LYS A CA 1
ATOM 2878 C C . LYS A 1 400 ? -2.044 2.079 -9.059 1.00 94.44 400 LYS A C 1
ATOM 2880 O O . LYS A 1 400 ? -2.523 2.941 -9.793 1.00 94.44 400 LYS A O 1
ATOM 2885 N N . MET A 1 401 ? -2.515 0.839 -9.034 1.00 92.06 401 MET A N 1
ATOM 2886 C CA . MET A 1 401 ? -3.757 0.435 -9.689 1.00 92.06 401 MET A CA 1
ATOM 2887 C C . MET A 1 401 ? -4.968 0.906 -8.887 1.00 92.06 401 MET A C 1
ATOM 2889 O O . MET A 1 401 ? -5.036 0.741 -7.667 1.00 92.06 401 MET A O 1
ATOM 2893 N N . ALA A 1 402 ? -5.954 1.461 -9.589 1.00 88.38 402 ALA A N 1
ATOM 2894 C CA . ALA A 1 402 ? -7.283 1.714 -9.052 1.00 88.38 402 ALA A CA 1
ATOM 2895 C C . ALA A 1 402 ? -8.337 1.503 -10.149 1.00 88.38 402 ALA A C 1
ATOM 2897 O O . ALA A 1 402 ? -8.319 2.156 -11.194 1.00 88.38 402 ALA A O 1
ATOM 2898 N N . GLY A 1 403 ? -9.261 0.569 -9.907 1.00 84.81 403 GLY A N 1
ATOM 2899 C CA . GLY A 1 403 ? -10.254 0.156 -10.897 1.00 84.81 403 GLY A CA 1
ATOM 2900 C C . GLY A 1 403 ? -9.602 -0.449 -12.143 1.00 84.81 403 GLY A C 1
ATOM 2901 O O . GLY A 1 403 ? -8.897 -1.456 -12.071 1.00 84.81 403 GLY A O 1
ATOM 2902 N N . ASP A 1 404 ? -9.846 0.160 -13.300 1.00 89.81 404 ASP A N 1
ATOM 2903 C CA . ASP A 1 404 ? -9.267 -0.241 -14.581 1.00 89.81 404 ASP A CA 1
ATOM 2904 C C . ASP A 1 404 ? -8.104 0.637 -15.041 1.00 89.81 404 ASP A C 1
ATOM 2906 O O . ASP A 1 404 ? -7.702 0.558 -16.201 1.00 89.81 404 ASP A O 1
ATOM 2910 N N . ARG A 1 405 ? -7.541 1.468 -14.156 1.00 94.44 405 ARG A N 1
ATOM 2911 C CA . ARG A 1 405 ? -6.454 2.383 -14.508 1.00 94.44 405 ARG A CA 1
ATOM 2912 C C . ARG A 1 405 ? -5.262 2.241 -13.576 1.00 94.44 405 ARG A C 1
ATOM 2914 O O . ARG A 1 405 ? -5.409 2.160 -12.357 1.00 94.44 405 ARG A O 1
ATOM 2921 N N . LEU A 1 406 ? -4.075 2.290 -14.172 1.00 95.88 406 LEU A N 1
ATOM 2922 C CA . LEU A 1 406 ? -2.814 2.436 -13.463 1.00 95.88 406 LEU A CA 1
ATOM 2923 C C . LEU A 1 406 ? -2.488 3.918 -13.355 1.00 95.88 406 LEU A C 1
ATOM 2925 O O . LEU A 1 406 ? -2.275 4.571 -14.376 1.00 95.88 406 LEU A O 1
ATOM 2929 N N . TYR A 1 407 ? -2.438 4.434 -12.136 1.00 96.56 407 TYR A N 1
ATOM 2930 C CA . TYR A 1 407 ? -2.007 5.787 -11.817 1.00 96.56 407 TYR A CA 1
ATOM 2931 C C . TYR A 1 407 ? -0.5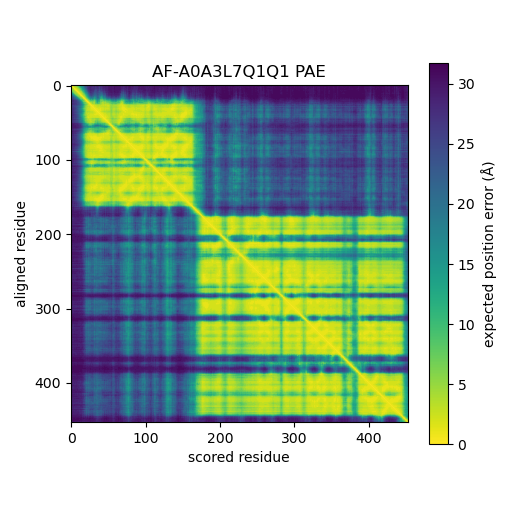12 5.790 -11.532 1.00 96.56 407 TYR A C 1
ATOM 2933 O O . TYR A 1 407 ? -0.001 4.897 -10.860 1.00 96.56 407 TYR A O 1
ATOM 2941 N N . TYR A 1 408 ? 0.198 6.797 -12.022 1.00 97.06 408 TYR A N 1
ATOM 2942 C CA . TYR A 1 408 ? 1.633 6.922 -11.811 1.00 97.06 408 TYR A CA 1
ATOM 2943 C C . TYR A 1 408 ? 2.073 8.381 -11.818 1.00 97.06 408 TYR A C 1
ATOM 2945 O O . TYR A 1 408 ? 1.508 9.218 -12.523 1.00 97.06 408 TYR A O 1
ATOM 2953 N N . SER A 1 409 ? 3.089 8.699 -11.020 1.00 95.38 409 SER A N 1
ATOM 2954 C CA . SER A 1 409 ? 3.687 10.035 -11.001 1.00 95.38 409 SER A CA 1
ATOM 2955 C C . SER A 1 409 ? 4.852 10.109 -11.976 1.00 95.38 409 SER A C 1
ATOM 2957 O O . SER A 1 409 ? 5.674 9.193 -11.993 1.00 95.38 409 SER A O 1
ATOM 2959 N N . VAL A 1 410 ? 4.988 11.215 -12.699 1.00 92.81 410 VAL A N 1
ATOM 2960 C CA . VAL A 1 410 ? 6.141 11.486 -13.564 1.00 92.81 410 VAL A CA 1
ATOM 2961 C C . VAL A 1 410 ? 6.994 12.581 -12.933 1.00 92.81 410 VAL A C 1
ATOM 2963 O O . VAL A 1 410 ? 6.482 13.624 -12.520 1.00 92.81 410 VAL A O 1
ATOM 2966 N N . TRP A 1 411 ? 8.302 12.330 -12.837 1.00 88.25 411 TRP A N 1
ATOM 2967 C CA . TRP A 1 411 ? 9.260 13.300 -12.329 1.00 88.25 411 TRP A CA 1
ATOM 2968 C C . TRP A 1 411 ? 9.545 14.365 -13.387 1.00 88.25 411 TRP A C 1
ATOM 2970 O O . TRP A 1 411 ? 10.282 14.160 -14.353 1.00 88.25 411 TRP A O 1
ATOM 2980 N N . GLU A 1 412 ? 8.935 15.524 -13.186 1.00 88.50 412 GLU A N 1
ATOM 2981 C CA . GLU A 1 412 ? 9.042 16.695 -14.049 1.00 88.50 412 GLU A CA 1
ATOM 2982 C C . GLU A 1 412 ? 10.220 17.581 -13.646 1.00 88.50 412 GLU A C 1
ATOM 2984 O O . GLU A 1 412 ? 10.683 17.530 -12.503 1.00 88.50 412 GLU A O 1
ATOM 2989 N N . ASN A 1 413 ? 10.664 18.461 -14.550 1.00 84.75 413 ASN A N 1
ATOM 2990 C CA . ASN A 1 413 ? 11.677 19.457 -14.211 1.00 84.75 413 ASN A CA 1
ATOM 2991 C C . ASN A 1 413 ? 11.094 20.445 -13.184 1.00 84.75 413 ASN A C 1
ATOM 2993 O O . ASN A 1 413 ? 10.276 21.294 -13.554 1.00 84.75 413 ASN A O 1
ATOM 2997 N N . PRO A 1 414 ? 11.555 20.414 -11.919 1.00 79.69 414 PRO A N 1
ATOM 2998 C CA . PRO A 1 414 ? 10.936 21.179 -10.841 1.00 79.69 414 PRO A CA 1
ATOM 2999 C C . PRO A 1 414 ? 11.125 22.695 -10.991 1.00 79.69 414 PRO A C 1
ATOM 3001 O O . PRO A 1 414 ? 10.471 23.463 -10.293 1.00 79.69 414 PRO A O 1
ATOM 3004 N N . SER A 1 415 ? 12.015 23.141 -11.887 1.00 82.44 415 SER A N 1
ATOM 3005 C CA . SER A 1 415 ? 12.248 24.567 -12.154 1.00 82.44 415 SER A CA 1
ATOM 3006 C C . SER A 1 415 ? 11.258 25.163 -13.155 1.00 82.44 415 SER A C 1
ATOM 3008 O O . SER A 1 415 ? 11.163 26.385 -13.256 1.00 82.44 415 SER A O 1
ATOM 3010 N N . THR A 1 416 ? 10.561 24.331 -13.931 1.00 82.38 416 THR A N 1
ATOM 3011 C CA . THR A 1 416 ? 9.706 24.789 -15.041 1.00 82.38 416 THR A CA 1
ATOM 3012 C C . THR A 1 416 ? 8.297 24.227 -14.985 1.00 82.38 416 THR A C 1
ATOM 3014 O O . THR A 1 416 ? 7.371 24.886 -15.453 1.00 82.38 416 THR A O 1
ATOM 3017 N N . THR A 1 417 ? 8.128 23.035 -14.415 1.00 80.00 417 THR A N 1
ATOM 3018 C CA . THR A 1 417 ? 6.873 22.289 -14.451 1.00 80.00 417 THR A CA 1
ATOM 3019 C C . THR A 1 417 ? 6.594 21.673 -13.084 1.00 80.00 417 THR A C 1
ATOM 3021 O O . THR A 1 417 ? 7.481 21.135 -12.421 1.00 80.00 417 THR A O 1
ATOM 3024 N N . GLY A 1 418 ? 5.344 21.786 -12.643 1.00 84.00 418 GLY A N 1
ATOM 3025 C CA . GLY A 1 418 ? 4.867 21.080 -11.463 1.00 84.00 418 GLY A CA 1
ATOM 3026 C C . GLY A 1 418 ? 4.872 19.571 -11.689 1.00 84.00 418 GLY A C 1
ATOM 3027 O O . GLY A 1 418 ? 4.657 19.128 -12.810 1.00 84.00 418 GLY A O 1
ATOM 3028 N N . GLN A 1 419 ? 5.116 18.781 -10.645 1.00 87.44 419 GLN A N 1
ATOM 3029 C CA . GLN A 1 419 ? 5.129 17.317 -10.752 1.00 87.44 419 GLN A CA 1
ATOM 3030 C C . GLN A 1 419 ? 3.757 16.794 -11.193 1.00 87.44 419 GLN A C 1
ATOM 3032 O O . GLN A 1 419 ? 2.734 17.307 -10.736 1.00 87.44 419 GLN A O 1
ATOM 3037 N N . THR A 1 420 ? 3.712 15.794 -12.070 1.00 90.75 420 THR A N 1
ATOM 3038 C CA . THR A 1 420 ? 2.453 15.334 -12.674 1.00 90.75 420 THR A CA 1
ATOM 3039 C C . THR A 1 420 ? 2.077 13.924 -12.229 1.00 90.75 420 THR A C 1
ATOM 3041 O O . THR A 1 420 ? 2.932 13.083 -11.957 1.00 90.75 420 THR A O 1
ATOM 3044 N N . VAL A 1 421 ? 0.772 13.662 -12.153 1.00 94.69 421 VAL A N 1
ATOM 3045 C CA . VAL A 1 421 ? 0.197 12.321 -12.015 1.00 94.69 421 VAL A CA 1
ATOM 3046 C C . VAL A 1 421 ? -0.621 12.038 -13.257 1.00 94.69 421 VAL A C 1
ATOM 3048 O O . VAL A 1 421 ? -1.482 12.830 -13.646 1.00 94.69 421 VAL A O 1
ATOM 3051 N N . TRP A 1 422 ? -0.353 10.894 -13.861 1.00 95.75 422 TRP A N 1
ATOM 3052 C CA . TRP A 1 422 ? -1.020 10.398 -15.047 1.00 95.75 422 TRP A CA 1
ATOM 3053 C C . TRP A 1 422 ? -1.695 9.073 -14.739 1.00 95.75 422 TRP A C 1
ATOM 3055 O O . TRP A 1 422 ? -1.415 8.431 -13.727 1.00 95.75 422 TRP A O 1
ATOM 3065 N N . SER A 1 423 ? -2.573 8.648 -15.634 1.00 96.62 423 SER A N 1
ATOM 3066 C CA . SER A 1 423 ? -3.127 7.308 -15.617 1.00 96.62 423 SER A CA 1
ATOM 3067 C C . SER A 1 423 ? -3.203 6.722 -17.019 1.00 96.62 423 SER A C 1
ATOM 3069 O O . SER A 1 423 ? -3.343 7.457 -17.996 1.00 96.62 423 SER A O 1
ATOM 3071 N N . VAL A 1 424 ? -3.150 5.400 -17.130 1.00 96.88 424 VAL A N 1
ATOM 3072 C CA . VAL A 1 424 ? -3.400 4.644 -18.368 1.00 96.88 424 VAL A CA 1
ATOM 3073 C C . VAL A 1 424 ? -4.328 3.478 -18.045 1.00 96.88 424 VAL A C 1
ATOM 3075 O O . VAL A 1 424 ? -4.257 2.923 -16.950 1.00 96.88 424 VAL A O 1
ATOM 3078 N N . GLN A 1 425 ? -5.241 3.132 -18.952 1.00 95.38 425 GLN A N 1
ATOM 3079 C CA . GLN A 1 425 ? -6.124 1.989 -18.739 1.00 95.38 425 GLN A CA 1
ATOM 3080 C C . GLN A 1 425 ? -5.324 0.682 -18.818 1.00 95.38 425 GLN A C 1
ATOM 3082 O O . GLN A 1 425 ? -4.402 0.556 -19.627 1.00 95.38 425 GLN A O 1
ATOM 3087 N N . VAL A 1 426 ? -5.698 -0.284 -17.985 1.00 94.56 426 VAL A N 1
ATOM 3088 C CA . VAL A 1 426 ? -5.165 -1.645 -17.976 1.00 94.56 426 VAL A CA 1
ATOM 3089 C C . VAL A 1 426 ? -6.329 -2.619 -18.114 1.00 94.56 426 VAL A C 1
ATOM 3091 O O . VAL A 1 426 ? -7.293 -2.595 -17.338 1.00 94.56 426 VAL A O 1
ATOM 3094 N N . ASP A 1 427 ? -6.243 -3.477 -19.122 1.00 90.81 427 ASP A N 1
ATOM 3095 C CA . ASP A 1 427 ? -7.272 -4.459 -19.427 1.00 90.81 427 ASP A CA 1
ATOM 3096 C C . ASP A 1 427 ? -7.369 -5.555 -18.340 1.00 90.81 427 ASP A C 1
ATOM 3098 O O . ASP A 1 427 ? -6.527 -5.625 -17.440 1.00 90.81 427 ASP A O 1
ATOM 3102 N N . PRO A 1 428 ? -8.395 -6.422 -18.372 1.00 90.12 428 PRO A N 1
ATOM 3103 C CA . PRO A 1 428 ? -8.586 -7.450 -17.346 1.00 90.12 428 PRO A CA 1
ATOM 3104 C C . PRO A 1 428 ? -7.475 -8.506 -17.237 1.00 90.12 428 PRO A C 1
ATOM 3106 O O . PRO A 1 428 ? -7.513 -9.299 -16.303 1.00 90.12 428 PRO A O 1
ATOM 3109 N N . ILE A 1 429 ? -6.519 -8.557 -18.171 1.00 86.69 429 ILE A N 1
ATOM 3110 C CA . ILE A 1 429 ? -5.386 -9.494 -18.133 1.00 86.69 429 ILE A CA 1
ATOM 3111 C C . ILE A 1 429 ? -4.058 -8.795 -17.805 1.00 86.69 429 ILE A C 1
ATOM 3113 O O . ILE A 1 429 ? -2.997 -9.407 -17.923 1.00 86.69 429 ILE A O 1
ATOM 3117 N N . GLY A 1 430 ? -4.099 -7.526 -17.383 1.00 90.19 430 GLY A N 1
ATOM 3118 C CA . GLY A 1 430 ? -2.910 -6.792 -16.948 1.00 90.19 430 GLY A CA 1
ATOM 3119 C C . GLY A 1 430 ? -2.124 -6.123 -18.070 1.00 90.19 430 GLY A C 1
ATOM 3120 O O . GLY A 1 430 ? -0.984 -5.716 -17.837 1.00 90.19 430 GLY A O 1
ATOM 3121 N N . VAL A 1 431 ? -2.696 -5.996 -19.269 1.00 90.75 431 VAL A N 1
ATOM 3122 C CA . VAL A 1 431 ? -2.048 -5.339 -20.410 1.00 90.75 431 VAL A CA 1
ATOM 3123 C C . VAL A 1 431 ? -2.512 -3.888 -20.501 1.00 90.75 431 VAL A C 1
ATOM 3125 O O . VAL A 1 431 ? -3.698 -3.576 -20.393 1.00 90.75 431 VAL A O 1
ATOM 3128 N N . PHE A 1 432 ? -1.561 -2.975 -20.687 1.00 94.88 432 PHE A N 1
ATOM 3129 C CA . PHE A 1 432 ? -1.848 -1.556 -20.884 1.00 94.88 432 PHE A CA 1
ATOM 3130 C C . PHE A 1 432 ? -2.683 -1.327 -22.157 1.00 94.88 432 PHE A C 1
ATOM 3132 O O . PHE A 1 432 ? -2.594 -2.086 -23.121 1.00 94.88 432 PHE A O 1
ATOM 3139 N N . VAL A 1 433 ? -3.472 -0.254 -22.202 1.00 94.31 433 VAL A N 1
ATOM 3140 C CA . VAL A 1 433 ? -4.264 0.117 -23.386 1.00 94.31 433 VAL A CA 1
ATOM 3141 C C . VAL A 1 433 ? -3.737 1.441 -23.962 1.00 94.31 433 VAL A C 1
ATOM 3143 O O . VAL A 1 433 ? -4.010 2.498 -23.384 1.00 94.31 433 VAL A O 1
ATOM 3146 N N . PRO A 1 434 ? -3.000 1.431 -25.093 1.00 90.81 434 PRO A N 1
ATOM 3147 C CA . PRO A 1 434 ? -2.453 2.645 -25.704 1.00 90.81 434 PRO A CA 1
ATOM 3148 C C . PRO A 1 434 ? -3.547 3.635 -26.104 1.00 90.81 434 PRO A C 1
ATOM 3150 O O . PRO A 1 434 ? -4.663 3.238 -26.450 1.00 90.81 434 PRO A O 1
ATOM 3153 N N . GLY A 1 435 ? -3.238 4.929 -26.096 1.00 90.31 435 GLY A N 1
ATOM 3154 C CA . GLY A 1 435 ? -4.192 5.982 -26.457 1.00 90.31 435 GLY A CA 1
ATOM 3155 C C . GLY A 1 435 ? -5.192 6.313 -25.349 1.00 90.31 435 GLY A C 1
ATOM 3156 O O . GLY A 1 435 ? -6.037 7.191 -25.525 1.00 90.31 435 GLY A O 1
ATOM 3157 N N . THR A 1 436 ? -5.106 5.633 -24.203 1.00 94.00 436 THR A N 1
ATOM 3158 C CA . THR A 1 436 ? -5.955 5.896 -23.034 1.00 94.00 436 THR A CA 1
ATOM 3159 C C . THR A 1 436 ? -5.242 6.706 -21.959 1.00 94.00 436 THR A C 1
ATOM 3161 O O . THR A 1 436 ? -5.843 6.957 -20.908 1.00 94.00 436 THR A O 1
ATOM 3164 N N . ARG A 1 437 ? -3.982 7.119 -22.180 1.00 94.19 437 ARG A N 1
ATOM 3165 C CA . ARG A 1 437 ? -3.242 7.904 -21.190 1.00 94.19 437 ARG A CA 1
ATOM 3166 C C . ARG A 1 437 ? -3.951 9.229 -20.914 1.00 94.19 437 ARG A C 1
ATOM 3168 O O . ARG A 1 437 ? -4.430 9.906 -21.824 1.00 94.19 437 ARG A O 1
ATOM 3175 N N . ARG A 1 438 ? -3.977 9.630 -19.651 1.00 91.69 438 ARG A N 1
ATOM 3176 C CA . ARG A 1 438 ? -4.658 10.834 -19.180 1.00 91.69 438 ARG A CA 1
ATOM 3177 C C . ARG A 1 438 ? -3.821 11.524 -18.114 1.00 91.69 438 ARG A C 1
ATOM 3179 O O . ARG A 1 438 ? -3.292 10.857 -17.234 1.00 91.69 438 ARG A O 1
ATOM 3186 N N . LEU A 1 439 ? -3.731 12.849 -18.182 1.00 90.00 439 LEU A N 1
ATOM 3187 C CA . LEU A 1 439 ? -3.222 13.664 -17.081 1.00 90.00 439 LEU A CA 1
ATOM 3188 C C . LEU A 1 439 ? -4.317 13.784 -16.015 1.00 90.00 439 LEU A C 1
ATOM 3190 O O . LEU A 1 439 ? -5.435 14.191 -16.335 1.00 90.00 439 LEU A O 1
ATOM 3194 N N . GLU A 1 440 ? -3.996 13.435 -14.773 1.00 89.75 440 GLU A N 1
ATOM 3195 C CA . GLU A 1 440 ? -4.938 13.447 -13.646 1.00 89.75 440 GLU A CA 1
ATOM 3196 C C . GLU A 1 440 ? -4.691 14.624 -12.708 1.00 89.75 440 GLU A C 1
ATOM 3198 O O . GLU A 1 440 ? -5.636 15.262 -12.249 1.00 89.75 440 GLU A O 1
ATOM 3203 N N . LEU A 1 441 ? -3.422 14.934 -12.439 1.00 87.88 441 LEU A N 1
ATOM 3204 C CA . LEU A 1 441 ? -3.041 16.001 -11.523 1.00 87.88 441 LEU A CA 1
ATOM 3205 C C . LEU A 1 441 ? -1.745 16.664 -11.982 1.00 87.88 441 LEU A C 1
ATOM 3207 O O . LEU A 1 441 ? -0.790 15.992 -12.363 1.00 87.88 441 LEU A O 1
ATOM 3211 N N . THR A 1 442 ? -1.685 17.985 -11.860 1.00 86.00 442 THR A N 1
ATOM 3212 C CA . THR A 1 442 ? -0.429 18.737 -11.858 1.00 86.00 442 THR A CA 1
ATOM 3213 C C . THR A 1 442 ? -0.284 19.384 -10.491 1.00 86.00 442 THR A C 1
ATOM 3215 O O . THR A 1 442 ? -1.107 20.209 -10.096 1.00 86.00 442 THR A O 1
ATOM 3218 N N . LEU A 1 443 ? 0.756 19.002 -9.755 1.00 81.75 443 LEU A N 1
ATOM 3219 C CA . LEU A 1 443 ? 1.090 19.619 -8.481 1.00 81.75 443 LEU A CA 1
ATOM 3220 C C . LEU A 1 443 ? 1.593 21.052 -8.713 1.00 81.75 443 LEU A C 1
ATOM 3222 O O . LEU A 1 443 ? 2.255 21.311 -9.717 1.00 81.75 443 LEU A O 1
ATOM 3226 N N . PRO A 1 444 ? 1.328 22.000 -7.801 1.00 77.06 444 PRO A N 1
ATOM 3227 C CA . PRO A 1 444 ? 1.889 23.341 -7.902 1.00 77.06 444 PRO A CA 1
ATOM 3228 C C . PRO A 1 444 ? 3.422 23.313 -7.909 1.00 77.06 444 PRO A C 1
ATOM 3230 O O . PRO A 1 444 ? 4.044 22.467 -7.264 1.00 77.06 444 PRO A O 1
ATOM 3233 N N . LEU A 1 445 ? 4.040 24.287 -8.580 1.00 75.25 445 LEU A N 1
ATOM 3234 C CA . LEU A 1 445 ? 5.473 24.534 -8.429 1.00 75.25 445 LEU A CA 1
ATOM 3235 C C . LEU A 1 445 ? 5.783 24.847 -6.959 1.00 75.25 445 LEU A C 1
ATOM 3237 O O . LEU A 1 445 ? 5.056 25.602 -6.299 1.00 75.25 445 LEU A O 1
ATOM 3241 N N . SER A 1 446 ? 6.870 24.274 -6.449 1.00 57.47 446 SER A N 1
ATOM 3242 C CA . SER A 1 446 ? 7.368 24.521 -5.099 1.00 57.47 446 SER A CA 1
ATOM 3243 C C . SER A 1 446 ? 7.594 26.027 -4.893 1.00 57.47 446 SER A C 1
ATOM 3245 O O . SER A 1 446 ? 8.492 26.617 -5.486 1.00 57.47 446 SER A O 1
ATOM 3247 N N . GLY A 1 447 ? 6.755 26.662 -4.062 1.00 51.09 447 GLY A N 1
ATOM 3248 C CA . GLY A 1 447 ? 6.814 28.102 -3.758 1.00 51.09 447 GLY A CA 1
ATOM 3249 C C . GLY A 1 447 ? 5.522 28.893 -4.004 1.00 51.09 447 GLY A C 1
ATOM 3250 O O . GLY A 1 447 ? 5.439 30.048 -3.590 1.00 51.09 447 GLY A O 1
ATOM 3251 N N . THR A 1 448 ? 4.496 28.288 -4.608 1.00 43.00 448 THR A N 1
ATOM 3252 C CA . THR A 1 448 ? 3.158 28.892 -4.759 1.00 43.00 448 THR A CA 1
ATOM 3253 C C . THR A 1 448 ? 2.141 28.169 -3.868 1.00 43.00 448 THR A C 1
ATOM 3255 O O . THR A 1 448 ? 1.954 26.967 -4.054 1.00 43.00 448 THR A O 1
ATOM 3258 N N . PRO A 1 449 ? 1.478 28.845 -2.903 1.00 36.38 449 PRO A N 1
ATOM 3259 C CA . PRO A 1 449 ? 0.382 28.251 -2.138 1.00 36.38 449 PRO A CA 1
ATOM 3260 C C . PRO A 1 449 ? -0.705 27.743 -3.090 1.00 36.38 449 PRO A C 1
ATOM 3262 O O . PRO A 1 449 ? -1.147 28.478 -3.973 1.00 36.38 449 PRO A O 1
ATOM 3265 N N . GLY A 1 450 ? -1.070 26.469 -2.937 1.00 37.44 450 GLY A N 1
ATOM 3266 C CA . GLY A 1 450 ? -1.866 25.720 -3.902 1.00 37.44 450 GLY A CA 1
ATOM 3267 C C . GLY A 1 450 ? -3.246 26.315 -4.176 1.00 37.44 450 GLY A C 1
ATOM 3268 O O . GLY A 1 450 ? -3.991 26.655 -3.260 1.00 37.44 450 GLY A O 1
ATOM 3269 N N . GLN A 1 451 ? -3.603 26.367 -5.457 1.00 28.27 451 GLN A N 1
ATOM 3270 C CA . GLN A 1 451 ? -4.988 26.222 -5.885 1.00 28.27 451 GLN A CA 1
ATOM 3271 C C . GLN A 1 451 ? -5.140 24.794 -6.405 1.00 28.27 451 GLN A C 1
ATOM 3273 O O . GLN A 1 451 ? -4.483 24.412 -7.370 1.00 28.27 451 GLN A O 1
ATOM 3278 N N . VAL A 1 452 ? -5.972 24.011 -5.727 1.00 32.44 452 VAL A N 1
ATOM 3279 C CA . VAL A 1 452 ? -6.570 22.803 -6.298 1.00 32.44 452 VAL A CA 1
ATOM 3280 C C . VAL A 1 452 ? -7.657 23.300 -7.255 1.00 32.44 452 VAL A C 1
ATOM 3282 O O . VAL A 1 452 ? -8.468 24.137 -6.848 1.00 32.44 452 VAL A O 1
ATOM 3285 N N . VAL A 1 453 ? -7.611 22.882 -8.523 1.00 34.06 453 VAL A N 1
ATOM 3286 C CA . VAL A 1 453 ? -8.686 23.140 -9.502 1.00 34.06 453 VAL A CA 1
ATOM 3287 C C . VAL A 1 453 ? -9.777 22.102 -9.325 1.00 34.06 453 VAL A C 1
ATOM 3289 O O . VAL A 1 453 ? -9.408 20.914 -9.196 1.00 34.06 453 VAL A O 1
#

Radius of gyration: 27.86 Å; Cα contacts (8 Å, |Δi|>4): 1108; chains: 1; bounding box: 98×57×66 Å

Mean predicted aligned error: 15.5 Å

Sequence (453 aa):
MKIRAIVVSALSLLTAAVHAAPQATDDCSVPFQASGDSIVNFDFAGSQATGGVLGAPCVTQPVDSVHDLWVCYRSECNGIVEISTCGLTALNTIIAVYEPSACGCPDSQLAIRCCNDDSCGKQSLVRCEMSCDRTYMIRIMIRTNEPLGSGQVSFTCTGEPCPKDTGLTAPECRECCGARPPLVDGLPQPFASGQVSAVTMGRQDGPAGNIGVLRLVDTGDQSLAPTVGSGSLWNTQTYADPQWDLASLGSIFGVTFDGQGNIFVAHSVVYNNDLVGSLGVSPAGDGRGAIYRIDGTTGTPTLWRTLPQAAGSGAAVGLGNLDFDCERDCLFATNLEDGRIYSINATTGSISAYDHQSDSIEAETSTGNGNAIAEGPNPGGASSEPAGFVGFGNAPYAVKMAGDRLYYSVWENPSTTGQTVWSVQVDPIGVFVPGTRRLELTLPLSGTPGQVV

Nearest PDB structures (foldseek):
  7fcn-assembly4_D  TM=4.901E-01  e=2.053E-02  Photorhabdus akhurstii
  2wze-assembly2_B  TM=2.876E-01  e=7.133E-02  Acetivibrio thermocellus
  2w87-assembly2_B  TM=3.903E-01  e=8.609E-01  Cellvibrio japonicus
  5x7r-assembly1_A  TM=2.582E-01  e=1.815E-01  Paenibacillus sp. 598K
  7uab-assembly1_A  TM=2.709E-01  e=4.385E-01  Homo sapiens

Foldseek 3Di:
DDDDDDDDDDDDDDDDDPDDQDEQALDLVDAAEEEAWDKGKYFPVPFDKDQFDPPDPADPDDFRIWRKHKYWYAYQFFFKKKKWQAVWDPAQKKKWKWPFDVSDDDDPVTDTQWIHGQPHHSIDIIIGGDHHRTIIIMMMIGGPPIDTTMTMMTIHDPHGGHPDPPVDDDQPCPPPFFDAQQQQCVDPDHAAPDDKDKDADDQVPDDPPWAQGIKIFRPRDCVQPDPPPPPDHRPGDMDTDSCNTCQAAWHWAAWGHGNNNKIKIWDAQQDQPTDAYPAPDDPPDPRAQWIWIQRSRPRDIHGQAREAFDDFDGRAWIKAYWYADRQQCWIWIFTQFLLWIWIARNVQRWIKTAFPVVLDIDTAPDGDRDPSPHRHQQPPDDVPDGGHGRDAPRGWHDWDDGNQKIKTWGHHDLVPFATWIKIFGADSNGHTDGPRIGTDDGHDRPPDDDDDD

pLDDT: mean 79.85, std 17.84, range [28.27, 98.38]

Secondary structure (DSSP, 8-state):
--PPPPP------------PPPB--S-TTSPEEEESSEEEEEE-TTPPPEEEE-S-TT-SS-EEEEEEEEEEEE-SEEEEEEEE-TTT-SS-EEEEEEEE-SSPPP-TTS-EEEEEE-SSSSS-EEEEEE-TT-EEEEEEEEETTSPP-EEEEEEEE-SEEP----SSPPP---S-S-PPPGGGGSSSSPPPSS-EEEEE--GGGS-TT--B-EEEEE-S-GGGPPPTTS-------EE--TTSBTTTTBSEEEEEE-TTS-EEEEEEE-STT--B--TT--TT--STTEEEEE-TTT--EEEEEE------SSS-EEEEEEEEETTTTEEEEEETTT-EEEEEETTT--EEEEETTTTEEEE-SS-SSS--SPPPPPTTS-TTS-S-PPPTTSEEEEEEEETTEEEEEEE--TTTS--EEEEEEB-TTS-B-TT--EEEEEPPPTTSPPPP-